Protein AF-A0A8J6TVP7-F1 (afdb_monomer_lite)

pLDDT: mean 74.34, std 22.19, range [24.83, 98.56]

Secondary structure (DSSP, 8-state):
-PPP--PPPPPPSS-TT-EEEEEEEEEETTEEEEEEEEE-SSS--EEEEEEEEE-S-------PPPPPSSSTT-EEEEEEEE-TTSSSPEEEEEEE-TTSPPPEEE-PPPP-S----S-SB-TTT--B--TT-PPPPPSSS--S-HHHHHHHHHHHHHT--HHHHHHHHHHHTT-S----------SS--------HHHHHHTSSHHHHHHHHHHHHHHHHHHHHHHHHHHHHHHHHHHHHHHTTPPPSS--EEEEEEEEEESS-TTS---TTSEEEEEEEEEE---SSS--EEEEEEEEES--SHHHHHHHHHHH-S--SEEEE-TTSHHHHHHHHHS-TTT-EEEE-HHHHHHHHHHHHTTSGGGEEEETTEEEE-HHHHHHHHT-STTSSTTSSHHHHHHHHHHHHHHHHHTT--HHHHHHHHHHHHHHHHTTHHHHHH-TTS-SSTHHHHHHHHHHTHHHHTTTTT----HHHHHHHHHHHHHHHTTTTS-HHHHHHHHHHHTT-

Sequence (509 aa):
MGRPRRVAAVRCQDHPDGHVVSDGVYETRSGRRRRYKCTPPVGEPHRFSVVVTSHGTIARGWSPPPECPEHPGSRVVRNGVYGKTTAKPRQRYLCHPVDGSAAHSFTPVLARDHVHEGHERCDECDEQRGVHHGETTAARTHSWNTRLVAEALERLSRGDSYAEVSRWARRVTGTDGKRIRRVWREGDLVVPDRSDPSRQRRNGWHTAADWVEAFAPVVFEPVVARLWEQARMERARLDALIAAGKPLDRPQVVLLDDKPVYGRTLDRAARRDDGFYLLVVAEQLDDGPTRRPRLRLVRAMPKSNMFAWRLVFDELGYEPDVIVADAGTGIGAAVRAHFDPSRTKFVPSMWHLIGKVEKTLAASPRATVPSATGIKLVEPLHEHLKLLTRHSGALDDERTWGVWWDELETLAVRHRAPLDKVRSNRKTYEPAVAEVLDIITTHPDVPIGTGGLERLMKRLVEPMLAGRRHAFGNLERTNHLFDLVVCRDHHAFDNIAHVADLLREDVRA

Foldseek 3Di:
DDDPDDDPDDADPVARQWDKDWDDWDADPFAIKTKIWTHHPDDDIDIDIDHPDGDDDDDDDDDPDDADPVAGPWDKDWDDWDPPVDPDTFTKIWTDHPVPDDIDIDGDDPDDPDFDPDDLADPVPGDGDDNPDDQDPQDDDDPAQLLLLLVLLVVLLQLDALLRSLVVRCVVVVVPDPPPPPDDDDDDDPDPPCPDVVVCVVPRRVVSLVSLLPQLCLLLVVVLVVVLVVVVVVVVVQVVCVVVVHDDPDFWEKEWDKDWQFQDDPPDPRDSQRTWMWIWIWTQDPPDPDRFTATNAIATGSDDALVVVLVVVVSSVDATQEYEYALPGNNVVNCVVRHDCVRYAYFHALVVLLVQLQVQQVVFPLQWDADPVGIGGDPVLVVLSVCSDLPNQCLQALVSVVVSLVVNLVVCVVSVGDSVSSVVSCVRRSVSSNVCSVVVNVDVSHHNHCVSVVVLCVNRVVSNCPPCSNPPPDRSSVSSSVSSNSSVSVVSSVDSVVSSVSVSVVSVD

Radius of gyration: 36.32 Å; chains: 1; bounding box: 71×95×100 Å

Structure (mmCIF, N/CA/C/O backbone):
data_AF-A0A8J6TVP7-F1
#
_entry.id   AF-A0A8J6TVP7-F1
#
loop_
_atom_site.group_PDB
_atom_site.id
_atom_site.type_symbol
_atom_site.label_atom_id
_atom_site.label_alt_id
_atom_site.label_comp_id
_atom_site.label_asym_id
_atom_site.label_entity_id
_atom_site.label_seq_id
_atom_site.pdbx_PDB_ins_code
_atom_site.Cartn_x
_atom_site.Cartn_y
_atom_site.Cartn_z
_atom_site.occupancy
_atom_site.B_iso_or_equiv
_atom_site.auth_seq_id
_atom_site.auth_comp_id
_atom_site.auth_asym_id
_atom_site.auth_atom_id
_atom_site.pdbx_PDB_model_num
ATOM 1 N N . MET A 1 1 ? 19.118 64.848 -62.655 1.00 34.81 1 MET A N 1
ATOM 2 C CA . MET A 1 1 ? 20.279 63.989 -62.981 1.00 34.81 1 MET A CA 1
ATOM 3 C C . MET A 1 1 ? 20.719 63.239 -61.729 1.00 34.81 1 MET A C 1
ATOM 5 O O . MET A 1 1 ? 21.370 63.820 -60.871 1.00 34.81 1 MET A O 1
ATOM 9 N N . GLY A 1 2 ? 20.291 61.984 -61.568 1.00 27.66 2 GLY A N 1
ATOM 10 C CA . GLY A 1 2 ? 20.629 61.162 -60.402 1.00 2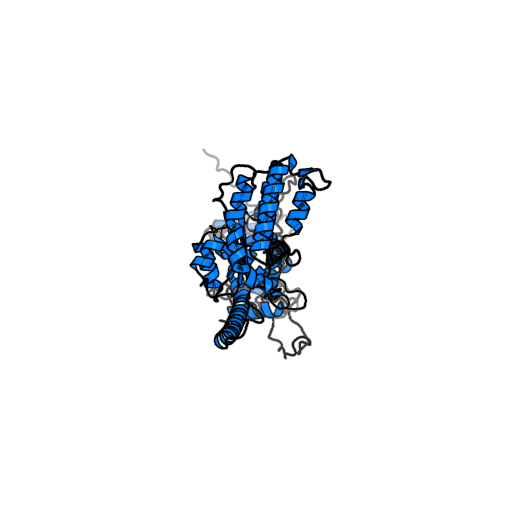7.66 2 GLY A CA 1
ATOM 11 C C . GLY A 1 2 ? 21.900 60.353 -60.650 1.00 27.66 2 GLY A C 1
ATOM 12 O O . GLY A 1 2 ? 21.925 59.513 -61.544 1.00 27.66 2 GLY A O 1
ATOM 13 N N . ARG A 1 3 ? 22.954 60.603 -59.863 1.00 29.11 3 ARG A N 1
ATOM 14 C CA . ARG A 1 3 ? 24.164 59.766 -59.823 1.00 29.11 3 ARG A CA 1
ATOM 15 C C . ARG A 1 3 ? 23.766 58.309 -59.528 1.00 29.11 3 ARG A C 1
ATOM 17 O O . ARG A 1 3 ? 23.090 58.086 -58.521 1.00 29.11 3 ARG A O 1
ATOM 24 N N . PRO A 1 4 ? 24.202 57.311 -60.319 1.00 28.48 4 PRO A N 1
ATOM 25 C CA . PRO A 1 4 ? 23.989 55.919 -59.958 1.00 28.48 4 PRO A CA 1
ATOM 26 C C . PRO A 1 4 ? 24.744 55.631 -58.655 1.00 28.48 4 PRO A C 1
ATOM 28 O O . PRO A 1 4 ? 25.962 55.812 -58.566 1.00 28.48 4 PRO A O 1
ATOM 31 N N . ARG A 1 5 ? 24.004 55.216 -57.620 1.00 27.58 5 ARG A N 1
ATOM 32 C CA . ARG A 1 5 ? 24.565 54.705 -56.365 1.00 27.58 5 ARG A CA 1
ATOM 33 C C . ARG A 1 5 ? 25.503 53.544 -56.707 1.00 27.58 5 ARG A C 1
ATOM 35 O O . ARG A 1 5 ? 25.059 52.526 -57.232 1.00 27.58 5 ARG A O 1
ATOM 42 N N . ARG A 1 6 ? 26.801 53.714 -56.432 1.00 32.56 6 ARG A N 1
ATOM 43 C CA . ARG A 1 6 ? 27.809 52.655 -56.558 1.00 32.56 6 ARG A CA 1
ATOM 44 C C . ARG A 1 6 ? 27.408 51.506 -55.635 1.00 32.56 6 ARG A C 1
ATOM 46 O O . ARG A 1 6 ? 27.436 51.650 -54.417 1.00 32.56 6 ARG A O 1
ATOM 53 N N . VAL A 1 7 ? 27.012 50.383 -56.226 1.00 36.19 7 VAL A N 1
ATOM 54 C CA . VAL A 1 7 ? 26.883 49.106 -55.518 1.00 36.19 7 VAL A CA 1
ATOM 55 C C . VAL A 1 7 ? 28.261 48.764 -54.945 1.00 36.19 7 VAL A C 1
ATOM 57 O O . VAL A 1 7 ? 29.266 48.960 -55.631 1.00 36.19 7 VAL A O 1
ATOM 60 N N . ALA A 1 8 ? 28.317 48.307 -53.692 1.00 40.00 8 ALA A N 1
ATOM 61 C CA . ALA A 1 8 ? 29.568 47.944 -53.031 1.00 40.00 8 ALA A CA 1
ATOM 62 C C . ALA A 1 8 ? 30.391 46.991 -53.920 1.00 40.00 8 ALA A C 1
ATOM 64 O O . ALA A 1 8 ? 29.874 45.980 -54.402 1.00 40.00 8 ALA A O 1
ATOM 65 N N . ALA A 1 9 ? 31.655 47.339 -54.173 1.00 56.00 9 ALA A N 1
ATOM 66 C CA . ALA A 1 9 ? 32.549 46.525 -54.986 1.00 56.00 9 ALA A CA 1
ATOM 67 C C . ALA A 1 9 ? 32.753 45.158 -54.314 1.00 56.00 9 ALA A C 1
ATOM 69 O O . ALA A 1 9 ? 33.112 45.087 -53.139 1.00 56.00 9 ALA A O 1
ATOM 70 N N . VAL A 1 10 ? 32.493 44.078 -55.053 1.00 57.72 10 VAL A N 1
ATOM 71 C CA . VAL A 1 10 ? 32.707 42.703 -54.586 1.00 57.72 10 VAL A CA 1
ATOM 72 C C . VAL A 1 10 ? 34.199 42.503 -54.315 1.00 57.72 10 VAL A C 1
ATOM 74 O O . VAL A 1 10 ? 35.011 42.681 -55.219 1.00 57.72 10 VAL A O 1
ATOM 77 N N . ARG A 1 11 ? 34.550 42.130 -53.080 1.00 60.78 11 ARG A N 1
ATOM 78 C CA . ARG A 1 11 ? 35.928 41.842 -52.654 1.00 60.78 11 ARG A CA 1
ATOM 79 C C . ARG A 1 11 ? 36.165 40.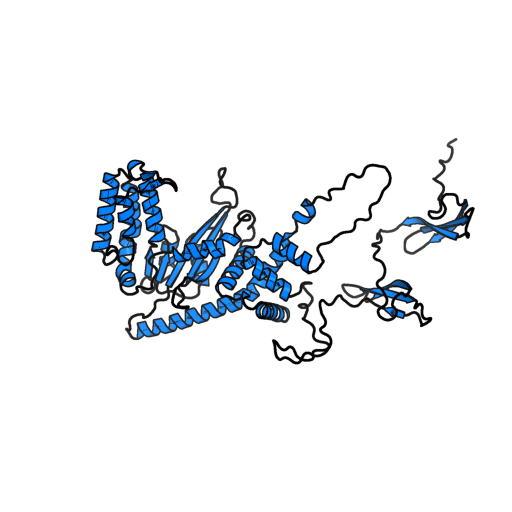337 -52.555 1.00 60.78 11 ARG A C 1
ATOM 81 O O . ARG A 1 11 ? 35.234 39.576 -52.286 1.00 60.78 11 ARG A O 1
ATOM 88 N N . CYS A 1 12 ? 37.403 39.914 -52.785 1.00 54.53 12 CYS A N 1
ATOM 89 C CA . CYS A 1 12 ? 37.835 38.549 -52.509 1.00 54.53 12 CYS A CA 1
ATOM 90 C C . CYS A 1 12 ? 38.007 38.387 -50.990 1.00 54.53 12 CYS A C 1
ATOM 92 O O . CYS A 1 12 ? 38.574 39.265 -50.347 1.00 54.53 12 CYS A O 1
ATOM 94 N N . GLN A 1 13 ? 37.498 37.293 -50.414 1.00 60.16 13 GLN A N 1
ATOM 95 C CA . GLN A 1 13 ? 37.614 37.037 -48.971 1.00 60.16 13 GLN A CA 1
ATOM 96 C C . GLN A 1 13 ? 39.034 36.629 -48.562 1.00 60.16 13 GLN A C 1
ATOM 98 O O . GLN A 1 13 ? 39.437 36.913 -47.440 1.00 60.16 13 GLN A O 1
ATOM 103 N N . ASP A 1 14 ? 39.787 36.024 -49.483 1.00 58.03 14 ASP A N 1
ATOM 104 C CA . ASP A 1 14 ? 41.159 35.573 -49.236 1.00 58.03 14 ASP A CA 1
ATOM 105 C C . ASP A 1 14 ? 42.185 36.696 -49.476 1.00 58.03 14 ASP A C 1
ATOM 107 O O . ASP A 1 14 ? 43.262 36.692 -48.888 1.00 58.03 14 ASP A O 1
ATOM 111 N N . HIS A 1 15 ? 41.841 37.695 -50.302 1.00 66.75 15 HIS A N 1
ATOM 112 C CA . HIS A 1 15 ? 42.705 38.836 -50.630 1.00 66.75 15 HIS A CA 1
ATOM 113 C C . HIS A 1 15 ? 41.918 40.156 -50.550 1.00 66.75 15 HIS A C 1
ATOM 115 O O . HIS A 1 15 ? 41.365 40.606 -51.563 1.00 66.75 15 HIS A O 1
ATOM 121 N N . PRO A 1 16 ? 41.867 40.795 -49.365 1.00 60.12 16 PRO A N 1
ATOM 122 C CA . PRO A 1 16 ? 41.089 42.016 -49.131 1.00 60.12 16 PRO A CA 1
ATOM 123 C C . PRO A 1 16 ? 41.493 43.197 -50.027 1.00 60.12 16 PRO A C 1
ATOM 125 O O . PRO A 1 16 ? 40.631 44.004 -50.390 1.00 60.12 16 PRO A O 1
ATOM 128 N N . ASP A 1 17 ? 42.774 43.235 -50.414 1.00 67.50 17 ASP A N 1
ATOM 129 C CA . ASP A 1 17 ? 43.397 44.258 -51.267 1.00 67.50 17 ASP A CA 1
ATOM 130 C C . ASP A 1 17 ? 43.598 43.790 -52.722 1.00 67.50 17 ASP A C 1
ATOM 132 O O . ASP A 1 17 ? 44.217 44.476 -53.535 1.00 67.50 17 ASP A O 1
ATOM 136 N N . GLY A 1 18 ? 43.091 42.604 -53.075 1.00 69.50 18 GLY A N 1
ATOM 137 C CA . GLY A 1 18 ? 43.190 42.069 -54.430 1.00 69.50 18 GLY A CA 1
ATOM 138 C C . GLY A 1 18 ? 42.307 42.827 -55.419 1.00 69.50 18 GLY A C 1
ATOM 139 O O . GLY A 1 18 ? 41.152 43.145 -55.130 1.00 69.50 18 GLY A O 1
ATOM 140 N N . HIS A 1 19 ? 42.817 43.071 -56.629 1.00 76.12 19 HIS A N 1
ATOM 141 C CA . HIS A 1 19 ? 42.028 43.690 -57.689 1.00 76.12 19 HIS A CA 1
ATOM 142 C C . HIS A 1 19 ? 41.025 42.671 -58.248 1.00 76.12 19 HIS A C 1
ATOM 144 O O . HIS A 1 19 ? 41.412 41.624 -58.775 1.00 76.12 19 HIS A O 1
ATOM 150 N N . VAL A 1 20 ? 39.728 42.960 -58.117 1.00 71.81 20 VAL A N 1
ATOM 151 C CA . VAL A 1 20 ? 38.640 42.045 -58.490 1.00 71.81 20 VAL A CA 1
ATOM 152 C C . VAL A 1 20 ? 37.863 42.585 -59.685 1.00 71.81 20 VAL A C 1
ATOM 154 O O . VAL A 1 20 ? 37.299 43.676 -59.630 1.00 71.81 20 VAL A O 1
ATOM 157 N N . VAL A 1 21 ? 37.766 41.781 -60.747 1.00 72.81 21 VAL A N 1
ATOM 158 C CA . VAL A 1 21 ? 37.022 42.122 -61.972 1.00 72.81 21 VAL A CA 1
ATOM 159 C C . VAL A 1 21 ? 35.968 41.057 -62.260 1.00 72.81 21 VAL A C 1
ATOM 161 O O . VAL A 1 21 ? 36.190 39.868 -62.028 1.00 72.81 21 VAL A O 1
ATOM 164 N N . SER A 1 22 ? 34.796 41.474 -62.743 1.00 71.56 22 SER A N 1
ATOM 165 C CA . SER A 1 22 ? 33.728 40.550 -63.142 1.00 71.56 22 SER A CA 1
ATOM 166 C C . SER A 1 22 ? 34.149 39.749 -64.376 1.00 71.56 22 SER A C 1
ATOM 168 O O . SER A 1 22 ? 34.517 40.329 -65.389 1.00 71.56 22 SER A O 1
ATOM 170 N N . ASP A 1 23 ? 34.022 38.426 -64.302 1.00 71.69 23 ASP A N 1
ATOM 171 C CA . ASP A 1 23 ? 34.459 37.441 -65.304 1.00 71.69 23 ASP A CA 1
ATOM 172 C C . ASP A 1 23 ? 33.269 36.554 -65.736 1.00 71.69 23 ASP A C 1
ATOM 174 O O . ASP A 1 23 ? 33.294 35.329 -65.629 1.00 71.69 23 ASP A O 1
ATOM 178 N N . GLY A 1 24 ? 32.170 37.199 -66.146 1.00 66.12 24 GLY A N 1
ATOM 179 C CA . GLY A 1 24 ? 30.960 36.550 -66.674 1.00 66.12 24 GLY A CA 1
ATOM 180 C C . GLY A 1 24 ? 29.883 36.144 -65.651 1.00 66.12 24 GLY A C 1
ATOM 181 O O . GLY A 1 24 ? 30.078 36.149 -64.433 1.00 66.12 24 GLY A O 1
ATOM 182 N N . VAL A 1 25 ? 28.695 35.801 -66.159 1.00 71.38 25 VAL A N 1
ATOM 183 C CA . VAL A 1 25 ? 27.537 35.301 -65.389 1.00 71.38 25 VAL A CA 1
ATOM 184 C C . VAL A 1 25 ? 27.117 33.955 -65.968 1.00 71.38 25 VAL A C 1
ATOM 186 O O . VAL A 1 25 ? 27.105 33.799 -67.183 1.00 71.38 25 VAL A O 1
ATOM 189 N N . TYR A 1 26 ? 26.767 32.999 -65.111 1.00 60.22 26 TYR A N 1
ATOM 190 C CA . TYR A 1 26 ? 26.301 31.677 -65.521 1.00 60.22 26 TYR A CA 1
ATOM 191 C C . TYR A 1 26 ? 25.164 31.181 -64.619 1.00 60.22 26 TYR A C 1
ATOM 193 O O . TYR A 1 26 ? 25.067 31.549 -63.442 1.00 60.22 26 TYR A O 1
ATOM 201 N N . GLU A 1 27 ? 24.282 30.355 -65.178 1.00 60.34 27 GLU A N 1
ATOM 202 C CA . GLU A 1 27 ? 23.187 29.720 -64.443 1.00 60.34 27 GLU A CA 1
ATOM 203 C C . GLU A 1 27 ? 23.608 28.376 -63.857 1.00 60.34 27 GLU A C 1
ATOM 205 O O . GLU A 1 27 ? 24.339 27.599 -64.471 1.00 60.34 27 GLU A O 1
ATOM 210 N N . THR A 1 28 ? 23.133 28.093 -62.645 1.00 58.84 28 THR A N 1
ATOM 211 C CA . THR A 1 28 ? 23.225 26.765 -62.045 1.00 58.84 28 THR A CA 1
ATOM 212 C C . THR A 1 28 ? 21.873 26.355 -61.478 1.00 58.84 28 THR A C 1
ATOM 214 O O . THR A 1 28 ? 20.993 27.180 -61.244 1.00 58.84 28 THR A O 1
ATOM 217 N N . ARG A 1 29 ? 21.726 25.063 -61.164 1.00 42.44 29 ARG A N 1
ATOM 218 C CA . ARG A 1 29 ? 20.520 24.500 -60.533 1.00 42.44 29 ARG A CA 1
ATOM 219 C C . ARG A 1 29 ? 20.129 25.178 -59.203 1.00 42.44 29 ARG A C 1
ATOM 221 O O . ARG A 1 29 ? 19.000 25.027 -58.760 1.00 42.44 29 ARG A O 1
ATOM 228 N N . SER A 1 30 ? 21.048 25.910 -58.565 1.00 40.41 30 SER A N 1
ATOM 229 C CA . SER A 1 30 ? 20.832 26.650 -57.308 1.00 40.41 30 SER A CA 1
ATOM 230 C C . SER A 1 30 ? 20.554 28.153 -57.496 1.00 40.41 30 SER A C 1
ATOM 232 O O . SER A 1 30 ? 20.492 28.887 -56.510 1.00 40.41 30 SER A O 1
ATOM 234 N N . GLY A 1 31 ? 20.444 28.626 -58.741 1.00 59.16 31 GLY A N 1
ATOM 235 C CA . GLY A 1 31 ? 20.235 30.033 -59.091 1.00 59.16 31 GLY A CA 1
ATOM 236 C C . GLY A 1 31 ? 21.375 30.636 -59.916 1.00 59.16 31 GLY A C 1
ATOM 237 O O . GLY A 1 31 ? 22.340 29.963 -60.287 1.00 59.16 31 GLY A O 1
ATOM 238 N N . ARG A 1 32 ? 21.270 31.932 -60.222 1.00 59.84 32 ARG A N 1
ATOM 239 C CA . ARG A 1 32 ? 22.200 32.627 -61.122 1.00 59.84 32 ARG A CA 1
ATOM 240 C C . ARG A 1 32 ? 23.440 33.094 -60.361 1.00 59.84 32 ARG A C 1
ATOM 242 O O . ARG A 1 32 ? 23.319 33.748 -59.324 1.00 59.84 32 ARG A O 1
ATOM 249 N N . ARG A 1 33 ? 24.645 32.793 -60.861 1.00 63.28 33 ARG A N 1
ATOM 250 C CA . ARG A 1 33 ? 25.923 33.180 -60.233 1.00 63.28 33 ARG A CA 1
ATOM 251 C C . ARG A 1 33 ? 26.755 34.063 -61.162 1.00 63.28 33 ARG A C 1
ATOM 253 O O . ARG A 1 33 ? 26.806 33.841 -62.365 1.00 63.28 33 ARG A O 1
ATOM 260 N N . ARG A 1 34 ? 27.445 35.053 -60.598 1.00 69.88 34 ARG A N 1
ATOM 261 C CA . ARG A 1 34 ? 28.421 35.899 -61.299 1.00 69.88 34 ARG A CA 1
ATOM 262 C C . ARG A 1 34 ? 29.823 35.515 -60.853 1.00 69.88 34 ARG A C 1
ATOM 264 O O . ARG A 1 34 ? 30.083 35.431 -59.654 1.00 69.88 34 ARG A O 1
ATOM 271 N N . ARG A 1 35 ? 30.703 35.232 -61.806 1.00 73.56 35 ARG A N 1
ATOM 272 C CA . ARG A 1 35 ? 32.101 34.878 -61.559 1.00 73.56 35 ARG A CA 1
ATOM 273 C C . ARG A 1 35 ? 32.952 36.144 -61.548 1.00 73.56 35 ARG A C 1
ATOM 275 O O . ARG A 1 35 ? 32.659 37.099 -62.259 1.00 73.56 35 ARG A O 1
ATOM 282 N N . TYR A 1 36 ? 33.985 36.142 -60.724 1.00 75.12 36 TYR A N 1
ATOM 283 C CA . TYR A 1 36 ? 34.951 37.218 -60.571 1.00 75.12 36 TYR A CA 1
ATOM 284 C C . TYR A 1 36 ? 36.358 36.627 -60.597 1.00 75.12 36 TYR A C 1
ATOM 286 O O . TYR A 1 36 ? 36.579 35.540 -60.057 1.00 75.12 36 TYR A O 1
ATOM 294 N N . LYS A 1 37 ? 37.300 37.341 -61.211 1.00 77.44 37 LYS A N 1
ATOM 295 C CA . LYS A 1 37 ? 38.731 37.036 -61.152 1.00 77.44 37 LYS A CA 1
ATOM 296 C C . LYS A 1 37 ? 39.384 38.000 -60.165 1.00 77.44 37 LYS A C 1
ATOM 298 O O . LYS A 1 37 ? 39.239 39.211 -60.315 1.00 77.44 37 LYS A O 1
ATOM 303 N N . CYS A 1 38 ? 40.056 37.454 -59.155 1.00 73.69 38 CYS A N 1
ATOM 304 C CA . CYS A 1 38 ? 40.887 38.200 -58.220 1.00 73.69 38 CYS A CA 1
ATOM 305 C C . CYS A 1 38 ? 42.349 38.070 -58.639 1.00 73.69 38 CYS A C 1
ATOM 307 O O . CYS A 1 38 ? 42.843 36.954 -58.805 1.00 73.69 38 CYS A O 1
ATOM 309 N N . THR A 1 39 ? 43.025 39.205 -58.769 1.00 82.56 39 THR A N 1
ATOM 310 C CA . THR A 1 39 ? 44.475 39.278 -58.931 1.00 82.56 39 THR A CA 1
ATOM 311 C C . THR A 1 39 ? 45.046 39.938 -57.675 1.00 82.56 39 THR A C 1
ATOM 313 O O . THR A 1 39 ? 44.870 41.150 -57.508 1.00 82.56 39 THR A O 1
ATOM 316 N N . PRO A 1 40 ? 45.646 39.169 -56.750 1.00 76.69 40 PRO A N 1
ATOM 317 C CA . PRO A 1 40 ? 46.221 39.737 -55.539 1.00 76.69 40 PRO A CA 1
ATOM 318 C C . PRO A 1 40 ? 47.583 40.400 -55.815 1.00 76.69 40 PRO A C 1
ATOM 320 O O . PRO A 1 40 ? 48.242 40.042 -56.790 1.00 76.69 40 PRO A O 1
ATOM 323 N N . PRO A 1 41 ? 48.033 41.341 -54.961 1.00 65.50 41 PRO A N 1
ATOM 324 C CA . PRO A 1 41 ? 49.382 41.909 -55.050 1.00 65.50 41 PRO A CA 1
ATOM 325 C C . PRO A 1 41 ? 50.479 40.868 -54.774 1.00 65.50 41 PRO A C 1
ATOM 327 O O . PRO A 1 41 ? 51.586 40.985 -55.288 1.00 65.50 41 PRO A O 1
ATOM 330 N N . VAL A 1 42 ? 50.162 39.852 -53.960 1.00 58.44 42 VAL A N 1
ATOM 331 C CA . VAL A 1 42 ? 51.036 38.728 -53.601 1.00 58.44 42 VAL A CA 1
ATOM 332 C C . VAL A 1 42 ? 50.209 37.439 -53.652 1.00 58.44 42 VAL A C 1
ATOM 334 O O . VAL A 1 42 ? 49.144 37.375 -53.040 1.00 58.44 42 VAL A O 1
ATOM 337 N N . GLY A 1 43 ? 50.688 36.427 -54.381 1.00 70.88 43 GLY A N 1
ATOM 338 C CA . GLY A 1 43 ? 50.008 35.138 -54.580 1.00 70.88 43 GLY A CA 1
ATOM 339 C C . GLY A 1 43 ? 49.452 34.937 -55.995 1.00 70.88 43 GLY A C 1
ATOM 340 O O . GLY A 1 43 ? 49.525 35.822 -56.848 1.00 70.88 43 GLY A O 1
ATOM 341 N N . GLU A 1 44 ? 48.904 33.751 -56.265 1.00 74.00 44 GLU A N 1
ATOM 342 C CA . GLU A 1 44 ? 48.397 33.408 -57.598 1.00 74.00 44 GLU A CA 1
ATOM 343 C C . GLU A 1 44 ? 46.972 33.948 -57.851 1.0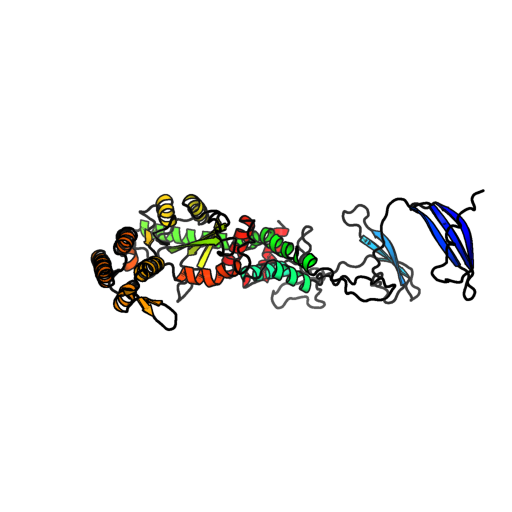0 74.00 44 GLU A C 1
ATOM 345 O O . GLU A 1 44 ? 46.108 33.885 -56.964 1.00 74.00 44 GLU A O 1
ATOM 350 N N . PRO A 1 45 ? 46.671 34.454 -59.068 1.00 79.19 45 PRO A N 1
ATOM 351 C CA . PRO A 1 45 ? 45.323 34.882 -59.423 1.00 79.19 45 PRO A CA 1
ATOM 352 C C . PRO A 1 45 ? 44.334 33.715 -59.395 1.00 79.19 45 PRO A C 1
ATOM 354 O O . PRO A 1 45 ? 44.584 32.659 -59.974 1.00 79.19 45 PRO A O 1
ATOM 357 N N . HIS A 1 46 ? 43.151 33.930 -58.821 1.00 70.50 46 HIS A N 1
ATOM 358 C CA . HIS A 1 46 ? 42.118 32.897 -58.749 1.00 70.50 46 HIS A CA 1
ATOM 359 C C . HIS A 1 46 ? 40.728 33.438 -59.093 1.00 70.50 46 HIS A C 1
ATOM 361 O O . HIS A 1 46 ? 40.487 34.644 -59.181 1.00 70.50 46 HIS A O 1
ATOM 367 N N . ARG A 1 47 ? 39.780 32.521 -59.313 1.00 74.50 47 ARG A N 1
ATOM 368 C CA . ARG A 1 47 ? 38.389 32.848 -59.644 1.00 74.50 47 ARG A CA 1
ATOM 369 C C . ARG A 1 47 ? 37.455 32.431 -58.524 1.00 74.50 47 ARG A C 1
ATOM 371 O O . ARG A 1 47 ? 37.552 31.323 -58.010 1.00 74.50 47 ARG A O 1
ATOM 378 N N . PHE A 1 48 ? 36.484 33.279 -58.219 1.00 67.38 48 PHE A N 1
ATOM 379 C CA . PHE A 1 48 ? 35.409 32.969 -57.281 1.00 67.38 48 PHE A CA 1
ATOM 380 C C . PHE A 1 48 ? 34.058 33.386 -57.867 1.00 67.38 48 PHE A C 1
ATOM 382 O O . PHE A 1 48 ? 33.989 34.032 -58.910 1.00 67.38 48 PHE A O 1
ATOM 389 N N . SER A 1 49 ? 32.941 32.937 -57.293 1.00 67.00 49 SER A N 1
ATOM 390 C CA . SER A 1 49 ? 31.608 33.243 -57.835 1.00 67.00 49 SER A CA 1
ATOM 391 C C . SER A 1 49 ? 30.619 33.621 -56.745 1.00 67.00 49 SER A C 1
ATOM 393 O O . SER A 1 49 ? 30.418 32.859 -55.798 1.00 67.00 49 SER A O 1
ATOM 395 N N . VAL A 1 50 ? 29.929 34.741 -56.935 1.00 53.12 50 VAL A N 1
ATOM 396 C CA . VAL A 1 50 ? 28.913 35.278 -56.026 1.00 53.12 50 VAL A CA 1
ATOM 397 C C . VAL A 1 50 ? 27.520 34.953 -56.563 1.00 53.12 50 VAL A C 1
ATOM 399 O O . VAL A 1 50 ? 27.289 34.959 -57.772 1.00 53.12 50 VAL A O 1
ATOM 402 N N . VAL A 1 51 ? 26.592 34.616 -55.670 1.00 53.88 51 VAL A N 1
ATOM 403 C CA . VAL A 1 51 ? 25.193 34.343 -56.031 1.00 53.88 51 VAL A CA 1
ATOM 404 C C . VAL A 1 51 ? 24.484 35.668 -56.299 1.00 53.88 51 VAL A C 1
ATOM 406 O O . VAL A 1 51 ? 24.559 36.576 -55.479 1.00 53.88 51 VAL A O 1
ATOM 409 N N . VAL A 1 52 ? 23.817 35.776 -57.447 1.00 55.78 52 VAL A N 1
ATOM 410 C CA . VAL A 1 52 ? 23.061 36.969 -57.861 1.00 55.78 52 VAL A CA 1
ATOM 411 C C . VAL A 1 52 ? 21.586 36.820 -57.492 1.00 55.78 52 VAL A C 1
ATOM 413 O O . VAL A 1 52 ? 20.979 37.771 -57.016 1.00 55.78 52 VAL A O 1
ATOM 416 N N . THR A 1 53 ? 21.023 35.623 -57.664 1.00 47.38 53 THR A N 1
ATOM 417 C CA . THR A 1 53 ? 19.666 35.254 -57.234 1.00 47.38 53 THR A CA 1
ATOM 418 C C . THR A 1 53 ? 19.666 33.796 -56.769 1.00 47.38 53 THR A C 1
ATOM 420 O O . THR A 1 53 ? 20.285 32.948 -57.414 1.00 47.38 53 THR A O 1
ATOM 423 N N . SER A 1 54 ? 19.012 33.496 -55.642 1.00 42.22 54 SER A N 1
ATOM 424 C CA . SER A 1 54 ? 18.900 32.140 -55.083 1.00 42.22 54 SER A CA 1
ATOM 425 C C . SER A 1 54 ? 17.450 31.659 -55.069 1.00 42.22 54 SER A C 1
ATOM 427 O O . SER A 1 54 ? 16.549 32.395 -54.676 1.00 42.22 54 SER A O 1
ATOM 429 N N . HIS A 1 55 ? 17.235 30.394 -55.433 1.00 37.66 55 HIS A N 1
ATOM 430 C CA . HIS A 1 55 ? 15.981 29.690 -55.164 1.00 37.66 55 HIS A CA 1
ATOM 431 C C . HIS A 1 55 ? 16.199 28.754 -53.973 1.00 37.66 55 HIS A C 1
ATOM 433 O O . HIS A 1 55 ? 16.914 27.769 -54.111 1.00 37.66 55 HIS A O 1
ATOM 439 N N . GLY A 1 56 ? 15.595 29.075 -52.824 1.00 33.22 56 GLY A N 1
ATOM 440 C CA . GLY A 1 56 ? 15.359 28.139 -51.714 1.00 33.22 56 GLY A CA 1
ATOM 441 C C . GLY A 1 56 ? 16.594 27.630 -50.954 1.00 33.22 56 GLY A C 1
ATOM 442 O O . GLY A 1 56 ? 17.470 26.950 -51.475 1.00 33.22 56 GLY A O 1
ATOM 443 N N . THR A 1 57 ? 16.647 27.946 -49.667 1.00 31.17 57 THR A N 1
ATOM 444 C CA . THR A 1 57 ? 17.786 27.749 -48.763 1.00 31.17 57 THR A CA 1
ATOM 445 C C . THR A 1 57 ? 17.987 26.293 -48.316 1.00 31.17 57 THR A C 1
ATOM 447 O O . THR A 1 57 ? 17.063 25.677 -47.797 1.00 31.17 57 THR A O 1
ATOM 450 N N . ILE A 1 58 ? 19.236 25.804 -48.342 1.00 28.55 58 ILE A N 1
ATOM 451 C CA . ILE A 1 58 ? 19.777 24.908 -47.301 1.00 28.55 58 ILE A CA 1
ATOM 452 C C . ILE A 1 58 ? 21.130 25.475 -46.854 1.00 28.55 58 ILE A C 1
ATOM 454 O O . ILE A 1 58 ? 22.072 25.582 -47.641 1.00 28.55 58 ILE A O 1
ATOM 458 N N . ALA A 1 59 ? 21.219 25.849 -45.577 1.00 26.64 59 ALA A N 1
ATOM 459 C CA . ALA A 1 59 ? 22.456 26.260 -44.925 1.00 26.64 59 ALA A CA 1
ATOM 460 C C . ALA A 1 59 ? 23.323 25.037 -44.567 1.00 26.64 59 ALA A C 1
ATOM 462 O O . ALA A 1 59 ? 22.824 23.985 -44.168 1.00 26.64 59 ALA A O 1
ATOM 463 N N . ARG A 1 60 ? 24.644 25.184 -44.723 1.00 25.55 60 ARG A N 1
ATOM 464 C CA . ARG A 1 60 ? 25.658 24.136 -44.534 1.00 25.55 60 ARG A CA 1
ATOM 465 C C . ARG A 1 60 ? 25.887 23.816 -43.049 1.00 25.55 60 ARG A C 1
ATOM 467 O O . ARG A 1 60 ? 26.302 24.691 -42.296 1.00 25.55 60 ARG A O 1
ATOM 474 N N . GLY A 1 61 ? 25.747 22.545 -42.665 1.00 24.83 61 GLY A N 1
ATOM 475 C CA . GLY A 1 61 ? 26.316 21.980 -41.434 1.00 24.83 61 GLY A CA 1
ATOM 476 C C . GLY A 1 61 ? 27.693 21.368 -41.712 1.00 24.83 61 GLY A C 1
ATOM 477 O O . GLY A 1 61 ? 27.796 20.306 -42.332 1.00 24.83 61 GLY A O 1
ATOM 478 N N . TRP A 1 62 ? 28.759 22.060 -41.309 1.00 29.75 62 TRP A N 1
ATOM 479 C CA . TRP A 1 62 ? 30.137 21.583 -41.450 1.00 29.75 62 TRP A CA 1
ATOM 480 C C . TRP A 1 62 ? 30.485 20.679 -40.258 1.00 29.75 62 TRP A C 1
ATOM 482 O O . TRP A 1 62 ? 30.703 21.171 -39.157 1.00 29.75 62 TRP A O 1
ATOM 492 N N . SER A 1 63 ? 30.543 19.371 -40.505 1.00 36.59 63 SER A N 1
ATOM 493 C CA . SER A 1 63 ? 31.380 18.433 -39.746 1.00 36.59 63 SER A CA 1
ATOM 494 C C . SER A 1 63 ? 32.493 17.985 -40.693 1.00 36.59 63 SER A C 1
ATOM 496 O O . SER A 1 63 ? 32.164 17.717 -41.865 1.00 36.59 63 SER A O 1
ATOM 498 N N . PRO A 1 64 ? 33.762 17.933 -40.244 1.00 44.00 64 PRO A N 1
ATOM 499 C CA . PRO A 1 64 ? 34.843 17.394 -41.057 1.00 44.00 64 PRO A CA 1
ATOM 500 C C . PRO A 1 64 ? 34.475 15.975 -41.529 1.00 44.00 64 PRO A C 1
ATOM 502 O O . PRO A 1 64 ? 33.776 15.255 -40.809 1.00 44.00 64 PRO A O 1
ATOM 505 N N . PRO A 1 65 ? 34.825 15.600 -42.771 1.00 53.47 65 PRO A N 1
ATOM 506 C CA . PRO A 1 65 ? 34.655 14.234 -43.247 1.00 53.47 65 PRO A CA 1
ATOM 507 C C . PRO A 1 65 ? 35.356 13.251 -42.296 1.00 53.47 65 PRO A C 1
ATOM 509 O O . PRO A 1 65 ? 36.446 13.574 -41.827 1.00 53.47 65 PRO A O 1
ATOM 512 N N . PRO A 1 66 ? 34.746 12.097 -41.985 1.00 58.84 66 PRO A N 1
ATOM 513 C CA . PRO A 1 66 ? 35.419 11.060 -41.216 1.00 58.84 66 PRO A CA 1
ATOM 514 C C . PRO A 1 66 ? 36.609 10.516 -42.010 1.00 58.84 66 PRO A C 1
ATOM 516 O O . PRO A 1 66 ? 36.613 10.576 -43.244 1.00 58.84 66 PRO A O 1
ATOM 519 N N . GLU A 1 67 ? 37.597 9.977 -41.302 1.00 65.31 67 GLU A N 1
ATOM 520 C CA . GLU A 1 67 ? 38.735 9.310 -41.928 1.00 65.31 67 GLU A CA 1
ATOM 521 C C . GLU A 1 67 ? 38.283 8.064 -42.701 1.00 65.31 67 GLU A C 1
ATOM 523 O O . GLU A 1 67 ? 37.252 7.452 -42.401 1.00 65.31 67 GLU A O 1
ATOM 528 N N . CYS A 1 68 ? 39.032 7.722 -43.748 1.00 68.62 68 CYS A N 1
ATOM 529 C CA . CYS A 1 68 ? 38.783 6.510 -44.511 1.00 68.62 68 CYS A CA 1
ATOM 530 C C . CYS A 1 68 ? 39.205 5.294 -43.666 1.00 68.62 68 CYS A C 1
ATOM 532 O O . CYS A 1 68 ? 40.359 5.259 -43.244 1.00 68.62 68 CYS A O 1
ATOM 534 N N . PRO A 1 69 ? 38.328 4.291 -43.459 1.00 63.47 69 PRO A N 1
ATOM 535 C CA . PRO A 1 69 ? 38.665 3.082 -42.701 1.00 63.47 69 PRO A CA 1
ATOM 536 C C . PRO A 1 69 ? 39.838 2.288 -43.289 1.00 63.47 69 PRO A C 1
ATOM 538 O O . PRO A 1 69 ? 40.530 1.592 -42.561 1.00 63.47 69 PRO A O 1
ATOM 541 N N . GLU A 1 70 ? 40.044 2.391 -44.603 1.00 68.88 70 GLU A N 1
ATOM 542 C CA . GLU A 1 70 ? 41.095 1.672 -45.331 1.00 68.88 70 GLU A CA 1
ATOM 543 C C . GLU A 1 70 ? 42.376 2.507 -45.490 1.00 68.88 70 GLU A C 1
ATOM 545 O O . GLU A 1 70 ? 43.454 1.947 -45.637 1.00 68.88 70 GLU A O 1
ATOM 550 N N . HIS A 1 71 ? 42.277 3.844 -45.444 1.00 77.81 71 HIS A N 1
ATOM 551 C CA . HIS A 1 71 ? 43.400 4.745 -45.734 1.00 77.81 71 HIS A CA 1
ATOM 552 C C . HIS A 1 71 ? 43.468 5.902 -44.713 1.00 77.81 71 HIS A C 1
ATOM 554 O O . HIS A 1 71 ? 43.025 7.024 -45.007 1.00 77.81 71 HIS A O 1
ATOM 560 N N . PRO A 1 72 ? 44.012 5.659 -43.503 1.00 68.50 72 PRO A N 1
ATOM 561 C CA . PRO A 1 72 ? 44.192 6.683 -42.473 1.00 68.50 72 PRO A CA 1
ATOM 562 C C . PRO A 1 72 ? 45.016 7.874 -42.980 1.00 68.50 72 PRO A C 1
ATOM 564 O O . PRO A 1 72 ? 45.933 7.718 -43.784 1.00 68.50 72 PRO A O 1
ATOM 567 N N . GLY A 1 73 ? 44.669 9.092 -42.556 1.00 66.12 73 GLY A N 1
ATOM 568 C CA . GLY A 1 73 ? 45.353 10.320 -42.995 1.00 66.12 73 GLY A CA 1
ATOM 569 C C . GLY A 1 73 ? 45.083 10.755 -44.445 1.00 66.12 73 GLY A C 1
ATOM 570 O O . GLY A 1 73 ? 45.624 11.768 -44.891 1.00 66.12 73 GLY A O 1
ATOM 571 N N . SER A 1 74 ? 44.231 10.038 -45.186 1.00 79.00 74 SER A N 1
ATOM 572 C CA . SER A 1 74 ? 43.917 10.362 -46.582 1.00 79.00 74 SER A CA 1
ATOM 573 C C . SER A 1 74 ? 42.881 11.473 -46.744 1.00 79.00 74 SER A C 1
ATOM 575 O O . SER A 1 74 ? 42.038 11.718 -45.877 1.00 79.00 74 SER A O 1
ATOM 577 N N . ARG A 1 75 ? 42.910 12.169 -47.890 1.00 75.69 75 ARG A N 1
ATOM 578 C CA . ARG A 1 75 ? 41.998 13.291 -48.146 1.00 75.69 75 ARG A CA 1
ATOM 579 C C . ARG A 1 75 ? 40.602 12.766 -48.465 1.00 75.69 75 ARG A C 1
ATOM 581 O O . ARG A 1 75 ? 40.333 12.316 -49.576 1.00 75.69 75 ARG A O 1
ATOM 588 N N . VAL A 1 76 ? 39.682 12.902 -47.515 1.00 74.06 76 VAL A N 1
ATOM 589 C CA . VAL A 1 76 ? 38.279 12.511 -47.691 1.00 74.06 76 VAL A CA 1
ATOM 590 C C . VAL A 1 76 ? 37.410 13.726 -48.016 1.00 74.06 76 VAL A C 1
ATOM 592 O O . VAL A 1 76 ? 37.472 14.756 -47.348 1.00 74.06 76 VAL A O 1
ATOM 595 N N . VAL A 1 77 ? 36.553 13.610 -49.033 1.00 69.62 77 VAL A N 1
ATOM 596 C CA . VAL A 1 77 ? 35.565 14.634 -49.407 1.00 69.62 77 VAL A CA 1
ATOM 597 C C . VAL A 1 77 ? 34.154 14.052 -49.441 1.00 69.62 77 VAL A C 1
ATOM 599 O O . VAL A 1 77 ? 33.951 12.859 -49.644 1.00 69.62 77 VAL A O 1
ATOM 602 N N . ARG A 1 78 ? 33.131 14.885 -49.229 1.00 60.72 78 ARG A N 1
ATOM 603 C CA . ARG A 1 78 ? 31.729 14.446 -49.331 1.00 60.72 78 ARG A CA 1
ATOM 604 C C . ARG A 1 78 ? 31.380 14.150 -50.792 1.00 60.72 78 ARG A C 1
ATOM 606 O O . ARG A 1 78 ? 31.579 15.009 -51.645 1.00 60.72 78 ARG A O 1
ATOM 613 N N . ASN A 1 79 ? 30.799 12.981 -51.058 1.00 77.81 79 ASN A N 1
ATOM 614 C CA . ASN A 1 79 ? 30.489 12.486 -52.401 1.00 77.81 79 ASN A CA 1
ATOM 615 C C . ASN A 1 79 ? 29.019 12.053 -52.536 1.00 77.81 79 ASN A C 1
ATOM 617 O O . ASN A 1 79 ? 28.695 10.895 -52.801 1.00 77.81 79 ASN A O 1
ATOM 621 N N . GLY A 1 80 ? 28.107 12.999 -52.308 1.00 66.94 80 GLY A N 1
ATOM 622 C CA . GLY A 1 80 ? 26.670 12.764 -52.446 1.00 66.94 80 GLY A CA 1
ATOM 623 C C . GLY A 1 80 ? 26.076 11.875 -51.350 1.00 66.94 80 GLY A C 1
ATOM 624 O O . GLY A 1 80 ? 26.598 11.786 -50.241 1.00 66.94 80 GLY A O 1
ATOM 625 N N . VAL A 1 81 ? 24.924 11.270 -51.637 1.00 55.47 81 VAL A N 1
ATOM 626 C CA . VAL A 1 81 ? 24.116 10.540 -50.651 1.00 55.47 81 VAL A CA 1
ATOM 627 C C . VAL A 1 81 ? 23.655 9.216 -51.263 1.00 55.47 81 VAL A C 1
ATOM 629 O O . VAL A 1 81 ? 23.155 9.201 -52.389 1.00 55.47 81 VAL A O 1
ATOM 632 N N . TYR A 1 82 ? 23.852 8.114 -50.542 1.00 55.88 82 TYR A N 1
ATOM 633 C CA . TYR A 1 82 ? 23.424 6.763 -50.900 1.00 55.88 82 TYR A CA 1
ATOM 634 C C . TYR A 1 82 ? 21.991 6.492 -50.420 1.00 55.88 82 TYR A C 1
ATOM 636 O O . TYR A 1 82 ? 21.603 6.952 -49.346 1.00 55.88 82 TYR A O 1
ATOM 644 N N . GLY A 1 83 ? 21.214 5.728 -51.197 1.00 55.66 83 GLY A N 1
ATOM 645 C CA . GLY A 1 83 ? 19.846 5.348 -50.832 1.00 55.66 83 GLY A CA 1
ATOM 646 C C . GLY A 1 83 ? 18.854 6.512 -50.873 1.00 55.66 83 GLY A C 1
ATOM 647 O O . GLY A 1 83 ? 18.069 6.673 -49.954 1.00 55.66 83 GLY A O 1
ATOM 648 N N . LYS A 1 84 ? 18.875 7.348 -51.921 1.00 48.66 84 LYS A N 1
ATOM 649 C CA . LYS A 1 84 ? 17.950 8.499 -52.051 1.00 48.66 84 LYS A CA 1
ATOM 650 C C . LYS A 1 84 ? 16.459 8.130 -51.980 1.00 48.66 84 LYS A C 1
ATOM 652 O O . LYS A 1 84 ? 15.647 9.007 -51.721 1.00 48.66 84 LYS A O 1
ATOM 657 N N . THR A 1 85 ? 16.119 6.868 -52.230 1.00 41.03 85 THR A N 1
ATOM 658 C CA . THR A 1 85 ? 14.761 6.314 -52.166 1.00 41.03 85 THR A CA 1
ATOM 659 C C . THR A 1 85 ? 14.412 5.707 -50.805 1.00 41.03 85 THR A C 1
ATOM 661 O O . THR A 1 85 ? 13.276 5.289 -50.609 1.00 41.03 85 THR A O 1
ATOM 664 N N . THR A 1 86 ? 15.352 5.640 -49.856 1.00 45.00 86 THR A N 1
ATOM 665 C CA . THR A 1 86 ? 15.081 5.154 -48.499 1.00 45.00 86 THR A CA 1
ATOM 666 C C . THR A 1 86 ? 14.713 6.314 -47.578 1.00 45.00 86 THR A C 1
ATOM 668 O O . THR A 1 86 ? 15.145 7.450 -47.772 1.00 45.00 86 THR A O 1
ATOM 671 N N . ALA A 1 87 ? 13.943 6.024 -46.525 1.00 36.97 87 ALA A N 1
ATOM 672 C CA . ALA A 1 87 ? 13.483 7.024 -45.558 1.00 36.97 87 ALA A CA 1
ATOM 673 C C . ALA A 1 87 ? 14.623 7.795 -44.850 1.00 36.97 87 ALA A C 1
ATOM 675 O O . ALA A 1 87 ? 14.379 8.838 -44.248 1.00 36.97 87 ALA A O 1
ATOM 676 N N . LYS A 1 88 ? 15.871 7.296 -44.907 1.00 46.19 88 LYS A N 1
ATOM 677 C CA . LYS A 1 88 ? 17.066 7.932 -44.328 1.00 46.19 88 LYS A CA 1
ATOM 678 C C . LYS A 1 88 ? 18.268 7.788 -45.276 1.00 46.19 88 LYS A C 1
ATOM 680 O O . LYS A 1 88 ? 19.031 6.824 -45.156 1.00 46.19 88 LYS A O 1
ATOM 685 N N . PRO A 1 89 ? 18.468 8.729 -46.212 1.00 51.34 89 PRO A N 1
ATOM 686 C CA . PRO A 1 89 ? 19.555 8.646 -47.176 1.00 51.34 89 PRO A CA 1
ATOM 687 C C . PRO A 1 89 ? 20.898 8.947 -46.476 1.00 51.34 89 PRO A C 1
ATOM 689 O O . PRO A 1 89 ? 21.007 9.864 -45.660 1.00 51.34 89 PRO A O 1
ATOM 692 N N . ARG A 1 90 ? 21.931 8.140 -46.749 1.00 54.03 90 ARG A N 1
ATOM 693 C CA . ARG A 1 90 ? 23.215 8.158 -46.017 1.00 54.03 90 ARG A CA 1
ATOM 694 C C . ARG A 1 90 ? 24.272 8.985 -46.737 1.00 54.03 90 ARG A C 1
ATOM 696 O O . ARG A 1 90 ? 24.472 8.816 -47.935 1.00 54.03 90 ARG A O 1
ATOM 703 N N . GLN A 1 91 ? 24.994 9.839 -46.015 1.00 65.31 91 GLN A N 1
ATOM 704 C CA . GLN A 1 91 ? 26.102 10.612 -46.586 1.00 65.31 91 GLN A CA 1
ATOM 705 C C . GLN A 1 91 ? 27.215 9.672 -47.076 1.00 65.31 91 GLN A C 1
ATOM 707 O O . GLN A 1 91 ? 27.790 8.928 -46.285 1.00 65.31 91 GLN A O 1
ATOM 712 N N . ARG A 1 92 ? 27.533 9.733 -48.371 1.00 71.75 92 ARG A N 1
ATOM 713 C CA . ARG A 1 92 ? 28.657 9.018 -48.989 1.00 71.75 92 ARG A CA 1
ATOM 714 C C . ARG A 1 92 ? 29.876 9.942 -49.047 1.00 71.75 92 ARG A C 1
ATOM 716 O O . ARG A 1 92 ? 29.727 11.162 -49.184 1.00 71.75 92 ARG A O 1
ATOM 723 N N . TYR A 1 93 ? 31.068 9.373 -48.944 1.00 76.88 93 TYR A N 1
ATOM 724 C CA . TYR A 1 93 ? 32.348 10.074 -49.014 1.00 76.88 93 TYR A CA 1
ATOM 725 C C . TYR A 1 93 ? 33.229 9.457 -50.103 1.00 76.88 93 TYR A C 1
ATOM 727 O O . TYR A 1 93 ? 33.052 8.291 -50.443 1.00 76.88 93 TYR A O 1
ATOM 735 N N . LEU A 1 94 ? 34.132 10.251 -50.674 1.00 78.25 94 LEU A N 1
ATOM 736 C CA . LEU A 1 94 ? 35.171 9.823 -51.610 1.00 78.25 94 LEU A CA 1
ATOM 737 C C . LEU A 1 94 ? 36.521 10.014 -50.922 1.00 78.25 94 LEU A C 1
ATOM 739 O O . LEU A 1 94 ? 36.825 11.121 -50.472 1.00 78.25 94 LEU A O 1
ATOM 743 N N . CYS A 1 95 ? 37.289 8.936 -50.817 1.00 80.38 95 CYS A N 1
ATOM 744 C CA . CYS A 1 95 ? 38.665 8.972 -50.351 1.00 80.38 95 CYS A CA 1
ATOM 745 C C . CYS A 1 95 ? 39.601 9.220 -51.539 1.00 80.38 95 CYS A C 1
ATOM 747 O O . CYS A 1 95 ? 39.447 8.587 -52.583 1.00 80.38 95 CYS A O 1
ATOM 749 N N . HIS A 1 96 ? 40.573 10.112 -51.359 1.00 84.06 96 HIS A N 1
ATOM 750 C CA . HIS A 1 96 ? 41.761 10.232 -52.198 1.00 84.06 96 HIS A CA 1
ATOM 751 C C . HIS A 1 96 ? 42.969 9.753 -51.380 1.00 84.06 96 HIS A C 1
ATOM 753 O O . HIS A 1 96 ? 43.463 10.528 -50.549 1.00 84.06 96 HIS A O 1
ATOM 759 N N . PRO A 1 97 ? 43.386 8.486 -51.561 1.00 83.00 97 PRO A N 1
ATOM 760 C CA . PRO A 1 97 ? 44.478 7.889 -50.805 1.00 83.00 97 PRO A CA 1
ATOM 761 C C . PRO A 1 97 ? 45.801 8.631 -51.000 1.00 83.00 97 PRO A C 1
ATOM 763 O O . PRO A 1 97 ? 46.114 9.082 -52.102 1.00 83.00 97 PRO A O 1
ATOM 766 N N . VAL A 1 98 ? 46.577 8.778 -49.926 1.00 75.75 98 VAL A N 1
ATOM 767 C CA . VAL A 1 98 ? 47.911 9.417 -49.975 1.00 75.75 98 VAL A CA 1
ATOM 768 C C . VAL A 1 98 ? 48.985 8.441 -50.472 1.00 75.75 98 VAL A C 1
ATOM 770 O O . VAL A 1 98 ? 50.009 8.868 -50.995 1.00 75.75 98 VAL A O 1
ATOM 773 N N . ASP A 1 99 ? 48.725 7.137 -50.377 1.00 76.75 99 ASP A N 1
ATOM 774 C CA . ASP A 1 99 ? 49.612 6.050 -50.811 1.00 76.75 99 ASP A CA 1
ATOM 775 C C . ASP A 1 99 ? 49.608 5.792 -52.333 1.00 76.75 99 ASP A C 1
ATOM 777 O O . ASP A 1 99 ? 50.317 4.912 -52.815 1.00 76.75 99 ASP A O 1
ATOM 781 N N . GLY A 1 100 ? 48.831 6.566 -53.101 1.00 73.38 100 GLY A N 1
ATOM 782 C CA . GLY A 1 100 ? 48.742 6.460 -54.559 1.00 73.38 100 GLY A CA 1
ATOM 783 C C . GLY A 1 100 ? 47.748 5.414 -55.073 1.00 73.38 100 GLY A C 1
ATOM 784 O O . GLY A 1 100 ? 47.623 5.252 -56.289 1.00 73.38 100 GLY A O 1
ATOM 785 N N . SER A 1 101 ? 47.016 4.731 -54.190 1.00 80.69 101 SER A N 1
ATOM 786 C CA . SER A 1 101 ? 45.946 3.811 -54.584 1.00 80.69 101 SER A CA 1
ATOM 787 C C . SER A 1 101 ? 44.722 4.541 -55.169 1.00 80.69 101 SER A C 1
ATOM 789 O O . SER A 1 101 ? 44.546 5.760 -55.046 1.00 80.69 101 SER A O 1
ATOM 791 N N . ALA A 1 102 ? 43.870 3.798 -55.885 1.00 79.06 102 ALA A N 1
ATOM 792 C CA . ALA A 1 102 ? 42.738 4.376 -56.602 1.00 79.06 102 ALA A CA 1
ATOM 793 C C . ALA A 1 102 ? 41.696 4.988 -55.648 1.00 79.06 102 ALA A C 1
ATOM 795 O O . ALA A 1 102 ? 41.320 4.406 -54.629 1.00 79.06 102 ALA A O 1
ATOM 796 N N . ALA A 1 103 ? 41.170 6.161 -56.017 1.00 84.69 103 ALA A N 1
ATOM 797 C CA . ALA A 1 103 ? 40.113 6.813 -55.254 1.00 84.69 103 ALA A CA 1
ATOM 798 C C . ALA A 1 103 ? 38.851 5.936 -55.203 1.00 84.69 103 ALA A C 1
ATOM 800 O O . ALA A 1 103 ? 38.331 5.519 -56.239 1.00 84.69 103 ALA A O 1
ATOM 801 N N . HIS A 1 104 ? 38.316 5.705 -54.004 1.00 76.12 104 HIS A N 1
ATOM 802 C CA . HIS A 1 104 ? 37.126 4.881 -53.792 1.00 76.12 104 HIS A CA 1
ATOM 803 C C . HIS A 1 104 ? 36.094 5.610 -52.925 1.00 76.12 104 HIS A C 1
ATOM 805 O O . HIS A 1 104 ? 36.396 6.549 -52.181 1.00 76.12 104 HIS A O 1
ATOM 811 N N . SER A 1 105 ? 34.833 5.194 -53.046 1.00 81.25 105 SER A N 1
ATOM 812 C CA . SER A 1 105 ? 33.735 5.758 -52.260 1.00 81.25 105 SER A CA 1
ATOM 813 C C . SER A 1 105 ? 33.382 4.861 -51.083 1.00 81.25 105 SER A C 1
ATOM 815 O O . SER A 1 105 ? 33.181 3.667 -51.269 1.00 81.25 105 SER A O 1
ATOM 817 N N . PHE A 1 106 ? 33.186 5.446 -49.905 1.00 66.69 106 PHE A N 1
ATOM 818 C CA . PHE A 1 106 ? 32.752 4.719 -48.714 1.00 66.69 106 PHE A CA 1
ATOM 819 C C . PHE A 1 106 ? 31.612 5.445 -47.994 1.00 66.69 106 PHE A C 1
ATOM 821 O O . PHE A 1 106 ? 31.285 6.605 -48.266 1.00 66.69 106 PHE A O 1
ATOM 828 N N . THR A 1 107 ? 30.952 4.733 -47.087 1.00 63.47 107 THR A N 1
ATOM 829 C CA . THR A 1 107 ? 29.936 5.286 -46.182 1.00 63.47 107 THR A CA 1
ATOM 830 C C . THR A 1 107 ? 30.350 4.905 -44.762 1.00 63.47 107 THR A C 1
ATOM 832 O O . THR A 1 107 ? 30.653 3.731 -44.562 1.00 63.47 107 THR A O 1
ATOM 835 N N . PRO A 1 108 ? 30.378 5.828 -43.782 1.00 53.59 108 PRO A N 1
ATOM 836 C CA . PRO A 1 108 ? 30.894 5.525 -42.449 1.00 53.59 108 PRO A CA 1
ATOM 837 C C . PRO A 1 108 ? 30.091 4.395 -41.818 1.00 53.59 108 PRO A C 1
ATOM 839 O O . PRO A 1 108 ? 28.860 4.368 -41.952 1.00 53.59 108 PRO A O 1
ATOM 842 N N . VAL A 1 109 ? 30.776 3.468 -41.152 1.00 45.03 109 VAL A N 1
ATOM 843 C CA . VAL A 1 109 ? 30.130 2.393 -40.392 1.00 45.03 109 VAL A CA 1
ATOM 844 C C . VAL A 1 109 ? 29.220 3.035 -39.338 1.00 45.03 109 VAL A C 1
ATOM 846 O O . VAL A 1 109 ? 29.536 4.095 -38.798 1.00 45.03 109 VAL A O 1
ATOM 849 N N . LEU A 1 110 ? 28.038 2.458 -39.111 1.00 41.66 110 LEU A N 1
ATOM 850 C CA . LEU A 1 110 ? 27.164 2.919 -38.029 1.00 41.66 110 LEU A CA 1
ATOM 851 C C . LEU A 1 110 ? 27.928 2.798 -36.706 1.00 41.66 110 LEU A C 1
ATOM 853 O O . LEU A 1 110 ? 28.631 1.808 -36.517 1.00 41.66 110 LEU A O 1
ATOM 857 N N . ALA A 1 111 ? 27.787 3.775 -35.808 1.00 33.41 111 ALA A N 1
ATOM 858 C CA . ALA A 1 111 ? 28.317 3.635 -34.457 1.00 33.41 111 ALA A CA 1
ATOM 859 C C . ALA A 1 111 ? 27.699 2.373 -33.823 1.00 33.41 111 ALA A C 1
ATOM 861 O O . ALA A 1 111 ? 26.475 2.249 -33.762 1.00 33.41 111 ALA A O 1
ATOM 862 N N . ARG A 1 112 ? 28.554 1.414 -33.457 1.00 36.56 112 ARG A N 1
ATOM 863 C CA . ARG A 1 112 ? 28.231 0.192 -32.711 1.00 36.56 112 ARG A CA 1
ATOM 864 C C . ARG A 1 112 ? 28.857 0.370 -31.331 1.00 36.56 112 ARG A C 1
ATOM 866 O O . ARG A 1 112 ? 30.027 0.734 -31.276 1.00 36.56 112 ARG A O 1
ATOM 873 N N . ASP A 1 113 ? 28.100 0.149 -30.261 1.00 32.59 113 ASP A N 1
ATOM 874 C CA . ASP A 1 113 ? 28.557 0.516 -28.912 1.00 32.59 113 ASP A CA 1
ATOM 875 C C . ASP A 1 113 ? 29.585 -0.454 -28.301 1.00 32.59 113 ASP A C 1
ATOM 877 O O . ASP A 1 113 ? 30.332 -0.015 -27.442 1.00 32.59 113 ASP A O 1
ATOM 881 N N . HIS A 1 114 ? 29.714 -1.714 -28.747 1.00 30.69 114 HIS A N 1
ATOM 882 C CA . HIS A 1 114 ? 30.858 -2.576 -28.391 1.00 30.69 114 HIS A CA 1
ATOM 883 C C . HIS A 1 114 ? 30.990 -3.802 -29.320 1.00 30.69 114 HIS A C 1
ATOM 885 O O . HIS A 1 114 ? 29.991 -4.374 -29.757 1.00 30.69 114 HIS A O 1
ATOM 891 N N . VAL A 1 115 ? 32.232 -4.218 -29.599 1.00 31.19 115 VAL A N 1
ATOM 892 C CA . VAL A 1 115 ? 32.605 -5.530 -30.164 1.00 31.19 115 VAL A CA 1
ATOM 893 C C . VAL A 1 115 ? 33.622 -6.139 -29.196 1.00 31.19 115 VAL A C 1
ATOM 895 O O . VAL A 1 115 ? 34.585 -5.462 -28.841 1.00 31.19 115 VAL A O 1
ATOM 898 N N . HIS A 1 116 ? 33.413 -7.376 -28.744 1.00 32.12 116 HIS A N 1
ATOM 899 C CA . HIS A 1 116 ? 34.452 -8.129 -28.040 1.00 32.12 116 HIS A CA 1
ATOM 900 C C . HIS A 1 116 ? 35.256 -8.903 -29.088 1.00 32.12 116 HIS A C 1
ATOM 902 O O . HIS A 1 116 ? 34.749 -9.853 -29.681 1.00 32.12 116 HIS A O 1
ATOM 908 N N . GLU A 1 117 ? 36.484 -8.469 -29.370 1.00 32.25 117 GLU A N 1
ATOM 909 C CA . GLU A 1 117 ? 37.419 -9.242 -30.190 1.00 32.25 117 GLU A CA 1
ATOM 910 C C . GLU A 1 117 ? 38.047 -10.355 -29.332 1.00 32.25 117 GLU A C 1
ATOM 912 O O . GLU A 1 117 ? 38.550 -10.086 -28.244 1.00 32.25 117 GLU A O 1
ATOM 917 N N . GLY A 1 118 ? 38.021 -11.603 -29.815 1.00 35.78 118 GLY A N 1
ATOM 918 C CA . GLY A 1 118 ? 38.859 -12.692 -29.288 1.00 35.78 118 GLY A CA 1
ATOM 919 C C . GLY A 1 118 ? 38.250 -13.651 -28.255 1.00 35.78 118 GLY A C 1
ATOM 920 O O . GLY A 1 118 ? 38.967 -14.534 -27.797 1.00 35.78 118 GLY A O 1
ATOM 921 N N . HIS A 1 119 ? 36.962 -13.547 -27.912 1.00 34.34 119 HIS A N 1
ATOM 922 C CA . HIS A 1 119 ? 36.301 -14.498 -27.004 1.00 34.34 119 HIS A CA 1
ATOM 923 C C . HIS A 1 119 ? 35.090 -15.153 -27.683 1.00 34.34 119 HIS A C 1
ATOM 925 O O . HIS A 1 119 ? 34.022 -14.556 -27.778 1.00 34.34 119 HIS A O 1
ATOM 931 N N . GLU A 1 120 ? 35.249 -16.397 -28.147 1.00 34.66 120 GLU A N 1
ATOM 932 C CA . GLU A 1 120 ? 34.161 -17.215 -28.722 1.00 34.66 120 GLU A CA 1
ATOM 933 C C . GLU A 1 120 ? 33.173 -17.737 -27.656 1.00 34.66 120 GLU A C 1
ATOM 935 O O . GLU A 1 120 ? 32.164 -18.359 -27.992 1.00 34.66 120 GLU A O 1
ATOM 940 N N . ARG A 1 121 ? 33.442 -17.468 -26.369 1.00 34.47 121 ARG A N 1
ATOM 941 C CA . ARG A 1 121 ? 32.669 -17.923 -25.207 1.00 34.47 121 ARG A CA 1
ATOM 942 C C . ARG A 1 121 ? 32.564 -16.809 -24.161 1.00 34.47 121 ARG A C 1
ATOM 944 O O . ARG A 1 121 ? 33.554 -16.160 -23.836 1.00 34.47 121 ARG A O 1
ATOM 951 N N . CYS A 1 122 ? 31.353 -16.588 -23.659 1.00 38.56 122 CYS A N 1
ATOM 952 C CA . CYS A 1 122 ? 31.057 -15.727 -22.513 1.00 38.56 122 CYS A CA 1
ATOM 953 C C . CYS A 1 122 ? 31.075 -16.580 -21.238 1.00 38.56 122 CYS A C 1
ATOM 955 O O . CYS A 1 122 ? 30.174 -17.394 -21.054 1.00 38.56 122 CYS A O 1
ATOM 957 N N . ASP A 1 123 ? 32.056 -16.388 -20.354 1.00 35.06 123 ASP A N 1
ATOM 958 C CA . ASP A 1 123 ? 32.205 -17.208 -19.136 1.00 35.06 123 ASP A CA 1
ATOM 959 C C . ASP A 1 123 ? 31.072 -17.000 -18.103 1.00 35.06 123 ASP A C 1
ATOM 961 O O . ASP A 1 123 ? 30.922 -17.796 -17.181 1.00 35.06 123 ASP A O 1
ATOM 965 N N . GLU A 1 124 ? 30.238 -15.963 -18.265 1.00 33.34 124 GLU A N 1
ATOM 966 C CA . GLU A 1 124 ? 29.054 -15.707 -17.422 1.00 33.34 124 GLU A CA 1
ATOM 967 C C . GLU A 1 124 ? 27.774 -16.392 -17.923 1.00 33.34 124 GLU A C 1
ATOM 969 O O . GLU A 1 124 ? 26.842 -16.593 -17.147 1.00 33.34 124 GLU A O 1
ATOM 974 N N . CYS A 1 125 ? 27.693 -16.707 -19.216 1.00 35.78 125 CYS A N 1
ATOM 975 C CA . CYS A 1 125 ? 26.441 -17.095 -19.868 1.00 35.78 125 CYS A CA 1
ATOM 976 C C . CYS A 1 125 ? 26.534 -18.369 -20.722 1.00 35.78 125 CYS A C 1
ATOM 978 O O . CYS A 1 125 ? 25.533 -18.803 -21.280 1.00 35.78 125 CYS A O 1
ATOM 980 N N . ASP A 1 126 ? 27.724 -18.968 -20.799 1.00 32.50 126 ASP A N 1
ATOM 981 C CA . ASP A 1 126 ? 28.051 -20.258 -21.423 1.00 32.50 126 ASP A CA 1
ATOM 982 C C . ASP A 1 126 ? 27.549 -20.471 -22.870 1.00 32.50 126 ASP A C 1
ATOM 984 O O . ASP A 1 126 ? 27.418 -21.594 -23.351 1.00 32.50 126 ASP A O 1
ATOM 988 N N . GLU A 1 127 ? 27.311 -19.377 -23.600 1.00 32.38 127 GLU A N 1
ATOM 989 C CA . GLU A 1 127 ? 26.840 -19.375 -24.989 1.00 32.38 127 GLU A CA 1
ATOM 990 C C . GLU A 1 127 ? 27.995 -19.103 -25.978 1.00 32.38 127 GLU A C 1
ATOM 992 O O . GLU A 1 127 ? 28.823 -18.210 -25.757 1.00 32.38 127 GLU A O 1
ATOM 997 N N . GLN A 1 128 ? 28.042 -19.850 -27.093 1.00 29.00 128 GLN A N 1
ATOM 998 C CA . GLN A 1 128 ? 28.966 -19.601 -28.210 1.00 29.00 128 GLN A CA 1
ATOM 999 C C . GLN A 1 128 ? 28.510 -18.378 -29.015 1.00 29.00 128 GLN A C 1
ATOM 1001 O O . GLN A 1 128 ? 27.442 -18.384 -29.628 1.00 29.00 128 GLN A O 1
ATOM 1006 N N . ARG A 1 129 ? 29.331 -17.323 -29.047 1.00 35.38 129 ARG A N 1
ATOM 1007 C CA . ARG A 1 129 ? 28.997 -16.054 -29.714 1.00 35.38 129 ARG A CA 1
ATOM 1008 C C . ARG A 1 129 ? 29.858 -15.865 -30.961 1.00 35.38 129 ARG A C 1
ATOM 1010 O O . ARG A 1 129 ? 31.048 -15.591 -30.872 1.00 35.38 129 ARG A O 1
ATOM 1017 N N . GLY A 1 130 ? 29.254 -16.004 -32.143 1.00 29.30 130 GLY A N 1
ATOM 1018 C CA . GLY A 1 130 ? 29.937 -15.749 -33.415 1.00 29.30 130 GLY A CA 1
ATOM 1019 C C . GLY A 1 130 ? 30.268 -14.264 -33.631 1.00 29.30 130 GLY A C 1
ATOM 1020 O O . GLY A 1 130 ? 29.551 -13.386 -33.149 1.00 29.30 130 GLY A O 1
ATOM 1021 N N . VAL A 1 131 ? 31.293 -13.992 -34.453 1.00 31.75 131 VAL A N 1
ATOM 1022 C CA . VAL A 1 131 ? 31.889 -12.679 -34.841 1.00 31.75 131 VAL A CA 1
ATOM 1023 C C . VAL A 1 131 ? 30.876 -11.618 -35.345 1.00 31.75 131 VAL A C 1
ATOM 1025 O O . VAL A 1 131 ? 31.216 -10.458 -35.593 1.00 31.75 131 VAL A O 1
ATOM 1028 N N . HIS A 1 132 ? 29.600 -11.979 -35.491 1.00 29.38 132 HIS A N 1
ATOM 1029 C CA . HIS A 1 132 ? 28.529 -11.135 -36.023 1.00 29.38 132 HIS A CA 1
ATOM 1030 C C . HIS A 1 132 ? 27.322 -10.934 -35.085 1.00 29.38 132 HIS A C 1
ATOM 1032 O O . HIS A 1 132 ? 26.388 -10.231 -35.472 1.00 29.38 132 HIS A O 1
ATOM 1038 N N . HIS A 1 133 ? 27.339 -11.460 -33.855 1.00 29.91 133 HIS A N 1
ATOM 1039 C CA . HIS A 1 133 ? 26.278 -11.247 -32.861 1.00 29.91 133 HIS A CA 1
ATOM 1040 C C . HIS A 1 133 ? 26.722 -10.259 -31.767 1.00 29.91 133 HIS A C 1
ATOM 1042 O O . HIS A 1 133 ? 27.273 -10.646 -30.743 1.00 29.91 133 HIS A O 1
ATOM 1048 N N . GLY A 1 134 ? 26.487 -8.963 -31.993 1.00 32.75 134 GLY A N 1
ATOM 1049 C CA . GLY A 1 134 ? 26.533 -7.932 -30.943 1.00 32.75 134 GLY A CA 1
ATOM 1050 C C . GLY A 1 134 ? 25.151 -7.710 -30.312 1.00 32.75 134 GLY A C 1
ATOM 1051 O O . GLY A 1 134 ? 24.146 -8.106 -30.905 1.00 32.75 134 GLY A O 1
ATOM 1052 N N . GLU A 1 135 ? 25.087 -7.067 -29.137 1.00 34.16 135 GLU A N 1
ATOM 1053 C CA . GLU A 1 135 ? 23.819 -6.739 -28.460 1.00 34.16 135 GLU A CA 1
ATOM 1054 C C . GLU A 1 135 ? 22.849 -6.041 -29.427 1.00 34.16 135 GLU A C 1
ATOM 1056 O O . GLU A 1 135 ? 23.126 -4.972 -29.981 1.00 34.16 135 GLU A O 1
ATOM 1061 N N . THR A 1 136 ? 21.705 -6.685 -29.669 1.00 32.16 136 THR A N 1
ATOM 1062 C CA . THR A 1 136 ? 20.693 -6.189 -30.602 1.00 32.16 136 THR A CA 1
ATOM 1063 C C . THR A 1 136 ? 20.176 -4.829 -30.136 1.00 32.16 136 THR A C 1
ATOM 1065 O O . THR A 1 136 ? 19.541 -4.722 -29.088 1.00 32.16 136 THR A O 1
ATOM 1068 N N . THR A 1 137 ? 20.378 -3.791 -30.951 1.00 30.52 137 THR A N 1
ATOM 1069 C CA . THR A 1 137 ? 19.508 -2.612 -30.921 1.00 30.52 137 THR A CA 1
ATOM 1070 C C . THR A 1 137 ? 18.112 -3.110 -31.265 1.00 30.52 137 THR A C 1
ATOM 1072 O O . THR A 1 137 ? 17.902 -3.661 -32.347 1.00 30.52 137 THR A O 1
ATOM 1075 N N . ALA A 1 138 ? 17.184 -2.984 -30.321 1.00 33.09 138 ALA A N 1
ATOM 1076 C CA . ALA A 1 138 ? 15.783 -3.302 -30.534 1.00 33.09 138 ALA A CA 1
ATOM 1077 C C . ALA A 1 138 ? 15.285 -2.646 -31.840 1.00 33.09 138 ALA A C 1
ATOM 1079 O O . ALA A 1 138 ? 15.642 -1.517 -32.191 1.00 33.09 138 ALA A O 1
ATOM 1080 N N . ALA A 1 139 ? 14.581 -3.441 -32.638 1.00 28.22 139 ALA A N 1
ATOM 1081 C CA . ALA A 1 139 ? 14.304 -3.194 -34.040 1.00 28.22 139 ALA A CA 1
ATOM 1082 C C . ALA A 1 139 ? 13.639 -1.828 -34.307 1.00 28.22 139 ALA A C 1
ATOM 1084 O O . ALA A 1 139 ? 12.669 -1.461 -33.669 1.00 28.22 139 ALA A O 1
ATOM 1085 N N . ARG A 1 140 ? 14.151 -1.109 -35.319 1.00 34.31 140 ARG A N 1
ATOM 1086 C CA . ARG A 1 140 ? 13.524 -0.078 -36.190 1.00 34.31 140 ARG A CA 1
ATOM 1087 C C . ARG A 1 140 ? 12.677 1.083 -35.604 1.00 34.31 140 ARG A C 1
ATOM 1089 O O . ARG A 1 140 ? 12.462 2.026 -36.368 1.00 34.31 140 ARG A O 1
ATOM 1096 N N . THR A 1 141 ? 12.272 1.126 -34.332 1.00 36.78 141 THR A N 1
ATOM 1097 C CA . THR A 1 141 ? 11.350 2.151 -33.785 1.00 36.78 141 THR A CA 1
ATOM 1098 C C . THR A 1 141 ? 11.913 2.990 -32.631 1.00 36.78 141 THR A C 1
ATOM 1100 O O . THR A 1 141 ? 11.480 4.133 -32.485 1.00 36.78 141 THR A O 1
ATOM 1103 N N . HIS A 1 142 ? 12.940 2.544 -31.892 1.00 45.81 142 HIS A N 1
ATOM 1104 C CA . HIS A 1 142 ? 13.637 3.385 -30.903 1.00 45.81 142 HIS A CA 1
ATOM 1105 C C . HIS A 1 142 ? 15.169 3.265 -30.981 1.00 45.81 142 HIS A C 1
ATOM 1107 O O . HIS A 1 142 ? 15.727 2.215 -31.269 1.00 45.81 142 HIS A O 1
ATOM 1113 N N . SER A 1 143 ? 15.881 4.374 -30.757 1.00 54.84 143 SER A N 1
ATOM 1114 C CA . SER A 1 143 ? 17.340 4.480 -30.949 1.00 54.84 143 SER A CA 1
ATOM 1115 C C . SER A 1 143 ? 18.171 4.174 -29.695 1.00 54.84 143 SER A C 1
ATOM 1117 O O . SER A 1 143 ? 19.319 4.601 -29.616 1.00 54.84 143 SER A O 1
ATOM 1119 N N . TRP A 1 144 ? 17.583 3.524 -28.691 1.00 64.06 144 TRP A N 1
ATOM 1120 C CA . TRP A 1 144 ? 18.175 3.360 -27.358 1.00 64.06 144 TRP A CA 1
ATOM 1121 C C . TRP A 1 144 ? 18.486 1.890 -27.062 1.00 64.06 144 TRP A C 1
ATOM 1123 O O . TRP A 1 144 ? 17.671 1.025 -27.376 1.00 64.06 144 TRP A O 1
ATOM 1133 N N . ASN A 1 145 ? 19.647 1.623 -26.453 1.00 71.44 145 ASN A N 1
ATOM 1134 C CA . ASN A 1 145 ? 20.055 0.289 -25.994 1.00 71.44 145 ASN A CA 1
ATOM 1135 C C . ASN A 1 145 ? 19.063 -0.230 -24.927 1.00 71.44 145 ASN A C 1
ATOM 1137 O O . ASN A 1 145 ? 18.751 0.500 -23.987 1.00 71.44 145 ASN A O 1
ATOM 1141 N N . THR A 1 146 ? 18.581 -1.475 -25.047 1.00 75.69 146 THR A N 1
ATOM 1142 C CA . THR A 1 146 ? 17.604 -2.047 -24.102 1.00 75.69 146 THR A CA 1
ATOM 1143 C C . THR A 1 146 ? 18.158 -2.213 -22.691 1.00 75.69 146 THR A C 1
ATOM 1145 O O . THR A 1 146 ? 17.416 -2.020 -21.734 1.00 75.69 146 THR A O 1
ATOM 1148 N N . ARG A 1 147 ? 19.463 -2.462 -22.528 1.00 77.19 147 ARG A N 1
ATOM 1149 C CA . ARG A 1 147 ? 20.126 -2.475 -21.217 1.00 77.19 147 ARG A CA 1
ATOM 1150 C C . ARG A 1 147 ? 20.090 -1.100 -20.554 1.00 77.19 147 ARG A C 1
ATOM 1152 O O . ARG A 1 147 ? 19.758 -0.992 -19.379 1.00 77.19 147 ARG A O 1
ATOM 1159 N N . LEU A 1 148 ? 20.346 -0.039 -21.325 1.00 81.25 148 LEU A N 1
ATOM 1160 C CA . LEU A 1 148 ? 20.234 1.338 -20.835 1.00 81.25 148 LEU A CA 1
ATOM 1161 C C . LEU A 1 148 ? 18.793 1.664 -20.415 1.00 81.25 148 LEU A C 1
ATOM 1163 O O . LEU A 1 148 ? 18.588 2.338 -19.408 1.00 81.25 148 LEU A O 1
ATOM 1167 N N . VAL A 1 149 ? 17.802 1.191 -21.177 1.00 84.56 149 VAL A N 1
ATOM 1168 C CA . VAL A 1 149 ? 16.381 1.343 -20.829 1.00 84.56 149 VAL A CA 1
ATOM 1169 C C . VAL A 1 149 ? 16.052 0.569 -19.549 1.00 84.56 149 VAL A C 1
ATOM 1171 O O . VAL A 1 149 ? 15.441 1.140 -18.653 1.00 84.56 149 VAL A O 1
ATOM 1174 N N . ALA A 1 150 ? 16.504 -0.678 -19.404 1.00 87.12 150 ALA A N 1
ATOM 1175 C CA . ALA A 1 150 ? 16.297 -1.477 -18.195 1.00 87.12 150 ALA A CA 1
ATOM 1176 C C . ALA A 1 150 ? 16.886 -0.795 -16.944 1.00 87.12 150 ALA A C 1
ATOM 1178 O O . ALA A 1 150 ? 16.194 -0.629 -15.940 1.00 87.12 150 ALA A O 1
ATOM 1179 N N . GLU A 1 151 ? 18.123 -0.296 -17.026 1.00 89.56 151 GLU A N 1
ATOM 1180 C CA . GLU A 1 151 ? 18.753 0.499 -15.961 1.00 89.56 151 GLU A CA 1
ATOM 1181 C C . GLU A 1 151 ? 18.005 1.815 -15.680 1.00 89.56 151 GLU A C 1
ATOM 1183 O O . GLU A 1 151 ? 17.967 2.300 -14.546 1.00 89.56 151 GLU A O 1
ATOM 1188 N N . ALA A 1 152 ? 17.391 2.416 -16.700 1.00 90.25 152 ALA A N 1
ATOM 1189 C CA . ALA A 1 152 ? 16.566 3.602 -16.528 1.00 90.25 152 ALA A CA 1
ATOM 1190 C C . ALA A 1 152 ? 15.283 3.301 -15.742 1.00 90.25 152 ALA A C 1
ATOM 1192 O O . ALA A 1 152 ? 14.956 4.050 -14.823 1.00 90.25 152 ALA A O 1
ATOM 1193 N N . LEU A 1 153 ? 14.574 2.218 -16.079 1.00 94.75 153 LEU A N 1
ATOM 1194 C CA . LEU A 1 153 ? 13.377 1.771 -15.355 1.00 94.75 153 LEU A CA 1
ATOM 1195 C C . LEU A 1 153 ? 13.715 1.424 -13.899 1.00 94.75 153 LEU A C 1
ATOM 1197 O O . LEU A 1 153 ? 12.978 1.798 -12.987 1.00 94.75 153 LEU A O 1
ATOM 1201 N N . GLU A 1 154 ? 14.878 0.812 -13.676 1.00 95.88 154 GLU A N 1
ATOM 1202 C CA . GLU A 1 154 ? 15.405 0.520 -12.346 1.00 95.88 154 GLU A CA 1
ATOM 1203 C C . GLU A 1 154 ? 15.568 1.800 -11.511 1.00 95.88 154 GLU A C 1
ATOM 1205 O O . GLU A 1 154 ? 14.988 1.923 -10.429 1.00 95.88 154 GLU A O 1
ATOM 1210 N N . ARG A 1 155 ? 16.256 2.813 -12.053 1.00 94.44 155 ARG A N 1
ATOM 1211 C CA . ARG A 1 155 ? 16.416 4.130 -11.410 1.00 94.44 155 ARG A CA 1
ATOM 1212 C C . ARG A 1 155 ? 15.078 4.804 -11.118 1.00 94.44 155 ARG A C 1
ATOM 1214 O O . ARG A 1 155 ? 14.892 5.381 -10.046 1.00 94.44 155 ARG A O 1
ATOM 1221 N N . LEU A 1 156 ? 14.126 4.723 -12.047 1.00 93.44 156 LEU A N 1
ATOM 1222 C CA . LEU A 1 156 ? 12.788 5.283 -11.855 1.00 93.44 156 LEU A CA 1
ATOM 1223 C C . LEU A 1 156 ? 12.046 4.582 -10.713 1.00 93.44 156 LEU A C 1
ATOM 1225 O O . LEU A 1 156 ? 11.483 5.273 -9.867 1.00 93.44 156 LEU A O 1
ATOM 1229 N N . SER A 1 157 ? 12.137 3.252 -10.609 1.00 94.31 157 SER A N 1
ATOM 1230 C CA . SER A 1 157 ? 11.573 2.481 -9.487 1.00 94.31 157 SER A CA 1
ATOM 1231 C C . SER A 1 157 ? 12.235 2.789 -8.131 1.00 94.31 157 SER A C 1
ATOM 1233 O O . SER A 1 157 ? 11.685 2.485 -7.065 1.00 94.31 157 SER A O 1
ATOM 1235 N N . ARG A 1 158 ? 13.414 3.432 -8.140 1.00 91.62 158 ARG A N 1
ATOM 1236 C CA . ARG A 1 158 ? 14.084 3.966 -6.942 1.00 91.62 158 ARG A CA 1
ATOM 1237 C C . ARG A 1 158 ? 13.592 5.330 -6.489 1.00 91.62 158 ARG A C 1
ATOM 1239 O O . ARG A 1 158 ? 13.746 5.659 -5.314 1.00 91.62 158 ARG A O 1
ATOM 1246 N N . GLY A 1 159 ? 12.959 6.078 -7.383 1.00 88.94 159 GLY A N 1
ATOM 1247 C CA . GLY A 1 159 ? 12.420 7.401 -7.097 1.00 88.94 159 GLY A CA 1
ATOM 1248 C C . GLY A 1 159 ? 13.135 8.515 -7.840 1.00 88.94 159 GLY A C 1
ATOM 1249 O O . GLY A 1 159 ? 12.731 9.667 -7.674 1.00 88.94 159 GLY A O 1
ATOM 1250 N N . ASP A 1 160 ? 14.115 8.199 -8.696 1.00 89.25 160 ASP A N 1
ATOM 1251 C CA . ASP A 1 160 ? 14.733 9.194 -9.569 1.00 89.25 160 ASP A CA 1
ATOM 1252 C C . ASP A 1 160 ? 13.650 9.860 -10.437 1.00 89.25 160 ASP A C 1
ATOM 1254 O O . ASP A 1 160 ? 12.664 9.247 -10.875 1.00 89.25 160 ASP A O 1
ATOM 1258 N N . SER A 1 161 ? 13.803 11.159 -10.680 1.00 84.19 161 SER A N 1
ATOM 1259 C CA . SER A 1 161 ? 12.868 11.896 -11.527 1.00 84.19 161 SER A CA 1
ATOM 1260 C C . SER A 1 161 ? 13.092 11.596 -13.012 1.00 84.19 161 SER A C 1
ATOM 1262 O O . SER A 1 161 ? 14.218 11.365 -13.458 1.00 84.19 161 SER A O 1
ATOM 1264 N N . TYR A 1 162 ? 12.041 11.720 -13.833 1.00 77.81 162 TYR A N 1
ATOM 1265 C CA . TYR A 1 162 ? 12.162 11.597 -15.295 1.00 77.81 162 TYR A CA 1
ATOM 1266 C C . TYR A 1 162 ? 13.253 12.503 -15.877 1.00 77.81 162 TYR A C 1
ATOM 1268 O O . TYR A 1 162 ? 13.973 12.117 -16.797 1.00 77.81 162 TYR A O 1
ATOM 1276 N N . ALA A 1 163 ? 13.407 13.708 -15.323 1.00 78.62 163 ALA A N 1
ATOM 1277 C CA . ALA A 1 163 ? 14.433 14.653 -15.741 1.00 78.62 163 ALA A CA 1
ATOM 1278 C C . ALA A 1 163 ? 15.851 14.213 -15.341 1.00 78.62 163 ALA A C 1
ATOM 1280 O O . ALA A 1 163 ? 16.802 14.515 -16.060 1.00 78.62 163 ALA A O 1
ATOM 1281 N N . GLU A 1 164 ? 16.034 13.552 -14.197 1.00 83.62 164 GLU A N 1
ATOM 1282 C CA . GLU A 1 164 ? 17.329 12.996 -13.778 1.00 83.62 164 GLU A CA 1
ATOM 1283 C C . GLU A 1 164 ? 17.737 11.822 -14.650 1.00 83.62 164 GLU A C 1
ATOM 1285 O O . GLU A 1 164 ? 18.833 11.851 -15.216 1.00 83.62 164 GLU A O 1
ATOM 1290 N N . VAL A 1 165 ? 16.833 10.862 -14.837 1.00 85.56 165 VAL A N 1
ATOM 1291 C CA . VAL A 1 165 ? 17.081 9.658 -15.635 1.00 85.56 165 VAL A CA 1
ATOM 1292 C C . VAL A 1 165 ? 17.321 10.011 -17.100 1.00 85.56 165 VAL A C 1
ATOM 1294 O O . VAL A 1 165 ? 18.312 9.584 -17.683 1.00 85.56 165 VAL A O 1
ATOM 1297 N N . SER A 1 166 ? 16.514 10.901 -17.681 1.00 77.38 166 SER A N 1
ATOM 1298 C CA . SER A 1 166 ? 16.711 11.358 -19.064 1.00 77.38 166 SER A CA 1
ATOM 1299 C C . SER A 1 166 ? 18.028 12.116 -19.277 1.00 77.38 166 SER A C 1
ATOM 1301 O O . SER A 1 166 ? 18.591 12.080 -20.371 1.00 77.38 166 SER A O 1
ATOM 1303 N N . ARG A 1 167 ? 18.521 12.851 -18.268 1.00 78.75 167 ARG A N 1
ATOM 1304 C CA . ARG A 1 167 ? 19.842 13.502 -18.330 1.00 78.75 167 ARG A CA 1
ATOM 1305 C C . ARG A 1 167 ? 20.961 12.482 -18.173 1.00 78.75 167 ARG A C 1
ATOM 1307 O O . ARG A 1 167 ? 21.972 12.579 -18.854 1.00 78.75 167 ARG A O 1
ATOM 1314 N N . TRP A 1 168 ? 20.799 11.525 -17.265 1.00 84.81 168 TRP A N 1
ATOM 1315 C CA . TRP A 1 168 ? 21.755 10.438 -17.089 1.00 84.81 168 TRP A CA 1
ATOM 1316 C C . TRP A 1 168 ? 21.909 9.622 -18.378 1.00 84.81 168 TRP A C 1
ATOM 1318 O O . TRP A 1 168 ? 23.030 9.486 -18.859 1.00 84.81 168 TRP A O 1
ATOM 1328 N N . ALA A 1 169 ? 20.805 9.209 -19.000 1.00 74.00 169 ALA A N 1
ATOM 1329 C CA . ALA A 1 169 ? 20.818 8.464 -20.256 1.00 74.00 169 ALA A CA 1
ATOM 1330 C C . ALA A 1 169 ? 21.564 9.208 -21.377 1.00 74.00 169 ALA A C 1
ATOM 1332 O O . ALA A 1 169 ? 22.371 8.626 -22.103 1.00 74.00 169 ALA A O 1
ATOM 1333 N N . ARG A 1 170 ? 21.353 10.525 -21.495 1.00 69.81 170 ARG A N 1
ATOM 1334 C CA . ARG A 1 170 ? 22.056 11.355 -22.484 1.00 69.81 170 ARG A CA 1
ATOM 1335 C C . ARG A 1 170 ? 23.545 11.516 -22.197 1.00 69.81 170 ARG A C 1
ATOM 1337 O O . ARG A 1 170 ? 24.338 11.528 -23.137 1.00 69.81 170 ARG A O 1
ATOM 1344 N N . ARG A 1 171 ? 23.938 11.609 -20.921 1.00 69.94 171 ARG A N 1
ATOM 1345 C CA . ARG A 1 171 ? 25.355 11.595 -20.523 1.00 69.94 171 ARG A CA 1
ATOM 1346 C C . ARG A 1 171 ? 26.031 10.291 -20.916 1.00 69.94 171 ARG A C 1
ATOM 1348 O O . ARG A 1 171 ? 27.084 10.340 -21.537 1.00 69.94 171 ARG A O 1
ATOM 1355 N N . VAL A 1 172 ? 25.417 9.157 -20.575 1.00 64.25 172 VAL A N 1
ATOM 1356 C CA . VAL A 1 172 ? 25.977 7.822 -20.839 1.00 64.25 172 VAL A CA 1
ATOM 1357 C C . VAL A 1 172 ? 26.145 7.579 -22.339 1.00 64.25 172 VAL A C 1
ATOM 1359 O O . VAL A 1 172 ? 27.175 7.082 -22.767 1.00 64.25 172 VAL A O 1
ATOM 1362 N N . THR A 1 173 ? 25.183 8.022 -23.150 1.00 61.53 173 THR A N 1
ATOM 1363 C CA . THR A 1 173 ? 25.214 7.873 -24.619 1.00 61.53 173 THR A CA 1
ATOM 1364 C C . THR A 1 173 ? 26.002 8.964 -25.353 1.00 61.53 173 THR A C 1
ATOM 1366 O O . THR A 1 173 ? 25.987 9.018 -26.581 1.00 61.53 173 THR A O 1
ATOM 1369 N N . GLY A 1 174 ? 26.632 9.902 -24.637 1.00 56.81 174 GLY A N 1
ATOM 1370 C CA . GLY A 1 174 ? 27.344 11.032 -25.248 1.00 56.81 174 GLY A CA 1
ATOM 1371 C C . GLY A 1 174 ? 26.455 11.987 -26.063 1.00 56.81 174 GLY A C 1
ATOM 1372 O O . GLY A 1 174 ? 26.962 12.843 -26.788 1.00 56.81 174 GLY A O 1
ATOM 1373 N N . THR A 1 175 ? 25.127 11.874 -25.944 1.00 53.84 175 THR A N 1
ATOM 1374 C CA . THR A 1 175 ? 24.136 12.717 -26.638 1.00 53.84 175 THR A CA 1
ATOM 1375 C C . THR A 1 175 ? 23.765 13.980 -25.857 1.00 53.84 175 THR A C 1
ATOM 1377 O O . THR A 1 175 ? 22.986 14.810 -26.342 1.00 53.84 175 THR A O 1
ATOM 1380 N N . ASP A 1 176 ? 24.364 14.178 -24.678 1.00 53.91 176 ASP A N 1
ATOM 1381 C CA . ASP A 1 176 ? 24.388 15.444 -23.945 1.00 53.91 176 ASP A CA 1
ATOM 1382 C C . ASP A 1 176 ? 25.178 16.474 -24.762 1.00 53.91 176 ASP A C 1
ATOM 1384 O O . ASP A 1 176 ? 26.377 16.690 -24.596 1.00 53.91 176 ASP A O 1
ATOM 1388 N N . GLY A 1 177 ? 24.500 17.068 -25.741 1.00 44.31 177 GLY A N 1
ATOM 1389 C CA . GLY A 1 177 ? 25.118 17.938 -26.722 1.00 44.31 177 GLY A CA 1
ATOM 1390 C C . GLY A 1 177 ? 25.892 19.082 -26.073 1.00 44.31 177 GLY A C 1
ATOM 1391 O O . GLY A 1 177 ? 25.324 20.133 -25.774 1.00 44.31 177 GLY A O 1
ATOM 1392 N N . LYS A 1 178 ? 27.222 18.958 -26.024 1.00 38.91 178 LYS A N 1
ATOM 1393 C CA . LYS A 1 178 ? 28.106 20.100 -26.258 1.00 38.91 178 LYS A CA 1
ATOM 1394 C C . LYS A 1 178 ? 27.887 20.522 -27.709 1.00 38.91 178 LYS A C 1
ATOM 1396 O O . LYS A 1 178 ? 28.645 20.161 -28.604 1.00 38.91 178 LYS A O 1
ATOM 1401 N N . ARG A 1 179 ? 26.830 21.297 -27.975 1.00 35.38 179 ARG A N 1
ATOM 1402 C CA . ARG A 1 179 ? 26.820 22.146 -29.170 1.00 35.38 179 ARG A CA 1
ATOM 1403 C C . ARG A 1 179 ? 27.992 23.109 -29.001 1.00 35.38 179 ARG A C 1
ATOM 1405 O O . ARG A 1 179 ? 27.851 24.126 -28.329 1.00 35.38 179 ARG A O 1
ATOM 1412 N N . ILE A 1 180 ? 29.140 22.801 -29.602 1.00 34.53 180 ILE A N 1
ATOM 1413 C CA . ILE A 1 180 ? 30.171 23.802 -29.870 1.00 34.53 180 ILE A CA 1
ATOM 1414 C C . ILE A 1 180 ? 29.515 24.809 -30.820 1.00 34.53 180 ILE A C 1
ATOM 1416 O O . ILE A 1 180 ? 29.422 24.594 -32.029 1.00 34.53 180 ILE A O 1
ATOM 1420 N N . ARG A 1 181 ? 28.950 25.886 -30.266 1.00 34.69 181 ARG A N 1
ATOM 1421 C CA . ARG A 1 181 ? 28.517 27.037 -31.056 1.00 34.69 181 ARG A CA 1
ATOM 1422 C C . ARG A 1 181 ? 29.786 27.678 -31.607 1.00 34.69 181 ARG A C 1
ATOM 1424 O O . ARG A 1 181 ? 30.636 28.105 -30.832 1.00 34.69 181 ARG A O 1
ATOM 1431 N N . ARG A 1 182 ? 29.911 27.760 -32.936 1.00 32.94 182 ARG A N 1
ATOM 1432 C CA . ARG A 1 182 ? 30.869 28.682 -33.560 1.00 32.94 182 ARG A CA 1
ATOM 1433 C C . ARG A 1 182 ? 30.578 30.076 -33.020 1.00 32.94 182 ARG A C 1
ATOM 1435 O O . ARG A 1 182 ? 29.499 30.615 -33.260 1.00 32.94 182 ARG A O 1
ATOM 1442 N N . VAL A 1 183 ? 31.535 30.616 -32.280 1.00 33.00 183 VAL A N 1
ATOM 1443 C CA . VAL A 1 183 ? 31.564 32.020 -31.895 1.00 33.00 183 VAL A CA 1
ATOM 1444 C C . VAL A 1 183 ? 31.784 32.813 -33.182 1.00 33.00 183 VAL A C 1
ATOM 1446 O O . VAL A 1 183 ? 32.830 32.685 -33.811 1.00 33.00 183 VAL A O 1
ATOM 1449 N N . TRP A 1 184 ? 30.792 33.596 -33.597 1.00 29.16 184 TRP A N 1
ATOM 1450 C CA . TRP A 1 184 ? 31.053 34.752 -34.448 1.00 29.16 184 TRP A CA 1
ATOM 1451 C C . TRP A 1 184 ? 31.521 35.873 -33.519 1.00 29.16 184 TRP A C 1
ATOM 1453 O O . TRP A 1 184 ? 30.801 36.223 -32.585 1.00 29.16 184 TRP A O 1
ATOM 1463 N N . ARG A 1 185 ? 32.729 36.398 -33.737 1.00 32.88 185 ARG A N 1
ATOM 1464 C CA . ARG A 1 185 ? 33.155 37.680 -33.168 1.00 32.88 185 ARG A CA 1
ATOM 1465 C C . ARG A 1 185 ? 33.187 38.706 -34.285 1.00 32.88 185 ARG A C 1
ATOM 1467 O O . ARG A 1 185 ? 33.830 38.443 -35.293 1.00 32.88 185 ARG A O 1
ATOM 1474 N N . GLU A 1 186 ? 32.619 39.876 -34.023 1.00 29.44 186 GLU A N 1
ATOM 1475 C CA . GLU A 1 186 ? 33.340 41.123 -34.268 1.00 29.44 186 GLU A CA 1
ATOM 1476 C C . GLU A 1 186 ? 32.805 42.222 -33.333 1.00 29.44 186 GLU A C 1
ATOM 1478 O O . GLU A 1 186 ? 31.597 42.438 -33.275 1.00 29.44 186 GLU A O 1
ATOM 1483 N N . GLY A 1 187 ? 33.705 42.869 -32.581 1.00 39.25 187 GLY A N 1
ATOM 1484 C CA . GLY A 1 187 ? 33.425 44.081 -31.797 1.00 39.25 187 GLY A CA 1
ATOM 1485 C C . GLY A 1 187 ? 33.082 43.881 -30.316 1.00 39.25 187 GLY A C 1
ATOM 1486 O O . GLY A 1 187 ? 31.921 43.937 -29.934 1.00 39.25 187 GLY A O 1
ATOM 1487 N N . ASP A 1 188 ? 34.111 43.651 -29.499 1.00 46.97 188 ASP A N 1
ATOM 1488 C CA . ASP A 1 188 ? 34.265 44.070 -28.094 1.00 46.97 188 ASP A CA 1
ATOM 1489 C C . ASP A 1 188 ? 33.017 44.208 -27.205 1.00 46.97 188 ASP A C 1
ATOM 1491 O O . ASP A 1 188 ? 32.516 45.294 -26.935 1.00 46.97 188 ASP A O 1
ATOM 1495 N N . LEU A 1 189 ? 32.582 43.069 -26.667 1.00 34.69 189 LEU A N 1
ATOM 1496 C CA . LEU A 1 189 ? 32.434 42.784 -25.233 1.00 34.69 189 LEU A CA 1
ATOM 1497 C C . LEU A 1 189 ? 31.945 41.336 -25.128 1.00 34.69 189 LEU A C 1
ATOM 1499 O O . LEU A 1 189 ? 30.905 40.968 -25.675 1.00 34.69 189 LEU A O 1
ATOM 1503 N N . VAL A 1 190 ? 32.716 40.481 -24.450 1.00 37.84 190 VAL A N 1
ATOM 1504 C CA . VAL A 1 190 ? 32.313 39.095 -24.180 1.00 37.84 190 VAL A CA 1
ATOM 1505 C C . VAL A 1 190 ? 31.190 39.131 -23.149 1.00 37.84 190 VAL A C 1
ATOM 1507 O O . VAL A 1 190 ? 31.427 39.020 -21.951 1.00 37.84 190 VAL A O 1
ATOM 1510 N N . VAL A 1 191 ? 29.953 39.285 -23.607 1.00 35.59 191 VAL A N 1
ATOM 1511 C CA . VAL A 1 191 ? 28.798 38.883 -22.812 1.00 35.59 191 VAL A CA 1
ATOM 1512 C C . VAL A 1 191 ? 28.577 37.410 -23.144 1.00 35.59 191 VAL A C 1
ATOM 1514 O O . VAL A 1 191 ? 28.289 37.096 -24.302 1.00 35.59 191 VAL A O 1
ATOM 1517 N N . PRO A 1 192 ? 28.753 36.474 -22.191 1.00 31.92 192 PRO A N 1
ATOM 1518 C CA . PRO A 1 192 ? 28.348 35.102 -22.424 1.00 31.92 192 PRO A CA 1
ATOM 1519 C C . PRO A 1 192 ? 26.867 35.140 -22.792 1.00 31.92 192 PRO A C 1
ATOM 1521 O O . PRO A 1 192 ? 26.045 35.549 -21.968 1.00 31.92 192 PRO A O 1
ATOM 1524 N N . ASP A 1 193 ? 26.516 34.733 -24.015 1.00 37.25 193 ASP A N 1
ATOM 1525 C CA . ASP A 1 193 ? 25.135 34.371 -24.307 1.00 37.25 193 ASP A CA 1
ATOM 1526 C C . ASP A 1 193 ? 24.839 33.197 -23.381 1.00 37.25 193 ASP A C 1
ATOM 1528 O O . ASP A 1 193 ? 25.248 32.057 -23.631 1.00 37.25 193 ASP A O 1
ATOM 1532 N N . ARG A 1 194 ? 24.193 33.509 -22.253 1.00 38.78 194 ARG A N 1
ATOM 1533 C CA . ARG A 1 194 ? 23.478 32.556 -21.423 1.00 38.78 194 ARG A CA 1
ATOM 1534 C C . ARG A 1 194 ? 22.391 31.995 -22.329 1.00 38.78 194 ARG A C 1
ATOM 1536 O O . ARG A 1 194 ? 21.233 32.381 -22.212 1.00 38.78 194 ARG A O 1
ATOM 1543 N N . SER A 1 195 ? 22.760 31.096 -23.245 1.00 36.53 195 SER A N 1
ATOM 1544 C CA . SER A 1 195 ? 21.808 30.209 -23.883 1.00 36.53 195 SER A CA 1
ATOM 1545 C C . SER A 1 195 ? 21.153 29.497 -22.725 1.00 36.53 195 SER A C 1
ATOM 1547 O O . SER A 1 195 ? 21.780 28.677 -22.052 1.00 36.53 195 SER A O 1
ATOM 1549 N N . ASP A 1 196 ? 19.965 29.987 -22.422 1.00 35.91 196 ASP A N 1
ATOM 1550 C CA . ASP A 1 196 ? 19.356 29.855 -21.127 1.00 35.91 196 ASP A CA 1
ATOM 1551 C C . ASP A 1 196 ? 19.349 28.370 -20.748 1.00 35.91 196 ASP A C 1
ATOM 1553 O O . ASP A 1 196 ? 18.758 27.566 -21.485 1.00 35.91 196 ASP A O 1
ATOM 1557 N N . PRO A 1 197 ? 20.003 27.969 -19.639 1.00 37.94 197 PRO A N 1
ATOM 1558 C CA . PRO A 1 197 ? 19.871 26.621 -19.106 1.00 37.94 197 PRO A CA 1
ATOM 1559 C C . PRO A 1 197 ? 18.394 26.204 -19.023 1.00 37.94 197 PRO A C 1
ATOM 1561 O O . PRO A 1 197 ? 18.094 25.015 -19.083 1.00 37.94 197 PRO A O 1
ATOM 1564 N N . SER A 1 198 ? 17.456 27.162 -18.958 1.00 37.72 198 SER A N 1
ATOM 1565 C CA . SER A 1 198 ? 16.014 26.927 -19.032 1.00 37.72 198 SER A CA 1
ATOM 1566 C C . SER A 1 198 ? 15.543 26.170 -20.283 1.00 37.72 198 SER A C 1
ATOM 1568 O O . SER A 1 198 ? 14.623 25.364 -20.165 1.00 37.72 198 SER A O 1
ATOM 1570 N N . ARG A 1 199 ? 16.148 26.344 -21.471 1.00 32.50 199 ARG A N 1
ATOM 1571 C CA . ARG A 1 199 ? 15.671 25.677 -22.704 1.00 32.50 199 ARG A CA 1
ATOM 1572 C C . ARG A 1 199 ? 16.027 24.191 -22.750 1.00 32.50 199 ARG A C 1
ATOM 1574 O O . ARG A 1 199 ? 15.211 23.397 -23.205 1.00 32.50 199 ARG A O 1
ATOM 1581 N N . GLN A 1 200 ? 17.192 23.804 -22.225 1.00 40.84 200 GLN A N 1
ATOM 1582 C CA . GLN A 1 200 ? 17.543 22.394 -21.987 1.00 40.84 200 GLN A CA 1
ATOM 1583 C C . GLN A 1 200 ? 16.770 21.810 -20.792 1.00 40.84 200 GLN A C 1
ATOM 1585 O O . GLN A 1 200 ? 16.443 20.625 -20.794 1.00 40.84 200 GLN A O 1
ATOM 1590 N N . ARG A 1 201 ? 16.421 22.641 -19.799 1.00 43.44 201 ARG A N 1
ATOM 1591 C CA . ARG A 1 201 ? 15.623 22.239 -18.628 1.00 43.44 201 ARG A CA 1
ATOM 1592 C C . ARG A 1 201 ? 14.138 22.002 -18.937 1.00 43.44 201 ARG A C 1
ATOM 1594 O O . ARG A 1 201 ? 13.537 21.172 -18.268 1.00 43.44 201 ARG A O 1
ATOM 1601 N N . ARG A 1 202 ? 13.541 22.678 -19.928 1.00 41.88 202 ARG A N 1
ATOM 1602 C CA . ARG A 1 202 ? 12.082 22.612 -20.179 1.00 41.88 202 ARG A CA 1
ATOM 1603 C C . ARG A 1 202 ? 11.590 21.290 -20.788 1.00 41.88 202 ARG A C 1
ATOM 1605 O O . ARG A 1 202 ? 10.524 20.829 -20.401 1.00 41.88 202 ARG A O 1
ATOM 1612 N N . ASN A 1 203 ? 12.383 20.640 -21.644 1.00 46.25 203 ASN A N 1
ATOM 1613 C CA . ASN A 1 203 ? 11.978 19.418 -22.372 1.00 46.25 203 ASN A CA 1
ATOM 1614 C C . ASN A 1 203 ? 12.905 18.224 -22.059 1.00 46.25 203 ASN A C 1
ATOM 1616 O O . ASN A 1 203 ? 13.111 17.317 -22.865 1.00 46.25 203 ASN A O 1
ATOM 1620 N N . GLY A 1 204 ? 13.545 18.261 -20.889 1.00 56.56 204 GLY A N 1
ATOM 1621 C CA . GLY A 1 204 ? 14.567 17.302 -20.479 1.00 56.56 204 GLY A CA 1
ATOM 1622 C C . GLY A 1 204 ? 14.034 15.943 -20.023 1.00 56.56 204 GLY A C 1
ATOM 1623 O O . GLY A 1 204 ? 14.841 15.052 -19.809 1.00 56.56 204 GLY A O 1
ATOM 1624 N N . TRP A 1 205 ? 12.721 15.788 -19.851 1.00 63.94 205 TRP A N 1
ATOM 1625 C CA . TRP A 1 205 ? 12.100 14.672 -19.127 1.00 63.94 205 TRP A CA 1
ATOM 1626 C C . TRP A 1 205 ? 11.403 13.635 -20.019 1.00 63.94 205 TRP A C 1
ATOM 1628 O O . TRP A 1 205 ? 11.125 12.541 -19.539 1.00 63.94 205 TRP A O 1
ATOM 1638 N N . HIS A 1 206 ? 11.125 13.966 -21.286 1.00 66.19 206 HIS A N 1
ATOM 1639 C CA . HIS A 1 206 ? 10.301 13.135 -22.172 1.00 66.19 206 HIS A CA 1
ATOM 1640 C C . HIS A 1 206 ? 10.868 11.729 -22.365 1.00 66.19 206 HIS A C 1
ATOM 1642 O O . HIS A 1 206 ? 10.131 10.777 -22.210 1.00 66.19 206 HIS A O 1
ATOM 1648 N N . THR A 1 207 ? 12.182 11.579 -22.559 1.00 72.44 207 THR A N 1
ATOM 1649 C CA . THR A 1 207 ? 12.805 10.268 -22.814 1.00 72.44 207 THR A CA 1
ATOM 1650 C C . THR A 1 207 ? 12.451 9.218 -21.760 1.00 72.44 207 THR A C 1
ATOM 1652 O O . THR A 1 207 ? 11.980 8.144 -22.102 1.00 72.44 207 THR A O 1
ATOM 1655 N N . ALA A 1 208 ? 12.641 9.532 -20.478 1.00 79.62 208 ALA A N 1
ATOM 1656 C CA . ALA A 1 208 ? 12.320 8.602 -19.401 1.00 79.62 208 ALA A CA 1
ATOM 1657 C C . ALA A 1 208 ? 10.805 8.421 -19.208 1.00 79.62 208 ALA A C 1
ATOM 1659 O O . ALA A 1 208 ? 10.379 7.356 -18.782 1.00 79.62 208 ALA A O 1
ATOM 1660 N N . ALA A 1 209 ? 9.996 9.441 -19.509 1.00 71.19 209 ALA A N 1
ATOM 1661 C CA . ALA A 1 209 ? 8.540 9.323 -19.462 1.00 71.19 209 ALA A CA 1
ATOM 1662 C C . ALA A 1 209 ? 8.010 8.397 -20.571 1.00 71.19 209 ALA A C 1
ATOM 1664 O O . ALA A 1 209 ? 7.194 7.529 -20.282 1.00 71.19 209 ALA A O 1
ATOM 1665 N N . ASP A 1 210 ? 8.529 8.541 -21.792 1.00 72.75 210 ASP A N 1
ATOM 1666 C CA . ASP A 1 210 ? 8.203 7.699 -22.945 1.00 72.75 210 ASP A CA 1
ATOM 1667 C C . ASP A 1 210 ? 8.628 6.245 -22.681 1.00 72.75 210 ASP A C 1
ATOM 1669 O O . ASP A 1 210 ? 7.903 5.312 -23.009 1.00 72.75 210 ASP A O 1
ATOM 1673 N N . TRP A 1 211 ? 9.781 6.035 -22.029 1.00 83.50 211 TRP A N 1
ATOM 1674 C CA . TRP A 1 211 ? 10.216 4.697 -21.618 1.00 83.50 211 TRP A CA 1
ATOM 1675 C C . TRP A 1 211 ? 9.292 4.051 -20.591 1.00 83.50 211 TRP A C 1
ATOM 1677 O O . TRP A 1 211 ? 9.072 2.850 -20.673 1.00 83.50 211 TRP A O 1
ATOM 1687 N N . VAL A 1 212 ? 8.745 4.810 -19.640 1.00 82.88 212 VAL A N 1
ATOM 1688 C CA . VAL A 1 212 ? 7.769 4.252 -18.692 1.00 82.88 212 VAL A CA 1
ATOM 1689 C C . VAL A 1 212 ? 6.493 3.835 -19.402 1.00 82.88 212 VAL A C 1
ATOM 1691 O O . VAL A 1 212 ? 6.020 2.735 -19.156 1.00 82.88 212 VAL A O 1
ATOM 1694 N N . GLU A 1 213 ? 5.958 4.669 -20.293 1.00 75.38 213 GLU A N 1
ATOM 1695 C CA . GLU A 1 213 ? 4.743 4.319 -21.041 1.00 75.38 213 GLU A CA 1
ATOM 1696 C C . GLU A 1 213 ? 4.946 3.088 -21.926 1.00 75.38 213 GLU A C 1
ATOM 1698 O O . GLU A 1 213 ? 4.082 2.222 -21.966 1.00 75.38 213 GLU A O 1
ATOM 1703 N N . ALA A 1 214 ? 6.089 2.995 -22.608 1.00 77.31 214 ALA A N 1
ATOM 1704 C CA . ALA A 1 214 ? 6.349 1.898 -23.533 1.00 77.31 214 ALA A CA 1
ATOM 1705 C C . ALA A 1 214 ? 6.752 0.593 -22.830 1.00 77.31 214 ALA A C 1
ATOM 1707 O O . ALA A 1 214 ? 6.325 -0.477 -23.241 1.00 77.31 214 ALA A O 1
ATOM 1708 N N . PHE A 1 215 ? 7.594 0.666 -21.795 1.00 86.94 215 PHE A N 1
ATOM 1709 C CA . PHE A 1 215 ? 8.320 -0.508 -21.300 1.00 86.94 215 PHE A CA 1
ATOM 1710 C C . PHE A 1 215 ? 7.966 -0.924 -19.874 1.00 86.94 215 PHE A C 1
ATOM 1712 O O . PHE A 1 215 ? 8.288 -2.045 -19.489 1.00 86.94 215 PHE A O 1
ATOM 1719 N N . ALA A 1 216 ? 7.305 -0.080 -19.073 1.00 87.56 216 ALA A N 1
ATOM 1720 C CA . ALA A 1 216 ? 6.849 -0.526 -17.756 1.00 87.56 216 ALA A CA 1
ATOM 1721 C C . ALA A 1 216 ? 5.845 -1.692 -17.832 1.00 87.56 216 ALA A C 1
ATOM 1723 O O . ALA A 1 216 ? 6.021 -2.625 -17.047 1.00 87.56 216 ALA A O 1
ATOM 1724 N N . PRO A 1 217 ? 4.871 -1.714 -18.774 1.00 87.50 217 PRO A N 1
ATOM 1725 C CA . PRO A 1 217 ? 3.969 -2.858 -18.928 1.00 87.50 217 PRO A CA 1
ATOM 1726 C C . PRO A 1 217 ? 4.713 -4.169 -19.195 1.00 87.50 217 PRO A C 1
ATOM 1728 O O . PRO A 1 217 ? 4.435 -5.161 -18.533 1.00 87.50 217 PRO A O 1
ATOM 1731 N N . VAL A 1 218 ? 5.730 -4.144 -20.064 1.00 89.94 218 VAL A N 1
ATOM 1732 C CA . VAL A 1 218 ? 6.542 -5.321 -20.430 1.00 89.94 218 VAL A CA 1
ATOM 1733 C C . VAL A 1 218 ? 7.247 -5.932 -19.215 1.00 89.94 218 VAL A C 1
ATOM 1735 O O . VAL A 1 218 ? 7.354 -7.148 -19.090 1.00 89.94 218 VAL A O 1
ATOM 1738 N N . VAL A 1 219 ? 7.724 -5.096 -18.287 1.00 94.88 219 VAL A N 1
ATOM 1739 C CA . VAL A 1 219 ? 8.372 -5.570 -17.051 1.00 94.88 219 VAL A CA 1
ATOM 1740 C C . VAL A 1 219 ? 7.342 -6.004 -16.004 1.00 94.88 219 VAL A C 1
ATOM 1742 O O . VAL A 1 219 ? 7.599 -6.920 -15.224 1.00 94.88 219 VAL A O 1
ATOM 1745 N N . PHE A 1 220 ? 6.186 -5.342 -15.954 1.00 95.19 220 PHE A N 1
ATOM 1746 C CA . PHE A 1 220 ? 5.151 -5.602 -14.956 1.00 95.19 220 PHE A CA 1
ATOM 1747 C C . PHE A 1 220 ? 4.322 -6.850 -15.250 1.00 95.19 220 PHE A C 1
ATOM 1749 O O . PHE A 1 220 ? 3.997 -7.588 -14.321 1.00 95.19 220 PHE A O 1
ATOM 1756 N N . GLU A 1 221 ? 4.013 -7.120 -16.516 1.00 93.88 221 GLU A N 1
ATOM 1757 C CA . GLU A 1 221 ? 3.132 -8.213 -16.927 1.00 93.88 221 GLU A CA 1
ATOM 1758 C C . GLU A 1 221 ? 3.598 -9.596 -16.419 1.00 93.88 221 GLU A C 1
ATOM 1760 O O . GLU A 1 221 ? 2.799 -10.285 -15.775 1.00 93.88 221 GLU A O 1
ATOM 1765 N N . PRO A 1 222 ? 4.883 -9.994 -16.545 1.00 95.19 222 PRO A N 1
ATOM 1766 C CA . PRO A 1 222 ? 5.357 -11.257 -15.976 1.00 95.19 222 PRO A CA 1
ATOM 1767 C C . PRO A 1 222 ? 5.259 -11.303 -14.444 1.00 95.19 222 PRO A C 1
ATOM 1769 O O . PRO A 1 222 ? 4.970 -12.352 -13.859 1.00 95.19 222 PRO A O 1
ATOM 1772 N N . VAL A 1 223 ? 5.486 -10.166 -13.775 1.00 95.44 223 VAL A N 1
ATOM 1773 C CA . VAL A 1 223 ? 5.403 -10.064 -12.313 1.00 95.44 223 VAL A CA 1
ATOM 1774 C C . VAL A 1 223 ? 3.958 -10.243 -11.858 1.00 95.44 223 VAL A C 1
ATOM 1776 O O . VAL A 1 223 ? 3.695 -11.096 -11.011 1.00 95.44 223 VAL A O 1
ATOM 1779 N N . VAL A 1 224 ? 3.012 -9.490 -12.424 1.00 93.94 224 VAL A N 1
ATOM 1780 C CA . VAL A 1 224 ? 1.601 -9.567 -12.025 1.00 93.94 224 VAL A CA 1
ATOM 1781 C C . VAL A 1 224 ? 0.984 -10.918 -12.385 1.00 93.94 224 VAL A C 1
ATOM 1783 O O . VAL A 1 224 ? 0.257 -11.477 -11.565 1.00 93.94 224 VAL A O 1
ATOM 1786 N N . ALA A 1 225 ? 1.350 -11.509 -13.529 1.00 94.88 225 ALA A N 1
ATOM 1787 C CA . ALA A 1 225 ? 0.904 -12.845 -13.916 1.00 94.88 225 ALA A CA 1
ATOM 1788 C C . ALA A 1 225 ? 1.352 -13.909 -12.902 1.00 94.88 225 ALA A C 1
ATOM 1790 O O . ALA A 1 225 ? 0.530 -14.688 -12.414 1.00 94.88 225 ALA A O 1
ATOM 1791 N N . ARG A 1 226 ? 2.635 -13.895 -12.505 1.00 94.94 226 ARG A N 1
ATOM 1792 C CA . ARG A 1 226 ? 3.159 -14.787 -11.457 1.00 94.94 226 ARG A CA 1
ATOM 1793 C C . ARG A 1 226 ? 2.414 -14.597 -10.139 1.00 94.94 226 ARG A C 1
ATOM 1795 O O . ARG A 1 226 ? 2.065 -15.571 -9.476 1.00 94.94 226 ARG A O 1
ATOM 1802 N N . LEU A 1 227 ? 2.177 -13.349 -9.752 1.00 93.75 227 LEU A N 1
ATOM 1803 C CA . LEU A 1 227 ? 1.480 -13.021 -8.517 1.00 93.75 227 LEU A CA 1
ATOM 1804 C C . LEU A 1 227 ? 0.007 -13.464 -8.552 1.00 93.75 227 LEU A C 1
ATOM 1806 O O . LEU A 1 227 ? -0.530 -13.881 -7.524 1.00 93.75 227 LEU A O 1
ATOM 1810 N N . TRP A 1 228 ? -0.689 -13.365 -9.690 1.00 93.88 228 TRP A N 1
ATOM 1811 C CA . TRP A 1 228 ? -2.058 -13.884 -9.846 1.00 93.88 228 TRP A CA 1
ATOM 1812 C C . TRP A 1 228 ? -2.091 -15.399 -9.764 1.00 93.88 228 TRP A C 1
ATOM 1814 O O . TRP A 1 228 ? -2.979 -15.948 -9.118 1.00 93.88 228 TRP A O 1
ATOM 1824 N N . GLU A 1 229 ? -1.123 -16.077 -10.373 1.00 94.00 229 GLU A N 1
ATOM 1825 C CA . GLU A 1 229 ? -1.043 -17.530 -10.299 1.00 94.00 229 GLU A CA 1
ATOM 1826 C C . GLU A 1 229 ? -0.852 -18.008 -8.859 1.00 94.00 229 GLU A C 1
ATOM 1828 O O . GLU A 1 229 ? -1.630 -18.823 -8.370 1.00 94.00 229 GLU A O 1
ATOM 1833 N N . GLN A 1 230 ? 0.099 -17.414 -8.135 1.00 91.94 230 GLN A N 1
ATOM 1834 C CA . GLN A 1 230 ? 0.345 -17.729 -6.726 1.00 91.94 230 GLN A CA 1
ATOM 1835 C C . GLN A 1 230 ? -0.901 -17.514 -5.856 1.00 91.94 230 GLN A C 1
ATOM 1837 O O . GLN A 1 230 ? -1.256 -18.383 -5.060 1.00 91.94 230 GLN A O 1
ATOM 1842 N N . ALA A 1 231 ? -1.594 -16.386 -6.036 1.00 92.25 231 ALA A N 1
ATOM 1843 C CA . ALA A 1 231 ? -2.788 -16.078 -5.258 1.00 92.25 231 ALA A CA 1
ATOM 1844 C C . ALA A 1 231 ? -3.956 -17.027 -5.568 1.00 92.25 231 ALA A C 1
ATOM 1846 O O . ALA A 1 231 ? -4.654 -17.453 -4.650 1.00 92.25 231 ALA A O 1
ATOM 1847 N N . ARG A 1 232 ? -4.158 -17.397 -6.839 1.00 92.44 232 ARG A N 1
ATOM 1848 C CA . ARG A 1 232 ? -5.212 -18.342 -7.243 1.00 92.44 232 ARG A CA 1
ATOM 1849 C C . ARG A 1 232 ? -4.924 -19.764 -6.776 1.00 92.44 232 ARG A C 1
ATOM 1851 O O . ARG A 1 232 ? -5.841 -20.443 -6.323 1.00 92.44 232 ARG A O 1
ATOM 1858 N N . MET A 1 233 ? -3.666 -20.200 -6.842 1.00 92.94 233 MET A N 1
ATOM 1859 C CA . MET A 1 233 ? -3.249 -21.492 -6.298 1.00 92.94 233 MET A CA 1
ATOM 1860 C C . MET A 1 233 ? -3.502 -21.572 -4.791 1.00 92.94 233 MET A C 1
ATOM 1862 O O . MET A 1 233 ? -4.047 -22.566 -4.312 1.00 92.94 233 MET A O 1
ATOM 1866 N N . GLU A 1 234 ? -3.147 -20.522 -4.047 1.00 91.94 234 GLU A N 1
ATOM 1867 C CA . GLU A 1 234 ? -3.402 -20.482 -2.608 1.00 91.94 234 GLU A CA 1
ATOM 1868 C C . GLU A 1 234 ? -4.903 -20.449 -2.305 1.00 91.94 234 GLU A C 1
ATOM 1870 O O . GLU A 1 234 ? -5.368 -21.216 -1.464 1.00 91.94 234 GLU A O 1
ATOM 1875 N N . ARG A 1 235 ? -5.688 -19.662 -3.050 1.00 92.06 235 ARG A N 1
ATOM 1876 C CA . ARG A 1 235 ? -7.151 -19.642 -2.921 1.00 92.06 235 ARG A CA 1
ATOM 1877 C C . ARG A 1 235 ? -7.757 -21.030 -3.121 1.00 92.06 235 ARG A C 1
ATOM 1879 O O . ARG A 1 235 ? -8.559 -21.473 -2.303 1.00 92.06 235 ARG A O 1
ATOM 1886 N N . ALA A 1 236 ? -7.329 -21.747 -4.161 1.00 93.19 236 ALA A N 1
ATOM 1887 C CA . ALA A 1 236 ? -7.788 -23.107 -4.432 1.00 93.19 236 ALA A CA 1
ATOM 1888 C C . ALA A 1 236 ? -7.415 -24.084 -3.301 1.00 93.19 236 ALA A C 1
ATOM 1890 O O . ALA A 1 236 ? -8.227 -24.931 -2.922 1.00 93.19 236 ALA A O 1
ATOM 1891 N N . ARG A 1 237 ? -6.212 -23.951 -2.721 1.00 93.81 237 ARG A N 1
ATOM 1892 C CA . ARG A 1 237 ? -5.774 -24.747 -1.563 1.00 93.81 237 ARG A CA 1
ATOM 1893 C C . ARG A 1 237 ? -6.656 -24.491 -0.338 1.00 93.81 237 ARG A C 1
ATOM 1895 O O . ARG A 1 237 ? -7.073 -25.444 0.319 1.00 93.81 237 ARG A O 1
ATOM 1902 N N . LEU A 1 238 ? -6.942 -23.227 -0.036 1.00 91.81 238 LEU A N 1
ATOM 1903 C CA . LEU A 1 238 ? -7.765 -22.839 1.110 1.00 91.81 238 LEU A CA 1
ATOM 1904 C C . LEU A 1 238 ? -9.228 -23.251 0.929 1.00 91.81 238 LEU A C 1
ATOM 1906 O O . LEU A 1 238 ? -9.828 -23.786 1.857 1.00 91.81 238 LEU A O 1
ATOM 1910 N N . ASP A 1 239 ? -9.783 -23.105 -0.274 1.00 91.94 239 ASP A N 1
ATOM 1911 C CA . ASP A 1 239 ? -11.139 -23.570 -0.580 1.00 91.94 239 ASP A CA 1
ATOM 1912 C C . ASP A 1 239 ? -11.267 -25.095 -0.403 1.00 91.94 239 ASP A C 1
ATOM 1914 O O . ASP A 1 239 ? -12.282 -25.575 0.105 1.00 91.94 239 ASP A O 1
ATOM 1918 N N . ALA A 1 240 ? -10.219 -25.867 -0.716 1.00 93.56 240 ALA A N 1
ATOM 1919 C CA . ALA A 1 240 ? -10.182 -27.303 -0.437 1.00 93.56 240 ALA A CA 1
ATOM 1920 C C . ALA A 1 240 ? -10.143 -27.626 1.071 1.00 93.56 240 ALA A C 1
ATOM 1922 O O . ALA A 1 240 ? -10.751 -28.612 1.496 1.00 93.56 240 ALA A O 1
ATOM 1923 N N . LEU A 1 241 ? -9.469 -26.810 1.895 1.00 92.56 241 LEU A N 1
ATOM 1924 C CA . LEU A 1 241 ? -9.508 -26.955 3.358 1.00 92.56 241 LEU A CA 1
ATOM 1925 C C . LEU A 1 241 ? -10.910 -26.676 3.905 1.00 92.56 241 LEU A C 1
ATOM 1927 O O . LEU A 1 241 ? -11.423 -27.485 4.680 1.00 92.56 241 LEU A O 1
ATOM 1931 N N . ILE A 1 242 ? -11.545 -25.592 3.447 1.00 89.81 242 ILE A N 1
ATOM 1932 C CA . ILE A 1 242 ? -12.913 -25.219 3.834 1.00 89.81 242 ILE A CA 1
ATOM 1933 C C . ILE A 1 242 ? -13.890 -26.335 3.460 1.00 89.81 242 ILE A C 1
ATOM 1935 O O . ILE A 1 242 ? -14.667 -26.782 4.302 1.00 89.81 242 ILE A O 1
ATOM 1939 N N . ALA A 1 243 ? -13.820 -26.841 2.225 1.00 92.50 243 ALA A N 1
ATOM 1940 C CA . ALA A 1 243 ? -14.677 -27.931 1.757 1.00 92.50 243 ALA A CA 1
ATOM 1941 C C . ALA A 1 243 ? -14.482 -29.228 2.564 1.00 92.50 243 ALA A C 1
ATOM 1943 O O . ALA A 1 243 ? -15.427 -29.991 2.753 1.00 92.50 243 ALA A O 1
ATOM 1944 N N . ALA A 1 244 ? -13.270 -29.467 3.073 1.00 93.88 244 ALA A N 1
ATOM 1945 C CA . ALA A 1 244 ? -12.959 -30.590 3.952 1.00 93.88 244 ALA A CA 1
ATOM 1946 C C . ALA A 1 244 ? -13.326 -30.346 5.432 1.00 93.88 244 ALA A C 1
ATOM 1948 O O . ALA A 1 244 ? -13.040 -31.205 6.268 1.00 93.88 244 ALA A O 1
ATOM 1949 N N . GLY A 1 245 ? -13.906 -29.189 5.776 1.00 90.81 245 GLY A N 1
ATOM 1950 C CA . GLY A 1 245 ? -14.220 -28.802 7.154 1.00 90.81 245 GLY A CA 1
ATOM 1951 C C . GLY A 1 245 ? -12.981 -28.606 8.033 1.00 90.81 245 GLY A C 1
ATOM 1952 O O . GLY A 1 245 ? -13.064 -28.736 9.254 1.00 90.81 245 GLY A O 1
ATOM 1953 N N . LYS A 1 246 ? -11.817 -28.350 7.427 1.00 88.88 246 LYS A N 1
ATOM 1954 C CA . LYS A 1 246 ? -10.557 -28.125 8.140 1.00 88.88 246 LYS A CA 1
ATOM 1955 C C . LYS A 1 246 ? -10.376 -26.633 8.434 1.00 88.88 246 LYS A C 1
ATOM 1957 O O . LYS A 1 246 ? -10.747 -25.810 7.597 1.00 88.88 246 LYS A O 1
ATOM 1962 N N . PRO A 1 247 ? -9.782 -26.272 9.586 1.00 84.62 247 PRO A N 1
ATOM 1963 C CA . PRO A 1 247 ? -9.448 -24.882 9.866 1.00 84.62 247 PRO A CA 1
ATOM 1964 C C . PRO A 1 247 ? -8.437 -24.361 8.841 1.00 84.62 247 PRO A C 1
ATOM 1966 O O . PRO A 1 247 ? -7.596 -25.117 8.342 1.00 84.62 247 PRO A O 1
ATOM 1969 N N . LEU A 1 248 ? -8.508 -23.062 8.549 1.00 85.25 248 LEU A N 1
ATOM 1970 C CA . LEU A 1 248 ? -7.497 -22.399 7.735 1.00 85.25 248 LEU A CA 1
ATOM 1971 C C . LEU A 1 248 ? -6.178 -22.410 8.509 1.00 85.25 248 LEU A C 1
ATOM 1973 O O . LEU A 1 248 ? -6.107 -21.953 9.642 1.00 85.25 248 LEU A O 1
ATOM 1977 N N . ASP A 1 249 ? -5.121 -22.936 7.912 1.00 84.38 249 ASP A N 1
ATOM 1978 C CA . ASP A 1 249 ? -3.785 -22.866 8.503 1.00 84.38 249 ASP A CA 1
ATOM 1979 C C . ASP A 1 249 ? -3.178 -21.468 8.330 1.00 84.38 249 ASP A C 1
ATOM 1981 O O . ASP A 1 249 ? -2.533 -20.938 9.234 1.00 84.38 249 ASP A O 1
ATOM 1985 N N . ARG A 1 250 ? -3.422 -20.852 7.171 1.00 85.62 250 ARG A N 1
ATOM 1986 C CA . ARG A 1 250 ? -2.908 -19.538 6.806 1.00 85.62 250 ARG A CA 1
ATOM 1987 C C . ARG A 1 250 ? -3.899 -18.812 5.889 1.00 85.62 250 ARG A C 1
ATOM 1989 O O . ARG A 1 250 ? -3.907 -19.089 4.692 1.00 85.62 250 ARG A O 1
ATOM 1996 N N . PRO A 1 251 ? -4.713 -17.882 6.413 1.00 90.94 251 PRO A N 1
ATOM 1997 C CA . PRO A 1 251 ? -5.602 -17.089 5.571 1.00 90.94 251 PRO A CA 1
ATOM 1998 C C . PRO A 1 251 ? -4.807 -16.194 4.607 1.00 90.94 251 PRO A C 1
ATOM 2000 O O . PRO A 1 251 ? -3.732 -15.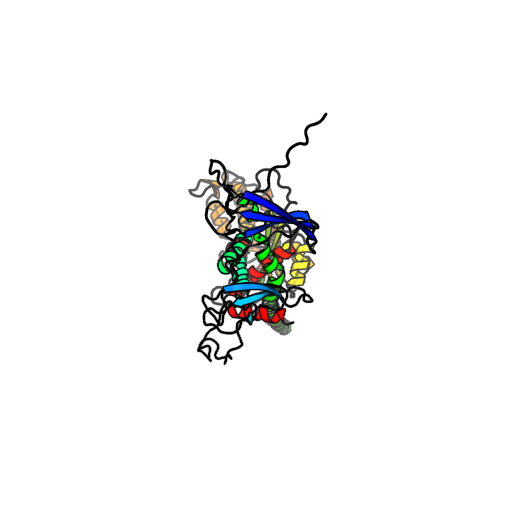698 4.955 1.00 90.94 251 PRO A O 1
ATOM 2003 N N . GLN A 1 252 ? -5.351 -15.935 3.416 1.00 92.81 252 GLN A N 1
ATOM 2004 C CA . GLN A 1 252 ? -4.852 -14.890 2.524 1.00 92.81 252 GLN A CA 1
ATOM 2005 C C . GLN A 1 252 ? -5.236 -13.522 3.083 1.00 92.81 252 GLN A C 1
ATOM 2007 O O . GLN A 1 252 ? -6.419 -13.191 3.195 1.00 92.81 252 GLN A O 1
ATOM 2012 N N . VAL A 1 253 ? -4.224 -12.723 3.431 1.00 94.38 253 VAL A N 1
ATOM 2013 C CA . VAL A 1 253 ? -4.422 -11.414 4.058 1.00 94.38 253 VAL A CA 1
ATOM 2014 C C . VAL A 1 253 ? -3.952 -10.290 3.148 1.00 94.38 253 VAL A C 1
ATOM 2016 O O . VAL A 1 253 ? -2.786 -10.229 2.749 1.00 94.38 253 VAL A O 1
ATOM 2019 N N . VAL A 1 254 ? -4.857 -9.349 2.898 1.00 95.94 254 VAL A N 1
ATOM 2020 C CA . VAL A 1 254 ? -4.608 -8.135 2.123 1.00 95.94 254 VAL A CA 1
ATOM 2021 C C . VAL A 1 254 ? -4.710 -6.912 3.031 1.00 95.94 254 VAL A C 1
ATOM 2023 O O . VAL A 1 254 ? -5.640 -6.772 3.821 1.00 95.94 254 VAL A O 1
ATOM 2026 N N . LEU A 1 255 ? -3.751 -5.999 2.917 1.00 96.31 255 LEU A N 1
ATOM 2027 C CA . LEU A 1 255 ? -3.747 -4.708 3.592 1.00 96.31 255 LEU A CA 1
ATOM 2028 C C . LEU A 1 255 ? -4.055 -3.609 2.578 1.00 96.31 255 LEU A C 1
ATOM 2030 O O . LEU A 1 255 ? -3.443 -3.564 1.508 1.00 96.31 255 LEU A O 1
ATOM 2034 N N . LEU A 1 256 ? -4.969 -2.711 2.938 1.00 96.31 256 LEU A N 1
ATOM 2035 C CA . LEU A 1 256 ? -5.397 -1.604 2.088 1.00 96.31 256 LEU A CA 1
ATOM 2036 C C . LEU A 1 256 ? -5.120 -0.265 2.761 1.00 96.31 256 LEU A C 1
ATOM 2038 O O . LEU A 1 256 ? -5.347 -0.100 3.963 1.00 96.31 256 LEU A O 1
ATOM 2042 N N . ASP A 1 257 ? -4.694 0.704 1.961 1.00 94.44 257 ASP A N 1
ATOM 2043 C CA . ASP A 1 257 ? -4.586 2.095 2.386 1.00 94.44 257 ASP A CA 1
ATOM 2044 C C . ASP A 1 257 ? -4.849 3.047 1.215 1.00 94.44 257 ASP A C 1
ATOM 2046 O O . ASP A 1 257 ? -4.633 2.692 0.050 1.00 94.44 257 ASP A O 1
ATOM 2050 N N . ASP A 1 258 ? -5.295 4.264 1.518 1.00 91.75 258 ASP A N 1
ATOM 2051 C CA . ASP A 1 258 ? -5.395 5.346 0.549 1.00 91.75 258 ASP A CA 1
ATOM 2052 C C . ASP A 1 258 ? -4.667 6.611 0.987 1.00 91.75 258 ASP A C 1
ATOM 2054 O O . ASP A 1 258 ? -4.723 7.062 2.128 1.00 91.75 258 ASP A O 1
ATOM 2058 N N . LYS A 1 259 ? -3.997 7.254 0.028 1.00 87.88 259 LYS A N 1
ATOM 2059 C CA . LYS A 1 259 ? -3.244 8.479 0.286 1.00 87.88 259 LYS A CA 1
ATOM 2060 C C . LYS A 1 259 ? -3.607 9.578 -0.702 1.00 87.88 259 LYS A C 1
ATOM 2062 O O . LYS A 1 259 ? -3.325 9.434 -1.893 1.00 87.88 259 LYS A O 1
ATOM 2067 N N . PRO A 1 260 ? -4.161 10.714 -0.242 1.00 86.31 260 PRO A N 1
ATOM 2068 C CA . PRO A 1 260 ? -4.369 11.855 -1.117 1.00 86.31 260 PRO A CA 1
ATOM 2069 C C . PRO A 1 260 ? -3.028 12.490 -1.511 1.00 86.31 260 PRO A C 1
ATOM 2071 O O . PRO A 1 260 ? -2.152 12.738 -0.675 1.00 86.31 260 PRO A O 1
ATOM 2074 N N . VAL A 1 261 ? -2.891 12.802 -2.795 1.00 80.50 261 VAL A N 1
ATOM 2075 C CA . VAL A 1 261 ? -1.756 13.499 -3.398 1.00 80.50 261 VAL A CA 1
ATOM 2076 C C . VAL A 1 261 ? -2.246 14.826 -3.961 1.00 80.50 261 VAL A C 1
ATOM 2078 O O . VAL A 1 261 ? -2.963 14.880 -4.957 1.00 80.50 261 VAL A O 1
ATOM 2081 N N . TYR A 1 262 ? -1.842 15.916 -3.314 1.00 72.62 262 TYR A N 1
ATOM 2082 C CA . TYR A 1 262 ? -2.240 17.267 -3.704 1.00 72.62 262 TYR A CA 1
ATOM 2083 C C . TYR A 1 262 ? -1.224 17.894 -4.665 1.00 72.62 262 TYR A C 1
ATOM 2085 O O . TYR A 1 262 ? -0.014 17.857 -4.416 1.00 72.62 262 TYR A O 1
ATOM 2093 N N . GLY A 1 263 ? -1.722 18.503 -5.745 1.00 56.25 263 GLY A N 1
ATOM 2094 C CA . GLY A 1 263 ? -0.914 19.097 -6.809 1.00 56.25 263 GLY A CA 1
ATOM 2095 C C . GLY A 1 263 ? -0.355 20.496 -6.521 1.00 56.25 263 GLY A C 1
ATOM 2096 O O . GLY A 1 263 ? 0.349 21.044 -7.360 1.00 56.25 263 GLY A O 1
ATOM 2097 N N . ARG A 1 264 ? -0.624 21.115 -5.364 1.00 55.00 264 ARG A N 1
ATOM 2098 C CA . ARG A 1 264 ? -0.015 22.401 -4.962 1.00 55.00 264 ARG A CA 1
ATOM 2099 C C . ARG A 1 264 ? 0.393 22.381 -3.493 1.00 55.00 264 ARG A C 1
ATOM 2101 O O . ARG A 1 264 ? -0.211 21.676 -2.688 1.00 55.00 264 ARG A O 1
ATOM 2108 N N . THR A 1 265 ? 1.420 23.163 -3.153 1.00 48.41 265 THR A N 1
ATOM 2109 C CA . THR A 1 265 ? 1.798 23.460 -1.765 1.00 48.41 265 THR A CA 1
ATOM 2110 C C . THR A 1 265 ? 0.560 23.959 -1.021 1.00 48.41 265 THR A C 1
ATOM 2112 O O . THR A 1 265 ? -0.166 24.807 -1.538 1.00 48.41 265 THR A O 1
ATOM 2115 N N . LEU A 1 266 ? 0.307 23.421 0.173 1.00 49.84 266 LEU A N 1
ATOM 2116 C CA . LEU A 1 266 ? -0.902 23.639 0.984 1.00 49.84 266 LEU A CA 1
ATOM 2117 C C . LEU A 1 266 ? -1.075 25.086 1.507 1.00 49.84 266 LEU A C 1
ATOM 2119 O O . LEU A 1 266 ? -1.876 25.317 2.407 1.00 49.84 266 LEU A O 1
ATOM 2123 N N . ASP A 1 267 ? -0.374 26.071 0.943 1.00 44.16 267 ASP A N 1
ATOM 2124 C CA . ASP A 1 267 ? -0.248 27.416 1.514 1.00 44.16 267 ASP A CA 1
ATOM 2125 C C . ASP A 1 267 ? -1.365 28.394 1.148 1.00 44.16 267 ASP A C 1
ATOM 2127 O O . ASP A 1 267 ? -1.359 29.520 1.633 1.00 44.16 267 ASP A O 1
ATOM 2131 N N . ARG A 1 268 ? -2.356 28.006 0.341 1.00 37.91 268 ARG A N 1
ATOM 2132 C CA . ARG A 1 268 ? -3.600 28.779 0.161 1.00 37.91 268 ARG A CA 1
ATOM 2133 C C . ARG A 1 268 ? -4.617 27.946 -0.598 1.00 37.91 268 ARG A C 1
ATOM 2135 O O . ARG A 1 268 ? -4.409 27.672 -1.774 1.00 37.91 268 ARG A O 1
ATOM 2142 N N . ALA A 1 269 ? -5.708 27.578 0.076 1.00 41.72 269 ALA A N 1
ATOM 2143 C CA . ALA A 1 269 ? -6.954 27.094 -0.525 1.00 41.72 269 ALA A CA 1
ATOM 2144 C C . ALA A 1 269 ? -6.768 26.156 -1.737 1.00 41.72 269 ALA A C 1
ATOM 2146 O O . ALA A 1 269 ? -7.422 26.332 -2.766 1.00 41.72 269 ALA A O 1
ATOM 2147 N N . ALA A 1 270 ? -5.872 25.169 -1.634 1.00 41.75 270 ALA A N 1
ATOM 2148 C CA . ALA A 1 270 ? -5.846 24.085 -2.602 1.00 41.75 270 ALA A CA 1
ATOM 2149 C C . ALA A 1 270 ? -7.205 23.386 -2.497 1.00 41.75 270 ALA A C 1
ATOM 2151 O O . ALA A 1 270 ? -7.556 22.859 -1.436 1.00 41.75 270 ALA A O 1
ATOM 2152 N N . ARG A 1 271 ? -8.014 23.448 -3.558 1.00 42.38 271 ARG A N 1
ATOM 2153 C CA . ARG A 1 271 ? -9.240 22.654 -3.605 1.00 42.38 271 ARG A CA 1
ATOM 2154 C C . ARG A 1 271 ? -8.810 21.192 -3.514 1.00 42.38 271 ARG A C 1
ATOM 2156 O O . ARG A 1 271 ? -7.855 20.792 -4.177 1.00 42.38 271 ARG A O 1
ATOM 2163 N N . ARG A 1 272 ? -9.511 20.396 -2.697 1.00 47.69 272 ARG A N 1
ATOM 2164 C CA . ARG A 1 272 ? -9.313 18.934 -2.608 1.00 47.69 272 ARG A CA 1
ATOM 2165 C C . ARG A 1 272 ? -9.375 18.242 -3.983 1.00 47.69 272 ARG A C 1
ATOM 2167 O O . ARG A 1 272 ? -8.909 17.117 -4.092 1.00 47.69 272 ARG A O 1
ATOM 2174 N N . ASP A 1 273 ? -9.907 18.930 -4.993 1.00 47.81 273 ASP A N 1
ATOM 2175 C CA . ASP A 1 273 ? -10.115 18.458 -6.361 1.00 47.81 273 ASP A CA 1
ATOM 2176 C C . ASP A 1 273 ? -8.899 18.623 -7.304 1.00 47.81 273 ASP A C 1
ATOM 2178 O O . ASP A 1 273 ? -8.907 18.048 -8.386 1.00 47.81 273 ASP A O 1
ATOM 2182 N N . ASP A 1 274 ? -7.840 19.353 -6.920 1.00 53.50 274 ASP A N 1
ATOM 2183 C CA . ASP A 1 274 ? -6.641 19.564 -7.764 1.00 53.50 274 ASP A CA 1
ATOM 2184 C C . ASP A 1 274 ? -5.548 18.492 -7.517 1.00 53.50 274 ASP A C 1
ATOM 2186 O O . ASP A 1 274 ? -4.355 18.793 -7.375 1.00 53.50 274 ASP A O 1
ATOM 2190 N N . GLY A 1 275 ? -5.945 17.222 -7.401 1.00 68.31 275 GLY A N 1
ATOM 2191 C CA . GLY A 1 275 ? -5.053 16.114 -7.049 1.00 68.31 275 GLY A CA 1
ATOM 2192 C C . GLY A 1 275 ? -5.588 14.738 -7.441 1.00 68.31 275 GLY A C 1
ATOM 2193 O O . GLY A 1 275 ? -6.541 14.617 -8.205 1.00 68.31 275 GLY A O 1
ATOM 2194 N N . PHE A 1 276 ? -4.959 13.694 -6.913 1.00 79.62 276 PHE A N 1
ATOM 2195 C CA . PHE A 1 276 ? -5.389 12.305 -7.080 1.00 79.62 276 PHE A CA 1
ATOM 2196 C C . PHE A 1 276 ? -5.194 11.536 -5.771 1.00 79.62 276 PHE A C 1
ATOM 2198 O O . PHE A 1 276 ? -4.595 12.035 -4.821 1.00 79.62 276 PHE A O 1
ATOM 2205 N N . TYR A 1 277 ? -5.703 10.317 -5.712 1.00 86.50 277 TYR A N 1
ATOM 2206 C CA . TYR A 1 277 ? -5.536 9.392 -4.603 1.00 86.50 277 TYR A CA 1
ATOM 2207 C C . TYR A 1 277 ? -4.677 8.224 -5.051 1.00 86.50 277 TYR A C 1
ATOM 2209 O O . TYR A 1 277 ? -4.886 7.679 -6.130 1.00 86.50 277 TYR A O 1
ATOM 2217 N N . LEU A 1 278 ? -3.726 7.832 -4.216 1.00 91.44 278 LEU A N 1
ATOM 2218 C CA . LEU A 1 278 ? -3.090 6.530 -4.323 1.00 91.44 278 LEU A CA 1
ATOM 2219 C C . LEU A 1 278 ? -3.934 5.524 -3.569 1.00 91.44 278 LEU A C 1
ATOM 2221 O O . LEU A 1 278 ? -4.132 5.702 -2.373 1.00 91.44 278 LEU A O 1
ATOM 2225 N N . LEU A 1 279 ? -4.395 4.492 -4.258 1.00 94.12 279 LEU A N 1
ATOM 2226 C CA . LEU A 1 279 ? -4.996 3.309 -3.663 1.00 94.12 279 LEU A CA 1
ATOM 2227 C C . LEU A 1 279 ? -3.919 2.231 -3.639 1.00 94.12 279 LEU A C 1
ATOM 2229 O O . LEU A 1 279 ? -3.367 1.881 -4.685 1.00 94.12 279 LEU A O 1
ATOM 2233 N N . VAL A 1 280 ? -3.567 1.769 -2.446 1.00 96.75 280 VAL A N 1
ATOM 2234 C CA . VAL A 1 280 ? -2.466 0.833 -2.240 1.00 96.75 280 VAL A CA 1
ATOM 2235 C C . VAL A 1 280 ? -3.017 -0.475 -1.710 1.00 96.75 280 VAL A C 1
ATOM 2237 O O . VAL A 1 280 ? -3.739 -0.503 -0.715 1.00 96.75 280 VAL A O 1
ATOM 2240 N N . VAL A 1 281 ? -2.630 -1.555 -2.377 1.00 97.31 281 VAL A N 1
ATOM 2241 C CA . VAL A 1 281 ? -2.907 -2.930 -1.982 1.00 97.31 281 VAL A CA 1
ATOM 2242 C C . VAL A 1 281 ? -1.575 -3.594 -1.695 1.00 97.31 281 VAL A C 1
ATOM 2244 O O . VAL A 1 281 ? -0.677 -3.582 -2.540 1.00 97.31 281 VAL A O 1
ATOM 2247 N N . ALA A 1 282 ? -1.444 -4.192 -0.520 1.00 96.69 282 ALA A N 1
ATOM 2248 C CA . ALA A 1 282 ? -0.334 -5.069 -0.194 1.00 96.69 282 ALA A CA 1
ATOM 2249 C C . ALA A 1 282 ? -0.851 -6.416 0.293 1.00 96.69 282 ALA A C 1
ATOM 2251 O O . ALA A 1 282 ? -1.907 -6.502 0.909 1.00 96.69 282 ALA A O 1
ATOM 2252 N N . GLU A 1 283 ? -0.086 -7.460 0.035 1.00 93.50 283 GLU A N 1
ATOM 2253 C CA . GLU A 1 283 ? -0.379 -8.815 0.472 1.00 93.50 283 GLU A CA 1
ATOM 2254 C C . GLU A 1 283 ? 0.614 -9.209 1.563 1.00 93.50 283 GLU A C 1
ATOM 2256 O O . GLU A 1 283 ? 1.811 -8.904 1.481 1.00 93.50 283 GLU A O 1
ATOM 2261 N N . GLN A 1 284 ? 0.119 -9.857 2.612 1.00 88.81 284 GLN A N 1
ATOM 2262 C CA . GLN A 1 284 ? 0.968 -10.407 3.657 1.00 88.81 284 GLN A CA 1
ATOM 2263 C C . GLN A 1 284 ? 1.561 -11.726 3.152 1.00 88.81 284 GLN A C 1
ATOM 2265 O O . GLN A 1 284 ? 0.949 -12.784 3.280 1.00 88.81 284 GLN A O 1
ATOM 2270 N N . LEU A 1 285 ? 2.750 -11.655 2.552 1.00 76.69 285 LEU A N 1
ATOM 2271 C CA . LEU A 1 285 ? 3.447 -12.842 2.066 1.00 76.69 285 LEU A CA 1
ATOM 2272 C C . LEU A 1 285 ? 4.217 -13.542 3.189 1.00 76.69 285 LEU A C 1
ATOM 2274 O O . LEU A 1 285 ? 4.650 -12.936 4.173 1.00 76.69 285 LEU A O 1
ATOM 2278 N N . ASP A 1 286 ? 4.399 -14.842 2.998 1.00 67.62 286 ASP A N 1
ATOM 2279 C CA . ASP A 1 286 ? 5.136 -15.720 3.898 1.00 67.62 286 ASP A CA 1
ATOM 2280 C C . ASP A 1 286 ? 6.524 -16.011 3.318 1.00 67.62 286 ASP A C 1
ATOM 2282 O O . ASP A 1 286 ? 6.809 -17.108 2.842 1.00 67.62 286 ASP A O 1
ATOM 2286 N N . ASP A 1 287 ? 7.369 -14.981 3.259 1.00 60.50 287 ASP A N 1
ATOM 2287 C CA . ASP A 1 287 ? 8.678 -15.031 2.600 1.00 60.50 287 ASP A CA 1
ATOM 2288 C C . ASP A 1 287 ? 9.863 -15.143 3.577 1.00 60.50 287 ASP A C 1
ATOM 2290 O O . ASP A 1 287 ? 11.001 -14.827 3.230 1.00 60.50 287 ASP A O 1
ATOM 2294 N N . GLY A 1 288 ? 9.615 -15.620 4.802 1.00 52.59 288 GLY A N 1
ATOM 2295 C CA . GLY A 1 288 ? 10.654 -15.904 5.791 1.00 52.59 288 GLY A CA 1
ATOM 2296 C C . GLY A 1 288 ? 10.265 -15.540 7.231 1.00 52.59 288 GLY A C 1
ATOM 2297 O O . GLY A 1 288 ? 9.098 -15.288 7.523 1.00 52.59 288 GLY A O 1
ATOM 2298 N N . PRO A 1 289 ? 11.241 -15.472 8.159 1.00 42.88 289 PRO A N 1
ATOM 2299 C CA . PRO A 1 289 ? 10.989 -15.294 9.595 1.00 42.88 289 PRO A CA 1
ATOM 2300 C C . PRO A 1 289 ? 10.388 -13.929 9.966 1.00 42.88 289 PRO A C 1
ATOM 2302 O O . PRO A 1 289 ? 9.910 -13.751 11.083 1.00 42.88 289 PRO A O 1
ATOM 2305 N N . THR A 1 290 ? 10.392 -12.954 9.051 1.00 54.09 290 THR A N 1
ATOM 2306 C CA . THR A 1 290 ? 9.653 -11.699 9.226 1.00 54.09 290 THR A CA 1
ATOM 2307 C C . THR A 1 290 ? 8.607 -11.580 8.130 1.00 54.09 290 THR A C 1
ATOM 2309 O O . THR A 1 290 ? 8.936 -11.130 7.036 1.00 54.09 290 THR A O 1
ATOM 2312 N N . ARG A 1 291 ? 7.355 -11.940 8.429 1.00 68.12 291 ARG A N 1
ATOM 2313 C CA . ARG A 1 291 ? 6.222 -11.727 7.519 1.00 68.12 291 ARG A CA 1
ATOM 2314 C C . ARG A 1 291 ? 6.028 -10.235 7.295 1.00 68.12 291 ARG A C 1
ATOM 2316 O O . ARG A 1 291 ? 5.581 -9.504 8.187 1.00 68.12 291 ARG A O 1
ATOM 2323 N N . ARG A 1 292 ? 6.442 -9.754 6.127 1.00 77.81 292 ARG A N 1
ATOM 2324 C CA . ARG A 1 292 ? 6.351 -8.343 5.755 1.00 77.81 292 ARG A CA 1
ATOM 2325 C C . ARG A 1 292 ? 5.348 -8.198 4.619 1.00 77.81 292 ARG A C 1
ATOM 2327 O O . ARG A 1 292 ? 5.383 -9.000 3.689 1.00 77.81 292 ARG A O 1
ATOM 2334 N N . PRO A 1 293 ? 4.503 -7.157 4.654 1.00 91.31 293 PRO A N 1
ATOM 2335 C CA . PRO A 1 293 ? 3.637 -6.877 3.526 1.00 91.31 293 PRO A CA 1
ATOM 2336 C C . PRO A 1 293 ? 4.490 -6.594 2.286 1.00 91.31 293 PRO A C 1
ATOM 2338 O O . PRO A 1 293 ? 5.531 -5.932 2.379 1.00 91.31 293 PRO A O 1
ATOM 2341 N N . ARG A 1 294 ? 4.030 -7.089 1.140 1.00 93.44 294 ARG A N 1
ATOM 2342 C CA . ARG A 1 294 ? 4.583 -6.817 -0.188 1.00 93.44 294 ARG A CA 1
ATOM 2343 C C . ARG A 1 294 ? 3.531 -6.138 -1.044 1.00 93.44 294 ARG A C 1
ATOM 2345 O O . ARG A 1 294 ? 2.359 -6.496 -0.983 1.00 93.44 294 ARG A O 1
ATOM 2352 N N . LEU A 1 295 ? 3.935 -5.144 -1.823 1.00 96.50 295 LEU A N 1
ATOM 2353 C CA . LEU A 1 295 ? 3.038 -4.406 -2.699 1.00 96.50 295 LEU A CA 1
ATOM 2354 C C . LEU A 1 295 ? 2.422 -5.354 -3.720 1.00 96.50 295 LEU A C 1
ATOM 2356 O O . LEU A 1 295 ? 3.114 -6.151 -4.349 1.00 96.50 295 LEU A O 1
ATOM 2360 N N . ARG A 1 296 ? 1.111 -5.241 -3.887 1.00 96.06 296 ARG A N 1
ATOM 2361 C CA . ARG A 1 296 ? 0.350 -5.985 -4.879 1.00 96.06 296 ARG A CA 1
ATOM 2362 C C . ARG A 1 296 ? -0.088 -5.074 -6.013 1.00 96.06 296 ARG A C 1
ATOM 2364 O O . ARG A 1 296 ? 0.155 -5.390 -7.169 1.00 96.06 296 ARG A O 1
ATOM 2371 N N . LEU A 1 297 ? -0.686 -3.936 -5.667 1.00 96.81 297 LEU A N 1
ATOM 2372 C CA . LEU A 1 297 ? -1.131 -2.910 -6.605 1.00 96.81 297 LEU A CA 1
ATOM 2373 C C . LEU A 1 297 ? -0.931 -1.528 -5.988 1.00 96.81 297 LEU A C 1
ATOM 2375 O O . LEU A 1 297 ? -1.099 -1.332 -4.782 1.00 96.81 297 LEU A O 1
ATOM 2379 N N . VAL A 1 298 ? -0.612 -0.554 -6.831 1.00 96.69 298 VAL A N 1
ATOM 2380 C CA . VAL A 1 298 ? -0.589 0.864 -6.465 1.00 96.69 298 VAL A CA 1
ATOM 2381 C C . VAL A 1 298 ? -1.231 1.635 -7.611 1.00 96.69 298 VAL A C 1
ATOM 2383 O O . VAL A 1 298 ? -0.682 1.694 -8.711 1.00 96.69 298 VAL A O 1
ATOM 2386 N N . ARG A 1 299 ? -2.419 2.196 -7.378 1.00 92.88 299 ARG A N 1
ATOM 2387 C CA . ARG A 1 299 ? -3.221 2.843 -8.424 1.00 92.88 299 ARG A CA 1
ATOM 2388 C C . ARG A 1 299 ? -3.498 4.296 -8.081 1.00 92.88 299 ARG A C 1
ATOM 2390 O O . ARG A 1 299 ? -4.072 4.612 -7.043 1.00 92.88 299 ARG A O 1
ATOM 2397 N N . ALA A 1 300 ? -3.081 5.187 -8.968 1.00 87.62 300 ALA A N 1
ATOM 2398 C CA . ALA A 1 300 ? -3.425 6.593 -8.961 1.00 87.62 300 ALA A CA 1
ATOM 2399 C C . ALA A 1 300 ? -4.817 6.783 -9.580 1.00 87.62 300 ALA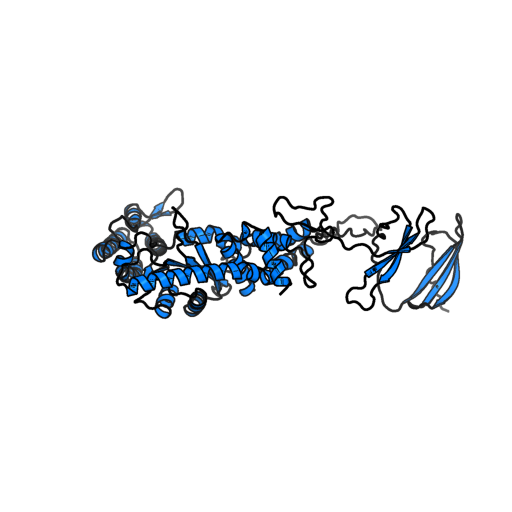 A C 1
ATOM 2401 O O . ALA A 1 300 ? -5.024 6.574 -10.775 1.00 87.62 300 ALA A O 1
ATOM 2402 N N . MET A 1 301 ? -5.769 7.209 -8.753 1.00 82.81 301 MET A N 1
ATOM 2403 C CA . MET A 1 301 ? -7.173 7.390 -9.113 1.00 82.81 301 MET A CA 1
ATOM 2404 C C . MET A 1 301 ? -7.614 8.829 -8.843 1.00 82.81 301 MET A C 1
ATOM 2406 O O . MET A 1 301 ? -7.182 9.419 -7.854 1.00 82.81 301 MET A O 1
ATOM 2410 N N . PRO A 1 302 ? -8.531 9.416 -9.634 1.00 78.38 302 PRO A N 1
ATOM 2411 C CA . PRO A 1 302 ? -9.018 10.772 -9.367 1.00 78.38 302 PRO A CA 1
ATOM 2412 C C . PRO A 1 302 ? -9.662 10.930 -7.980 1.00 78.38 302 PRO A C 1
ATOM 2414 O O . PRO A 1 302 ? -9.634 12.009 -7.394 1.00 78.38 302 PRO A O 1
ATOM 2417 N N . LYS A 1 303 ? -10.265 9.858 -7.448 1.00 81.44 303 LYS A N 1
ATOM 2418 C CA . LYS A 1 303 ? -10.957 9.834 -6.153 1.00 81.44 303 LYS A CA 1
ATOM 2419 C C . LYS A 1 303 ? -10.709 8.509 -5.436 1.00 81.44 303 LYS A C 1
ATOM 2421 O O . LYS A 1 303 ? -10.616 7.475 -6.088 1.00 81.44 303 LYS A O 1
ATOM 2426 N N . SER A 1 304 ? -10.714 8.542 -4.105 1.00 85.88 304 SER A N 1
ATOM 2427 C CA . SER A 1 304 ? -10.860 7.352 -3.257 1.00 85.88 304 SER A CA 1
ATOM 2428 C C . SER A 1 304 ? -12.331 7.187 -2.877 1.00 85.88 304 SER A C 1
ATOM 2430 O O . SER A 1 304 ? -12.827 7.769 -1.913 1.00 85.88 304 SER A O 1
ATOM 2432 N N . ASN A 1 305 ? -13.077 6.476 -3.719 1.00 85.88 305 ASN A N 1
ATOM 2433 C CA . ASN A 1 305 ? -14.484 6.157 -3.494 1.00 85.88 305 ASN A CA 1
ATOM 2434 C C . ASN A 1 305 ? -14.752 4.679 -3.808 1.00 85.88 305 ASN A C 1
ATOM 2436 O O . ASN A 1 305 ? -13.876 3.974 -4.305 1.00 85.88 305 ASN A O 1
ATOM 2440 N N . MET A 1 306 ? -15.976 4.224 -3.539 1.00 86.81 306 MET A N 1
ATOM 2441 C CA . MET A 1 306 ? -16.379 2.829 -3.730 1.00 86.81 306 MET A CA 1
ATOM 2442 C C . MET A 1 306 ? -16.092 2.296 -5.144 1.00 86.81 306 MET A C 1
ATOM 2444 O O . MET A 1 306 ? -15.609 1.180 -5.291 1.00 86.81 306 MET A O 1
ATOM 2448 N N . PHE A 1 307 ? -16.351 3.095 -6.184 1.00 85.88 307 PHE A N 1
ATOM 2449 C CA . PHE A 1 307 ? -16.132 2.683 -7.574 1.00 85.88 307 PHE A CA 1
ATOM 2450 C C . PHE A 1 307 ? -14.648 2.551 -7.918 1.00 85.88 307 PHE A C 1
ATOM 2452 O O . PHE A 1 307 ? -14.267 1.611 -8.605 1.00 85.88 307 PHE A O 1
ATOM 2459 N N . ALA A 1 308 ? -13.809 3.465 -7.423 1.00 87.06 308 ALA A N 1
ATOM 2460 C CA . ALA A 1 308 ? -12.367 3.386 -7.624 1.00 87.06 308 ALA A CA 1
ATOM 2461 C C . ALA A 1 308 ? -11.780 2.138 -6.950 1.00 87.06 308 ALA A C 1
ATOM 2463 O O . ALA A 1 308 ? -10.985 1.435 -7.561 1.00 87.06 308 ALA A O 1
ATOM 2464 N N . TRP A 1 309 ? -12.228 1.826 -5.731 1.00 92.06 309 TRP A N 1
ATOM 2465 C CA . TRP A 1 309 ? -11.820 0.610 -5.028 1.00 92.06 309 TRP A CA 1
ATOM 2466 C C . TRP A 1 309 ? -12.302 -0.667 -5.710 1.00 92.06 309 TRP A C 1
ATOM 2468 O O . TRP A 1 309 ? -11.535 -1.616 -5.802 1.00 92.06 309 TRP A O 1
ATOM 2478 N N . ARG A 1 310 ? -13.519 -0.675 -6.266 1.00 89.50 310 ARG A N 1
ATOM 2479 C CA . ARG A 1 310 ? -14.019 -1.813 -7.047 1.00 89.50 310 ARG A CA 1
ATOM 2480 C C . ARG A 1 310 ? -13.113 -2.146 -8.235 1.00 89.50 310 ARG A C 1
ATOM 2482 O O . ARG A 1 310 ? -12.800 -3.310 -8.413 1.00 89.50 310 ARG A O 1
ATOM 2489 N N . LEU A 1 311 ? -12.647 -1.143 -8.985 1.00 89.25 311 LEU A N 1
ATOM 2490 C CA . LEU A 1 311 ? -11.711 -1.369 -10.098 1.00 89.25 311 LEU A CA 1
ATOM 2491 C C . LEU A 1 311 ? -10.399 -2.010 -9.625 1.00 89.25 311 LEU A C 1
ATOM 2493 O O . LEU A 1 311 ? -9.875 -2.902 -10.281 1.00 89.25 311 LEU A O 1
ATOM 2497 N N . VAL A 1 312 ? -9.889 -1.579 -8.468 1.00 92.69 312 VAL A N 1
ATOM 2498 C CA . VAL A 1 312 ? -8.680 -2.159 -7.863 1.00 92.69 312 VAL A CA 1
ATOM 2499 C C . VAL A 1 312 ? -8.920 -3.600 -7.401 1.00 92.69 312 VAL A C 1
ATOM 2501 O O . VAL A 1 312 ? -8.023 -4.430 -7.512 1.00 92.69 312 VAL A O 1
ATOM 2504 N N . PHE A 1 313 ? -10.112 -3.921 -6.894 1.00 94.25 313 PHE A N 1
ATOM 2505 C CA . PHE A 1 313 ? -10.462 -5.287 -6.497 1.00 94.25 313 PHE A CA 1
ATOM 2506 C C . PHE A 1 313 ? -10.687 -6.211 -7.702 1.00 94.25 313 PHE A C 1
ATOM 2508 O O . PHE A 1 313 ? -10.215 -7.345 -7.683 1.00 94.25 313 PHE A O 1
ATOM 2515 N N . ASP A 1 314 ? -11.303 -5.711 -8.777 1.00 92.31 314 ASP A N 1
ATOM 2516 C CA . ASP A 1 314 ? -11.411 -6.439 -10.046 1.00 92.31 314 ASP A CA 1
ATOM 2517 C C . ASP A 1 314 ? -10.004 -6.784 -10.585 1.00 92.31 314 ASP A C 1
ATOM 2519 O O . ASP A 1 314 ? -9.755 -7.906 -11.023 1.00 92.31 314 ASP A O 1
ATOM 2523 N N . GLU A 1 315 ? -9.050 -5.850 -10.480 1.00 93.25 315 GLU A N 1
ATOM 2524 C CA . GLU A 1 315 ? -7.649 -6.067 -10.863 1.00 93.25 315 GLU A CA 1
ATOM 2525 C C . GLU A 1 315 ? -6.884 -7.004 -9.906 1.00 93.25 315 GLU A C 1
ATOM 2527 O O . GLU A 1 315 ? -5.984 -7.735 -10.330 1.00 93.25 315 GLU A O 1
ATOM 2532 N N . LEU A 1 316 ? -7.238 -7.036 -8.616 1.00 93.81 316 LEU A N 1
ATOM 2533 C CA . LEU A 1 316 ? -6.660 -7.988 -7.660 1.00 93.81 316 LEU A CA 1
ATOM 2534 C C . LEU A 1 316 ? -6.896 -9.436 -8.119 1.00 93.81 316 LEU A C 1
ATOM 2536 O O . LEU A 1 316 ? -5.990 -10.264 -8.002 1.00 93.81 316 LEU A O 1
ATOM 2540 N N . GLY A 1 317 ? -8.066 -9.716 -8.700 1.00 90.31 317 GLY A N 1
ATOM 2541 C CA . GLY A 1 317 ? -8.353 -10.958 -9.424 1.00 90.31 317 GLY A CA 1
ATOM 2542 C C . GLY A 1 317 ? -8.627 -12.185 -8.546 1.00 90.31 317 GLY A C 1
ATOM 2543 O O . GLY A 1 317 ? -8.718 -13.295 -9.071 1.00 90.31 317 GLY A O 1
ATOM 2544 N N . TYR A 1 318 ? -8.748 -12.014 -7.226 1.00 91.69 318 TYR A N 1
ATOM 2545 C CA . TYR A 1 318 ? -9.159 -13.061 -6.286 1.00 91.69 318 TYR A CA 1
ATOM 2546 C C . TYR A 1 318 ? -9.832 -12.466 -5.037 1.00 91.69 318 TYR A C 1
ATOM 2548 O O . TYR A 1 318 ? -9.681 -11.280 -4.741 1.00 91.69 318 TYR A O 1
ATOM 2556 N N . GLU A 1 319 ? -10.561 -13.305 -4.299 1.00 93.44 319 GLU A N 1
ATOM 2557 C CA . GLU A 1 319 ? -11.215 -12.959 -3.031 1.00 93.44 319 GLU A CA 1
ATOM 2558 C C . GLU A 1 319 ? -10.326 -13.385 -1.841 1.00 93.44 319 GLU A C 1
ATOM 2560 O O . GLU A 1 319 ? -10.109 -14.588 -1.652 1.00 93.44 319 GLU A O 1
ATOM 2565 N N . PRO A 1 320 ? -9.761 -12.438 -1.062 1.00 94.56 320 PRO A N 1
ATOM 2566 C CA . PRO A 1 320 ? -8.950 -12.755 0.115 1.00 94.56 320 PRO A CA 1
ATOM 2567 C C . PRO A 1 320 ? -9.821 -13.173 1.310 1.00 94.56 320 PRO A C 1
ATOM 2569 O O . PRO A 1 320 ? -10.962 -12.733 1.434 1.00 94.56 320 PRO A O 1
ATOM 2572 N N . ASP A 1 321 ? -9.274 -13.953 2.248 1.00 94.19 321 ASP A N 1
ATOM 2573 C CA . ASP A 1 321 ? -9.996 -14.315 3.482 1.00 94.19 321 ASP A CA 1
ATOM 2574 C C . ASP A 1 321 ? -10.073 -13.133 4.455 1.00 94.19 321 ASP A C 1
ATOM 2576 O O . ASP A 1 321 ? -11.051 -12.982 5.187 1.00 94.19 321 ASP A O 1
ATOM 2580 N N . VAL A 1 322 ? -9.039 -12.281 4.480 1.00 95.31 322 VAL A N 1
ATOM 2581 C CA . VAL A 1 322 ? -8.962 -11.139 5.399 1.00 95.31 322 VAL A CA 1
ATOM 2582 C C . VAL A 1 322 ? -8.496 -9.875 4.698 1.00 95.31 322 VAL A C 1
ATOM 2584 O O . VAL A 1 322 ? -7.483 -9.864 3.999 1.00 95.31 322 VAL A O 1
ATOM 2587 N N . ILE A 1 323 ? -9.197 -8.775 4.966 1.00 96.12 323 ILE A N 1
ATOM 2588 C CA . ILE A 1 323 ? -8.813 -7.429 4.549 1.00 96.12 323 ILE A CA 1
ATOM 2589 C C . ILE A 1 323 ? -8.584 -6.555 5.778 1.00 96.12 323 ILE A C 1
ATOM 2591 O O . ILE A 1 323 ? -9.485 -6.388 6.593 1.00 96.12 323 ILE A O 1
ATOM 2595 N N . VAL A 1 324 ? -7.404 -5.945 5.882 1.00 95.50 324 VAL A N 1
ATOM 2596 C CA . VAL A 1 324 ? -7.042 -5.011 6.957 1.00 95.50 324 VAL A CA 1
ATOM 2597 C C . VAL A 1 324 ? -6.996 -3.589 6.401 1.00 95.50 324 VAL A C 1
ATOM 2599 O O . VAL A 1 324 ? -6.161 -3.287 5.547 1.00 95.50 324 VAL A O 1
ATOM 2602 N N . ALA A 1 325 ? -7.864 -2.695 6.881 1.00 94.94 325 ALA A N 1
ATOM 2603 C CA . ALA A 1 325 ? -7.911 -1.303 6.413 1.00 94.94 325 ALA A CA 1
ATOM 2604 C C . ALA A 1 325 ? -8.511 -0.351 7.457 1.00 94.94 325 ALA A C 1
ATOM 2606 O O . ALA A 1 325 ? -8.992 -0.774 8.506 1.00 94.94 325 ALA A O 1
ATOM 2607 N N . ASP A 1 326 ? -8.507 0.957 7.189 1.00 89.56 326 ASP A N 1
ATOM 2608 C CA . ASP A 1 326 ? -9.264 1.893 8.025 1.00 89.56 326 ASP A CA 1
ATOM 2609 C C . ASP A 1 326 ? -10.785 1.655 7.915 1.00 89.56 326 ASP A C 1
ATOM 2611 O O . ASP A 1 326 ? -11.345 1.606 6.820 1.00 89.56 326 ASP A O 1
ATOM 2615 N N . ALA A 1 327 ? -11.475 1.566 9.056 1.00 78.88 327 ALA A N 1
ATOM 2616 C CA . ALA A 1 327 ? -12.933 1.442 9.116 1.00 78.88 327 ALA A CA 1
ATOM 2617 C C . ALA A 1 327 ? -13.668 2.760 8.817 1.00 78.88 327 ALA A C 1
ATOM 2619 O O . ALA A 1 327 ? -14.861 2.746 8.515 1.00 78.88 327 ALA A O 1
ATOM 2620 N N . GLY A 1 328 ? -12.980 3.904 8.914 1.00 65.38 328 GLY A N 1
ATOM 2621 C CA . GLY A 1 328 ? -13.573 5.232 8.737 1.00 65.38 328 GLY A CA 1
ATOM 2622 C C . GLY A 1 328 ? -13.696 5.727 7.291 1.00 65.38 328 GLY A C 1
ATOM 2623 O O . GLY A 1 328 ? -14.244 6.812 7.083 1.00 65.38 328 GLY A O 1
ATOM 2624 N N . THR A 1 329 ? -13.180 4.992 6.305 1.00 64.50 329 THR A N 1
ATOM 2625 C CA . THR A 1 329 ? -13.080 5.438 4.905 1.00 64.50 329 THR A CA 1
ATOM 2626 C C . THR A 1 329 ? -14.116 4.765 3.998 1.00 64.50 329 THR A C 1
ATOM 2628 O O . THR A 1 329 ? -14.806 3.817 4.377 1.00 64.50 329 THR A O 1
ATOM 2631 N N . GLY A 1 330 ? -14.206 5.231 2.745 1.00 71.19 330 GLY A N 1
ATOM 2632 C CA . GLY A 1 330 ? -14.976 4.552 1.695 1.00 71.19 330 GLY A CA 1
ATOM 2633 C C . GLY A 1 330 ? -14.502 3.120 1.400 1.00 71.19 330 GLY A C 1
ATOM 2634 O O . GLY A 1 330 ? -15.218 2.393 0.716 1.00 71.19 330 GLY A O 1
ATOM 2635 N N . ILE A 1 331 ? -13.346 2.703 1.938 1.00 85.56 331 ILE A N 1
ATOM 2636 C CA . ILE A 1 331 ? -12.760 1.366 1.775 1.00 85.56 331 ILE A CA 1
ATOM 2637 C C . ILE A 1 331 ? -13.654 0.302 2.406 1.00 85.56 331 ILE A C 1
ATOM 2639 O O . ILE A 1 331 ? -14.039 -0.640 1.724 1.00 85.56 331 ILE A O 1
ATOM 2643 N N . GLY A 1 332 ? -14.046 0.460 3.676 1.00 83.56 332 GLY A N 1
ATOM 2644 C CA . GLY A 1 332 ? -14.863 -0.548 4.365 1.00 83.56 332 GLY A CA 1
ATOM 2645 C C . GLY A 1 332 ? -16.225 -0.768 3.694 1.00 83.56 332 GLY A C 1
ATOM 2646 O O . GLY A 1 332 ? -16.720 -1.890 3.624 1.00 83.56 332 GLY A O 1
ATOM 2647 N N . ALA A 1 333 ? -16.818 0.295 3.139 1.00 82.50 333 ALA A N 1
ATOM 2648 C CA . ALA A 1 333 ? -18.030 0.186 2.329 1.00 82.50 333 ALA A CA 1
ATOM 2649 C C . ALA A 1 333 ? -17.775 -0.529 0.992 1.00 82.50 333 ALA A C 1
ATOM 2651 O O . ALA A 1 333 ? -18.588 -1.355 0.590 1.00 82.50 333 ALA A O 1
ATOM 2652 N N . ALA A 1 334 ? -16.650 -0.245 0.327 1.00 89.25 334 ALA A N 1
ATOM 2653 C CA . ALA A 1 334 ? -16.268 -0.912 -0.915 1.00 89.25 334 ALA A CA 1
ATOM 2654 C C . ALA A 1 334 ? -16.014 -2.409 -0.719 1.00 89.25 334 ALA A C 1
ATOM 2656 O O . ALA A 1 334 ? -16.490 -3.204 -1.520 1.00 89.25 334 ALA A O 1
ATOM 2657 N N . VAL A 1 335 ? -15.332 -2.789 0.365 1.00 91.38 335 VAL A N 1
ATOM 2658 C CA . VAL A 1 335 ? -15.072 -4.190 0.722 1.00 91.38 335 VAL A CA 1
ATOM 2659 C C . VAL A 1 335 ? -16.384 -4.947 0.897 1.00 91.38 335 VAL A C 1
ATOM 2661 O O . VAL A 1 335 ? -16.602 -5.936 0.209 1.00 91.38 335 VAL A O 1
ATOM 2664 N N . ARG A 1 336 ? -17.296 -4.439 1.737 1.00 86.88 336 ARG A N 1
ATOM 2665 C CA . ARG A 1 336 ? -18.605 -5.076 1.979 1.00 86.88 336 ARG A CA 1
ATOM 2666 C C . ARG A 1 336 ? -19.497 -5.154 0.740 1.00 86.88 336 ARG A C 1
ATOM 2668 O O . ARG A 1 336 ? -20.381 -5.998 0.687 1.00 86.88 336 ARG A O 1
ATOM 2675 N N . ALA A 1 337 ? -19.324 -4.237 -0.209 1.00 89.31 337 ALA A N 1
ATOM 2676 C CA . ALA A 1 337 ? -20.099 -4.220 -1.446 1.00 89.31 337 ALA A CA 1
ATOM 2677 C C . ALA A 1 337 ? -19.517 -5.134 -2.536 1.00 89.31 337 ALA A C 1
ATOM 2679 O O . ALA A 1 337 ? -20.224 -5.441 -3.494 1.00 89.31 337 ALA A O 1
ATOM 2680 N N . HIS A 1 338 ? -18.238 -5.502 -2.434 1.00 93.31 338 HIS A N 1
ATOM 2681 C CA . HIS A 1 338 ? -17.525 -6.241 -3.473 1.00 93.31 338 HIS A CA 1
ATOM 2682 C C . HIS A 1 338 ? -17.269 -7.706 -3.101 1.00 93.31 338 HIS A C 1
ATOM 2684 O O . HIS A 1 338 ? -17.433 -8.567 -3.959 1.00 93.31 338 HIS A O 1
ATOM 2690 N N . PHE A 1 339 ? -16.906 -7.986 -1.848 1.00 94.12 339 PHE A N 1
ATOM 2691 C CA . PHE A 1 339 ? -16.597 -9.333 -1.360 1.00 94.12 339 PHE A CA 1
ATOM 2692 C C . PHE A 1 339 ? -17.723 -9.890 -0.486 1.00 94.12 339 PHE A C 1
ATOM 2694 O O . PHE A 1 339 ? -18.455 -9.124 0.149 1.00 94.12 339 PHE A O 1
ATOM 2701 N N . ASP A 1 340 ? -17.850 -11.217 -0.433 1.00 91.94 340 ASP A N 1
ATOM 2702 C CA . ASP A 1 340 ? -18.846 -11.894 0.393 1.00 91.94 340 ASP A CA 1
ATOM 2703 C C . ASP A 1 340 ? -18.426 -11.835 1.878 1.00 91.94 340 ASP A C 1
ATOM 2705 O O . ASP A 1 340 ? -17.403 -12.416 2.246 1.00 91.94 340 ASP A O 1
ATOM 2709 N N . PRO A 1 341 ? -19.206 -11.200 2.777 1.00 88.69 341 PRO A N 1
ATOM 2710 C CA . PRO A 1 341 ? -18.879 -11.124 4.206 1.00 88.69 341 PRO A CA 1
ATOM 2711 C C . PRO A 1 341 ? -18.779 -12.489 4.912 1.00 88.69 341 PRO A C 1
ATOM 2713 O O . PRO A 1 341 ? -18.211 -12.599 6.008 1.00 88.69 341 PRO A O 1
ATOM 2716 N N . SER A 1 342 ? -19.352 -13.543 4.322 1.00 87.50 342 SER A N 1
ATOM 2717 C CA . SER A 1 342 ? -19.216 -14.908 4.829 1.00 87.50 342 SER A CA 1
ATOM 2718 C C . SER A 1 342 ? -17.815 -15.479 4.583 1.00 87.50 342 SER A C 1
ATOM 2720 O O . SER A 1 342 ? -17.328 -16.235 5.425 1.00 87.50 342 SER A O 1
ATOM 2722 N N . ARG A 1 343 ? -17.143 -15.053 3.503 1.00 87.88 343 ARG A N 1
ATOM 2723 C CA . ARG A 1 343 ? -15.813 -15.521 3.082 1.00 87.88 343 ARG A CA 1
ATOM 2724 C C . ARG A 1 343 ? -14.692 -14.552 3.449 1.00 87.88 343 ARG A C 1
ATOM 2726 O O . ARG A 1 343 ? -13.642 -14.992 3.902 1.00 87.88 343 ARG A O 1
ATOM 2733 N N . THR A 1 344 ? -14.926 -13.250 3.305 1.00 93.88 344 THR A N 1
ATOM 2734 C CA . THR A 1 344 ? -13.936 -12.198 3.557 1.00 93.88 344 THR A CA 1
ATOM 2735 C C . THR A 1 344 ? -14.263 -11.432 4.831 1.00 93.88 344 THR A C 1
ATOM 2737 O O . THR A 1 344 ? -15.300 -10.776 4.946 1.00 93.88 344 THR A O 1
ATOM 2740 N N . LYS A 1 345 ? -13.343 -11.460 5.797 1.00 93.62 345 LYS A N 1
ATOM 2741 C CA . LYS A 1 345 ? -13.443 -10.697 7.046 1.00 93.62 345 LYS A CA 1
ATOM 2742 C C . LYS A 1 345 ? -12.723 -9.360 6.926 1.00 93.62 345 LYS A C 1
ATOM 2744 O O . LYS A 1 345 ? -11.591 -9.282 6.454 1.00 93.62 345 LYS A O 1
ATOM 2749 N N . PHE A 1 346 ? -13.379 -8.295 7.378 1.00 94.56 346 PHE A N 1
ATOM 2750 C CA . PHE A 1 346 ? -12.815 -6.949 7.391 1.00 94.56 346 PHE A CA 1
ATOM 2751 C C . PHE A 1 346 ? -12.290 -6.610 8.785 1.00 94.56 346 PHE A C 1
ATOM 2753 O O . PHE A 1 346 ? -13.075 -6.448 9.711 1.00 94.56 346 PHE A O 1
ATOM 2760 N N . VAL A 1 347 ? -10.975 -6.462 8.925 1.00 94.62 347 VAL A N 1
ATOM 2761 C CA . VAL A 1 347 ? -10.304 -6.099 10.175 1.00 94.62 347 VAL A CA 1
ATOM 2762 C C . VAL A 1 347 ? -10.023 -4.592 10.200 1.00 94.62 347 VAL A C 1
ATOM 2764 O O . VAL A 1 347 ? -9.179 -4.107 9.436 1.00 94.62 347 VAL A O 1
ATOM 2767 N N . PRO A 1 348 ? -10.680 -3.822 11.090 1.00 94.31 348 PRO A N 1
ATOM 2768 C CA . PRO A 1 348 ? -10.359 -2.415 11.290 1.00 94.31 348 PRO A CA 1
ATOM 2769 C C . PRO A 1 348 ? -8.917 -2.217 11.764 1.00 94.31 348 PRO A C 1
ATOM 2771 O O . PRO A 1 348 ? -8.463 -2.833 12.725 1.00 94.31 348 PRO A O 1
ATOM 2774 N N . SER A 1 349 ? -8.197 -1.300 11.125 1.00 94.31 349 SER A N 1
ATOM 2775 C CA . SER A 1 349 ? -6.796 -1.024 11.436 1.00 94.31 349 SER A CA 1
ATOM 2776 C C . SER A 1 349 ? -6.640 -0.330 12.793 1.00 94.31 349 SER A C 1
ATOM 2778 O O . SER A 1 349 ? -6.993 0.844 12.944 1.00 94.31 349 SER A O 1
ATOM 2780 N N . MET A 1 350 ? -6.018 -1.013 13.760 1.00 94.56 350 MET A N 1
ATOM 2781 C CA . MET A 1 350 ? -5.673 -0.429 15.063 1.00 94.56 350 MET A CA 1
ATOM 2782 C C . MET A 1 350 ? -4.727 0.767 14.932 1.00 94.56 350 MET A C 1
ATOM 2784 O O . MET A 1 350 ? -4.821 1.714 15.704 1.00 94.56 350 MET A O 1
ATOM 2788 N N . TRP A 1 351 ? -3.857 0.777 13.917 1.00 93.44 351 TRP A N 1
ATOM 2789 C CA . TRP A 1 351 ? -2.971 1.911 13.630 1.00 93.44 351 TRP A CA 1
ATOM 2790 C C . TRP A 1 351 ? -3.763 3.202 13.368 1.00 93.44 351 TRP A C 1
ATOM 2792 O O . TRP A 1 351 ? -3.472 4.249 13.950 1.00 93.44 351 TRP A O 1
ATOM 2802 N N . HIS A 1 352 ? -4.806 3.113 12.539 1.00 92.62 352 HIS A N 1
ATOM 2803 C CA . HIS A 1 352 ? -5.689 4.238 12.236 1.00 92.62 352 HIS A CA 1
ATOM 2804 C C . HIS A 1 352 ? -6.559 4.626 13.432 1.00 92.62 352 HIS A C 1
ATOM 2806 O O . HIS A 1 352 ? -6.710 5.818 13.714 1.00 92.62 352 HIS A O 1
ATOM 2812 N N . LEU A 1 353 ? -7.074 3.638 14.174 1.00 94.44 353 LEU A N 1
ATOM 2813 C CA . LEU A 1 353 ? -7.828 3.886 15.400 1.00 94.44 353 LEU A CA 1
ATOM 2814 C C . LEU A 1 353 ? -6.994 4.669 16.425 1.00 94.44 353 LEU A C 1
ATOM 2816 O O . LEU A 1 353 ? -7.447 5.718 16.885 1.00 94.44 353 LEU A O 1
ATOM 2820 N N . ILE A 1 354 ? -5.780 4.199 16.741 1.00 95.00 354 ILE A N 1
ATOM 2821 C CA . ILE A 1 354 ? -4.863 4.850 17.691 1.00 95.00 354 ILE A CA 1
ATOM 2822 C C . ILE A 1 354 ? -4.637 6.302 17.275 1.00 95.00 354 ILE A C 1
ATOM 2824 O O . ILE A 1 354 ? -4.897 7.205 18.066 1.00 95.00 354 ILE A O 1
ATOM 2828 N N . GLY A 1 355 ? -4.250 6.548 16.018 1.00 93.62 355 GLY A N 1
ATOM 2829 C CA . GLY A 1 355 ? -3.993 7.908 15.537 1.00 93.62 355 GLY A CA 1
ATOM 2830 C C . GLY A 1 355 ? -5.229 8.817 15.589 1.00 93.62 355 GLY A C 1
ATOM 2831 O O . GLY A 1 355 ? -5.129 10.003 15.919 1.00 93.62 355 GLY A O 1
ATOM 2832 N N . LYS A 1 356 ? -6.421 8.277 15.306 1.00 93.38 356 LYS A N 1
ATOM 2833 C CA . LYS A 1 356 ? -7.684 9.029 15.357 1.00 93.38 356 LYS A CA 1
ATOM 2834 C C . LYS A 1 356 ? -8.096 9.367 16.789 1.00 93.38 356 LYS A C 1
ATOM 2836 O O . LYS A 1 356 ? -8.532 10.495 17.047 1.00 93.38 356 LYS A O 1
ATOM 2841 N N . VAL A 1 357 ? -7.957 8.419 17.714 1.00 95.19 357 VAL A N 1
ATOM 2842 C CA . VAL A 1 357 ? -8.243 8.626 19.139 1.00 95.19 357 VAL A CA 1
ATOM 2843 C C . VAL A 1 357 ? -7.223 9.583 19.745 1.00 95.19 357 VAL A C 1
ATOM 2845 O O . VAL A 1 357 ? -7.631 10.564 20.357 1.00 95.19 357 VAL A O 1
ATOM 2848 N N . GLU A 1 358 ? -5.929 9.395 19.492 1.00 95.38 358 GLU A N 1
ATOM 2849 C CA . GLU A 1 358 ? -4.866 10.288 19.964 1.00 95.38 358 GLU A CA 1
ATOM 2850 C C . GLU A 1 358 ? -5.114 11.734 19.521 1.00 95.38 358 GLU A C 1
ATOM 2852 O O . GLU A 1 358 ? -5.153 12.641 20.353 1.00 95.38 358 GLU A O 1
ATOM 2857 N N . LYS A 1 359 ? -5.404 11.956 18.232 1.00 94.12 359 LYS A N 1
ATOM 2858 C CA . LYS A 1 359 ? -5.753 13.286 17.710 1.00 94.12 359 LYS A CA 1
ATOM 2859 C C . LYS A 1 359 ? -7.006 13.869 18.370 1.00 94.12 359 LYS A C 1
ATOM 2861 O O . LYS A 1 359 ? -7.083 15.078 18.580 1.00 94.12 359 LYS A O 1
ATOM 2866 N N . THR A 1 360 ? -7.995 13.027 18.669 1.00 94.81 360 THR A N 1
ATOM 2867 C CA . THR A 1 360 ? -9.230 13.442 19.349 1.00 94.81 360 THR A CA 1
ATOM 2868 C C . THR A 1 360 ? -8.941 13.895 20.778 1.00 94.81 360 THR A C 1
ATOM 2870 O O . THR A 1 360 ? -9.403 14.958 21.188 1.00 94.81 360 THR A O 1
ATOM 2873 N N . LEU A 1 361 ? -8.152 13.119 21.520 1.00 95.38 361 LEU A N 1
ATOM 2874 C CA . LEU A 1 361 ? -7.766 13.419 22.896 1.00 95.38 361 LEU A CA 1
ATOM 2875 C C . LEU A 1 361 ? -6.891 14.677 22.966 1.00 95.38 361 LEU A C 1
ATOM 2877 O O . LEU A 1 361 ? -7.162 15.567 23.771 1.00 95.38 361 LEU A O 1
ATOM 2881 N N . ALA A 1 362 ? -5.914 14.800 22.062 1.00 93.44 362 ALA A N 1
ATOM 2882 C CA . ALA A 1 362 ? -4.970 15.916 22.002 1.00 93.44 362 ALA A CA 1
ATOM 2883 C C . ALA A 1 362 ? -5.616 17.282 21.693 1.00 93.44 362 ALA A C 1
ATOM 2885 O O . ALA A 1 362 ? -4.964 18.315 21.829 1.00 93.44 362 ALA A O 1
ATOM 2886 N N . ALA A 1 363 ? -6.898 17.320 21.312 1.00 92.12 363 ALA A N 1
ATOM 2887 C CA . ALA A 1 363 ? -7.650 18.566 21.168 1.00 92.12 363 ALA A CA 1
ATOM 2888 C C . ALA A 1 363 ? -7.918 19.272 22.515 1.00 92.12 363 ALA A C 1
ATOM 2890 O O . ALA A 1 363 ? -8.246 20.458 22.527 1.00 92.12 363 ALA A O 1
ATOM 2891 N N . SER A 1 364 ? -7.788 18.565 23.645 1.00 92.56 364 SER A N 1
ATOM 2892 C CA . SER A 1 364 ? -7.867 19.155 24.983 1.00 92.56 364 SER A CA 1
ATOM 2893 C C . SER A 1 364 ? -6.470 19.453 25.533 1.00 92.56 364 SER A C 1
ATOM 2895 O O . SER A 1 364 ? -5.686 18.522 25.718 1.00 92.56 364 SER A O 1
ATOM 2897 N N . PRO A 1 365 ? -6.175 20.702 25.943 1.00 92.31 365 PRO A N 1
ATOM 2898 C CA . PRO A 1 365 ? -4.917 21.027 26.616 1.00 92.31 365 PRO A CA 1
ATOM 2899 C C . PRO A 1 365 ? -4.679 20.228 27.909 1.00 92.31 365 PRO A C 1
ATOM 2901 O O . PRO A 1 365 ? -3.538 20.036 28.311 1.00 92.31 365 PRO A O 1
ATOM 2904 N N . ARG A 1 366 ? -5.745 19.745 28.569 1.00 93.69 366 ARG A N 1
ATOM 2905 C CA . ARG A 1 366 ? -5.668 18.940 29.807 1.00 93.69 366 ARG A CA 1
ATOM 2906 C C . ARG A 1 366 ? -5.409 17.452 29.569 1.00 93.69 366 ARG A C 1
ATOM 2908 O O . ARG A 1 366 ? -5.170 16.713 30.526 1.00 93.69 366 ARG A O 1
ATOM 2915 N N . ALA A 1 367 ? -5.483 17.020 28.317 1.00 94.44 367 ALA A N 1
ATOM 2916 C CA . ALA A 1 367 ? -5.127 15.677 27.891 1.00 94.44 367 ALA A CA 1
ATOM 2917 C C . ALA A 1 367 ? -3.671 15.598 27.417 1.00 94.44 367 ALA A C 1
ATOM 2919 O O . ALA A 1 367 ? -3.228 14.526 27.015 1.00 94.44 367 ALA A O 1
ATOM 2920 N N . THR A 1 368 ? -2.927 16.709 27.460 1.00 95.75 368 THR A N 1
ATOM 2921 C CA . THR A 1 368 ? -1.590 16.798 26.879 1.00 95.75 368 THR A CA 1
ATOM 2922 C C . THR A 1 368 ? -0.554 17.415 27.807 1.00 95.75 368 THR A C 1
ATOM 2924 O O . THR A 1 368 ? -0.879 18.267 28.630 1.00 95.75 368 THR A O 1
ATOM 2927 N N . VAL A 1 369 ? 0.708 17.037 27.615 1.00 94.75 369 VAL A N 1
ATOM 2928 C CA . VAL A 1 369 ? 1.883 17.611 28.278 1.00 94.75 369 VAL A CA 1
ATOM 2929 C C . VAL A 1 369 ? 2.955 18.002 27.253 1.00 94.75 369 VAL A C 1
ATOM 2931 O O . VAL A 1 369 ? 3.093 17.340 26.217 1.00 94.75 369 VAL A O 1
ATOM 2934 N N . PRO A 1 370 ? 3.737 19.065 27.511 1.00 92.94 370 PRO A N 1
ATOM 2935 C CA . PRO A 1 370 ? 4.925 19.365 26.720 1.00 92.94 370 PRO A CA 1
ATOM 2936 C C . PRO A 1 370 ? 5.966 18.243 26.824 1.00 92.94 370 PRO A C 1
ATOM 2938 O O . PRO A 1 370 ? 6.170 17.660 27.885 1.00 92.94 370 PRO A O 1
ATOM 2941 N N . SER A 1 371 ? 6.670 17.974 25.730 1.00 88.75 371 SER A N 1
ATOM 2942 C CA . SER A 1 371 ? 7.803 17.051 25.667 1.00 88.75 371 SER A CA 1
ATOM 2943 C C . SER A 1 371 ? 8.885 17.595 24.731 1.00 88.75 371 SER A C 1
ATOM 2945 O O . SER A 1 371 ? 8.628 18.492 23.927 1.00 88.75 371 SER A O 1
ATOM 2947 N N . ALA A 1 372 ? 10.088 17.016 24.778 1.00 85.25 372 ALA A N 1
ATOM 2948 C CA . ALA A 1 372 ? 11.204 17.416 23.914 1.00 85.25 372 ALA A CA 1
ATOM 2949 C C . ALA A 1 372 ? 10.889 17.325 22.405 1.00 85.25 372 ALA A C 1
ATOM 2951 O O . ALA A 1 372 ? 11.476 18.048 21.607 1.00 85.25 372 ALA A O 1
ATOM 2952 N N . THR A 1 373 ? 9.953 16.456 22.008 1.00 84.31 373 THR A N 1
ATOM 2953 C CA . THR A 1 373 ? 9.561 16.228 20.607 1.00 84.31 373 THR A CA 1
ATOM 2954 C C . THR A 1 373 ? 8.230 16.892 20.238 1.00 84.31 373 THR A C 1
ATOM 2956 O O . THR A 1 373 ? 7.654 16.561 19.206 1.00 84.31 373 THR A O 1
ATOM 2959 N N . GLY A 1 374 ? 7.706 17.787 21.084 1.00 87.00 374 GLY A N 1
ATOM 2960 C CA . GLY A 1 374 ? 6.408 18.441 20.900 1.00 87.00 374 GLY A CA 1
ATOM 2961 C C . GLY A 1 374 ? 5.396 18.075 21.985 1.00 87.00 374 GLY A C 1
ATOM 2962 O O . GLY A 1 374 ? 5.765 17.742 23.107 1.00 87.00 374 GLY A O 1
ATOM 2963 N N . ILE A 1 375 ? 4.109 18.151 21.665 1.00 88.38 375 ILE A N 1
ATOM 2964 C CA . ILE A 1 375 ? 3.015 17.875 22.606 1.00 88.38 375 ILE A CA 1
ATOM 2965 C C . ILE A 1 375 ? 2.705 16.372 22.595 1.00 88.38 375 ILE A C 1
ATOM 2967 O O . ILE A 1 375 ? 2.577 15.787 21.522 1.00 88.38 375 ILE A O 1
ATOM 2971 N N . LYS A 1 376 ? 2.585 15.754 23.774 1.00 93.50 376 LYS A N 1
ATOM 2972 C CA . LYS A 1 376 ? 2.201 14.341 23.947 1.00 93.50 376 LYS A CA 1
ATOM 2973 C C . LYS A 1 376 ? 0.965 14.221 24.821 1.00 93.50 376 LYS A C 1
ATOM 2975 O O . LYS A 1 376 ? 0.656 15.154 25.557 1.00 93.50 376 LYS A O 1
ATOM 2980 N N . LEU A 1 377 ? 0.281 13.081 24.769 1.00 95.44 377 LEU A N 1
ATOM 2981 C CA . LEU A 1 377 ? -0.777 12.772 25.727 1.00 95.44 377 LEU A CA 1
ATOM 2982 C C . LEU A 1 377 ? -0.219 12.662 27.154 1.00 95.44 377 LEU A C 1
ATOM 2984 O O . LEU A 1 377 ? 0.945 12.318 27.354 1.00 95.44 377 LEU A O 1
ATOM 2988 N N . VAL A 1 378 ? -1.057 12.958 28.147 1.00 96.44 378 VAL A N 1
ATOM 2989 C CA . VAL A 1 378 ? -0.765 12.635 29.553 1.00 96.44 378 VAL A CA 1
ATOM 2990 C C . VAL A 1 378 ? -0.621 11.121 29.734 1.00 96.44 378 VAL A C 1
ATOM 2992 O O . VAL A 1 378 ? -1.300 10.349 29.056 1.00 96.44 378 VAL A O 1
ATOM 2995 N N . GLU A 1 379 ? 0.207 10.709 30.696 1.00 96.06 379 GLU A N 1
ATOM 2996 C CA . GLU A 1 379 ? 0.560 9.300 30.925 1.00 96.06 379 GLU A CA 1
ATOM 2997 C C . GLU A 1 379 ? -0.651 8.348 30.981 1.00 96.06 379 GLU A C 1
ATOM 2999 O O . GLU A 1 379 ? -0.642 7.368 30.243 1.00 96.06 379 GLU A O 1
ATOM 3004 N N . PRO A 1 380 ? -1.746 8.630 31.727 1.00 97.06 380 PRO A N 1
ATOM 3005 C CA . PRO A 1 380 ? -2.871 7.694 31.795 1.00 97.06 380 PRO A CA 1
ATOM 3006 C C . PRO A 1 380 ? -3.545 7.443 30.440 1.00 97.06 380 PRO A C 1
ATOM 3008 O O . PRO A 1 380 ? -3.976 6.331 30.166 1.00 97.06 380 PRO A O 1
ATOM 3011 N N . LEU A 1 381 ? -3.633 8.467 29.584 1.00 96.62 381 LEU A N 1
ATOM 3012 C CA . LEU A 1 381 ? -4.199 8.320 28.241 1.00 96.62 381 LEU A CA 1
ATOM 3013 C C . LEU A 1 381 ? -3.235 7.578 27.314 1.00 96.62 381 LEU A C 1
ATOM 3015 O O . LEU A 1 381 ? -3.670 6.766 26.505 1.00 96.62 381 LEU A O 1
ATOM 3019 N N . HIS A 1 382 ? -1.937 7.856 27.431 1.00 95.19 382 HIS A N 1
ATOM 3020 C CA . HIS A 1 382 ? -0.906 7.196 26.634 1.00 95.19 382 HIS A CA 1
ATOM 3021 C C . HIS A 1 382 ? -0.822 5.695 26.936 1.00 95.19 382 HIS A C 1
ATOM 3023 O O . HIS A 1 382 ? -0.859 4.885 26.011 1.00 95.19 382 HIS A O 1
ATOM 3029 N N . GLU A 1 383 ? -0.784 5.317 28.217 1.00 96.19 383 GLU A N 1
ATOM 3030 C CA . GLU A 1 383 ? -0.762 3.910 28.634 1.00 96.19 383 GLU A CA 1
ATOM 3031 C C . GLU A 1 383 ? -2.040 3.173 28.223 1.00 96.19 383 GLU A C 1
ATOM 3033 O O . GLU A 1 383 ? -1.963 2.040 27.751 1.00 96.19 383 GLU A O 1
ATOM 3038 N N . HIS A 1 384 ? -3.201 3.834 28.283 1.00 97.31 384 HIS A N 1
ATOM 3039 C CA . HIS A 1 384 ? -4.458 3.239 27.819 1.00 97.31 384 HIS A CA 1
ATOM 3040 C C . HIS A 1 384 ? -4.434 2.884 26.326 1.00 97.31 384 HIS A C 1
ATOM 3042 O O . HIS A 1 384 ? -4.918 1.827 25.919 1.00 97.31 384 HIS A O 1
ATOM 3048 N N . LEU A 1 385 ? -3.831 3.735 25.486 1.00 95.94 385 LEU A N 1
ATOM 3049 C CA . LEU A 1 385 ? -3.691 3.456 24.051 1.00 95.94 385 LEU A CA 1
ATOM 3050 C C . LEU A 1 385 ? -2.678 2.341 23.755 1.00 95.94 385 LEU A C 1
ATOM 3052 O O . LEU A 1 385 ? -2.844 1.632 22.762 1.00 95.94 385 LEU A O 1
ATOM 3056 N N . LYS A 1 386 ? -1.662 2.132 24.604 1.00 94.44 386 LYS A N 1
ATOM 3057 C CA . LYS A 1 386 ? -0.711 1.011 24.454 1.00 94.44 386 LYS A CA 1
ATOM 3058 C C . LYS A 1 386 ? -1.362 -0.360 24.635 1.00 94.44 386 LYS A C 1
ATOM 3060 O O . LYS A 1 386 ? -0.813 -1.355 24.161 1.00 94.44 386 LYS A O 1
ATOM 3065 N N . LEU A 1 387 ? -2.538 -0.418 25.261 1.00 94.81 387 LEU A N 1
ATOM 3066 C CA . LEU A 1 387 ? -3.328 -1.643 25.351 1.00 94.81 387 LEU A CA 1
ATOM 3067 C C . LEU A 1 387 ? -3.904 -2.073 23.993 1.00 94.81 387 LEU A C 1
ATOM 3069 O O . LEU A 1 387 ? -4.374 -3.193 23.874 1.00 94.81 387 LEU A O 1
ATOM 3073 N N . LEU A 1 388 ? -3.833 -1.268 22.931 1.00 93.19 388 LEU A N 1
ATOM 3074 C CA . LEU A 1 388 ? -4.251 -1.688 21.586 1.00 93.19 388 LEU A CA 1
ATOM 3075 C C . LEU A 1 388 ? -3.176 -2.537 20.885 1.00 93.19 388 LEU A C 1
ATOM 3077 O O . LEU A 1 388 ? -2.675 -2.206 19.808 1.00 93.19 388 LEU A O 1
ATOM 3081 N N . THR A 1 389 ? -2.804 -3.645 21.522 1.00 89.44 389 THR A N 1
ATOM 3082 C CA . THR A 1 389 ? -1.863 -4.653 21.021 1.00 89.44 389 THR A CA 1
ATOM 3083 C C . THR A 1 389 ? -2.427 -6.055 21.247 1.00 89.44 389 THR A C 1
ATOM 3085 O O . THR A 1 389 ? -3.304 -6.252 22.079 1.00 89.44 389 THR A O 1
ATOM 3088 N N . ARG A 1 390 ? -1.919 -7.053 20.513 1.00 84.25 390 ARG A N 1
ATOM 3089 C CA . ARG A 1 390 ? -2.441 -8.433 20.549 1.00 84.25 390 ARG A CA 1
ATOM 3090 C C . ARG A 1 390 ? -2.355 -9.125 21.916 1.00 84.25 390 ARG A C 1
ATOM 3092 O O . ARG A 1 390 ? -3.058 -10.098 22.122 1.00 84.25 390 ARG A O 1
ATOM 3099 N N . HIS A 1 391 ? -1.468 -8.683 22.807 1.00 84.62 391 HIS A N 1
ATOM 3100 C CA . HIS A 1 391 ? -1.148 -9.390 24.057 1.00 84.62 391 HIS A CA 1
ATOM 3101 C C . HIS A 1 391 ? -1.565 -8.622 25.315 1.00 84.62 391 HIS A C 1
ATOM 3103 O O . HIS A 1 391 ? -1.151 -8.970 26.416 1.00 84.62 391 HIS A O 1
ATOM 3109 N N . SER A 1 392 ? -2.333 -7.545 25.162 1.00 88.75 392 SER A N 1
ATOM 3110 C CA . SER A 1 392 ? -2.762 -6.704 26.281 1.00 88.75 392 SER A CA 1
ATOM 3111 C C . SER A 1 392 ? -4.002 -7.226 27.011 1.00 88.75 392 SER A C 1
ATOM 3113 O O . SER A 1 392 ? -4.320 -6.715 28.081 1.00 88.75 392 SER A O 1
ATOM 3115 N N . GLY A 1 393 ? -4.735 -8.169 26.412 1.00 90.62 393 GLY A N 1
ATOM 3116 C CA . GLY A 1 393 ? -6.055 -8.614 26.861 1.00 90.62 393 GLY A CA 1
ATOM 3117 C C . GLY A 1 393 ? -7.234 -7.801 26.307 1.00 90.62 393 GLY A C 1
ATOM 3118 O O . GLY A 1 393 ? -8.377 -8.252 26.358 1.00 90.62 393 GLY A O 1
ATOM 3119 N N . ALA A 1 394 ? -6.992 -6.613 25.738 1.00 93.19 394 ALA A N 1
ATOM 3120 C CA . ALA A 1 394 ? -8.058 -5.722 25.258 1.00 93.19 394 ALA A CA 1
ATOM 3121 C C . ALA A 1 394 ? -8.750 -6.213 23.971 1.00 93.19 394 ALA A C 1
ATOM 3123 O O . ALA A 1 394 ? -9.815 -5.712 23.622 1.00 93.19 394 ALA A O 1
ATOM 3124 N N . LEU A 1 395 ? -8.128 -7.151 23.252 1.00 94.00 395 LEU A N 1
ATOM 3125 C CA . LEU A 1 395 ? -8.604 -7.704 21.979 1.00 94.00 395 LEU A CA 1
ATOM 3126 C C . LEU A 1 395 ? -8.884 -9.215 22.080 1.00 94.00 395 LEU A C 1
ATOM 3128 O O . LEU A 1 395 ? -8.873 -9.904 21.062 1.00 94.00 395 LEU A O 1
ATOM 3132 N N . ASP A 1 396 ? -9.084 -9.730 23.294 1.00 92.88 396 ASP A N 1
ATOM 3133 C CA . ASP A 1 396 ? -9.314 -11.159 23.532 1.00 92.88 396 ASP A CA 1
ATOM 3134 C C . ASP A 1 396 ? -10.771 -11.548 23.251 1.00 92.88 396 ASP A C 1
ATOM 3136 O O . ASP A 1 396 ? -11.030 -12.565 22.612 1.00 92.88 396 ASP A O 1
ATOM 3140 N N . ASP A 1 397 ? -11.729 -10.737 23.714 1.00 94.75 397 ASP A N 1
ATOM 3141 C CA . ASP A 1 397 ? -13.158 -10.980 23.533 1.00 94.75 397 ASP A CA 1
ATOM 3142 C C . ASP A 1 397 ? -13.971 -9.671 23.500 1.00 94.75 397 ASP A C 1
ATOM 3144 O O . ASP A 1 397 ? -13.468 -8.578 23.771 1.00 94.75 397 ASP A O 1
ATOM 3148 N N . GLU A 1 398 ? -15.248 -9.768 23.119 1.00 96.25 398 GLU A N 1
ATOM 3149 C CA . GLU A 1 398 ? -16.133 -8.604 22.975 1.00 96.25 398 GLU A CA 1
ATOM 3150 C C . GLU A 1 398 ? -16.288 -7.823 24.291 1.00 96.25 398 GLU A C 1
ATOM 3152 O O . GLU A 1 398 ? -16.411 -6.596 24.288 1.00 96.25 398 GLU A O 1
ATOM 3157 N N . ARG A 1 399 ? -16.228 -8.514 25.435 1.00 96.81 399 ARG A N 1
ATOM 3158 C CA . ARG A 1 399 ? -16.367 -7.894 26.752 1.00 96.81 399 ARG A CA 1
ATOM 3159 C C . ARG A 1 399 ? -15.116 -7.099 27.112 1.00 96.81 399 ARG A C 1
ATOM 3161 O O . ARG A 1 399 ? -15.256 -5.956 27.544 1.00 96.81 399 ARG A O 1
ATOM 3168 N N . THR A 1 400 ? -13.914 -7.660 26.966 1.00 96.69 400 THR A N 1
ATOM 3169 C CA . THR A 1 400 ? -12.671 -6.922 27.259 1.00 96.69 400 THR A CA 1
ATOM 3170 C C . THR A 1 400 ? -12.495 -5.738 26.315 1.00 96.69 400 THR A C 1
ATOM 3172 O O . THR A 1 400 ? -12.047 -4.670 26.739 1.00 96.69 400 THR A O 1
ATOM 3175 N N . TRP A 1 401 ? -12.953 -5.883 25.073 1.00 97.25 401 TRP A N 1
ATOM 3176 C CA . TRP A 1 401 ? -12.991 -4.798 24.105 1.00 97.25 401 TRP A CA 1
ATOM 3177 C C . TRP A 1 401 ? -13.953 -3.665 24.499 1.00 97.25 401 TRP A C 1
ATOM 3179 O O . TRP A 1 401 ? -13.581 -2.489 24.444 1.00 97.25 401 TRP A O 1
ATOM 3189 N N . GLY A 1 402 ? -15.161 -3.994 24.965 1.00 97.88 402 GLY A N 1
ATOM 3190 C CA . GLY A 1 402 ? -16.109 -3.007 25.491 1.00 97.88 402 GLY A CA 1
ATOM 3191 C C . GLY A 1 402 ? -15.579 -2.273 26.729 1.00 97.88 402 GLY A C 1
ATOM 3192 O O . GLY A 1 402 ? -15.671 -1.046 26.814 1.00 97.88 402 GLY A O 1
ATOM 3193 N N . VAL A 1 403 ? -14.931 -3.002 27.649 1.00 98.19 403 VAL A N 1
ATOM 3194 C CA . VAL A 1 403 ? -14.291 -2.422 28.846 1.00 98.19 403 VAL A CA 1
ATOM 3195 C C . VAL A 1 403 ? -13.221 -1.400 28.461 1.00 98.19 403 VAL A C 1
ATOM 3197 O O . VAL A 1 403 ? -13.186 -0.309 29.032 1.00 98.19 403 VAL A O 1
ATOM 3200 N N . TRP A 1 404 ? -12.396 -1.697 27.453 1.00 98.19 404 TRP A N 1
ATOM 3201 C CA . TRP A 1 404 ? -11.386 -0.752 26.973 1.00 98.19 404 TRP A CA 1
ATOM 3202 C C . TRP A 1 404 ? -12.006 0.586 26.525 1.00 98.19 404 TRP A C 1
ATOM 3204 O O . TRP A 1 404 ? -11.448 1.655 26.800 1.00 98.19 404 TRP A O 1
ATOM 3214 N N . TRP A 1 405 ? -13.176 0.561 25.875 1.00 98.38 405 TRP A N 1
ATOM 3215 C CA . TRP A 1 405 ? -13.893 1.782 25.490 1.00 98.38 405 TRP A CA 1
ATOM 3216 C C . TRP A 1 405 ? -14.483 2.538 26.680 1.00 98.38 405 TRP A C 1
ATOM 3218 O O . TRP A 1 405 ? -14.377 3.767 26.726 1.00 98.38 405 TRP A O 1
ATOM 3228 N N . ASP A 1 406 ? -15.080 1.834 27.639 1.00 98.56 406 ASP A N 1
ATOM 3229 C CA . ASP A 1 406 ? -15.665 2.442 28.841 1.00 98.56 406 ASP A CA 1
ATOM 3230 C C . ASP A 1 406 ? -14.602 3.170 29.684 1.00 98.56 406 ASP A C 1
ATOM 3232 O O . ASP A 1 406 ? -14.805 4.297 30.163 1.00 98.56 406 ASP A O 1
ATOM 3236 N N . GLU A 1 407 ? -13.422 2.564 29.809 1.00 98.25 407 GLU A N 1
ATOM 3237 C CA . GLU A 1 407 ? -12.259 3.162 30.463 1.00 98.25 407 GLU A CA 1
ATOM 3238 C C . GLU A 1 407 ? -11.745 4.389 29.698 1.00 98.25 407 GLU A C 1
ATOM 3240 O O . GLU A 1 407 ? -11.484 5.435 30.306 1.00 98.25 407 GLU A O 1
ATOM 3245 N N . LEU A 1 408 ? -11.681 4.322 28.362 1.00 98.31 408 LEU A N 1
ATOM 3246 C CA . LEU A 1 408 ? -11.296 5.463 27.529 1.00 98.31 408 LEU A CA 1
ATOM 3247 C C . LEU A 1 408 ? -12.274 6.639 27.680 1.00 98.31 408 LEU A C 1
ATOM 3249 O O . LEU A 1 408 ? -11.834 7.786 27.789 1.00 98.31 408 LEU A O 1
ATOM 3253 N N . GLU A 1 409 ? -13.587 6.391 27.706 1.00 98.50 409 GLU A N 1
ATOM 3254 C CA . GLU A 1 409 ? -14.597 7.434 27.940 1.00 98.50 409 GLU A CA 1
ATOM 3255 C C . GLU A 1 409 ? -14.432 8.075 29.326 1.00 98.50 409 GLU A C 1
ATOM 3257 O O . GLU A 1 409 ? -14.464 9.304 29.454 1.00 98.50 409 GLU A O 1
ATOM 3262 N N . THR A 1 410 ? -14.169 7.264 30.353 1.00 98.31 410 THR A N 1
ATOM 3263 C CA . THR A 1 410 ? -13.907 7.738 31.721 1.00 98.31 410 THR A CA 1
ATOM 3264 C C . THR A 1 410 ? -12.668 8.634 31.780 1.00 98.31 410 THR A C 1
ATOM 3266 O O . THR A 1 410 ? -12.696 9.724 32.368 1.00 98.31 410 THR A O 1
ATOM 3269 N N . LEU A 1 411 ? -11.576 8.215 31.134 1.00 97.81 411 LEU A N 1
ATOM 3270 C CA . LEU A 1 411 ? -10.351 9.006 31.037 1.00 97.81 411 LEU A CA 1
ATOM 3271 C C . LEU A 1 411 ? -10.571 10.293 30.229 1.00 97.81 411 LEU A C 1
ATOM 3273 O O . LEU A 1 411 ? -10.091 11.359 30.625 1.00 97.81 411 LEU A O 1
ATOM 3277 N N . ALA A 1 412 ? -11.342 10.234 29.142 1.00 96.94 412 ALA A N 1
ATOM 3278 C CA . ALA A 1 412 ? -11.675 11.403 28.340 1.00 96.94 412 ALA A CA 1
ATOM 3279 C C . ALA A 1 412 ? -12.429 12.459 29.166 1.00 96.94 412 ALA A C 1
ATOM 3281 O O . ALA A 1 412 ? -12.056 13.634 29.133 1.00 96.94 412 ALA A O 1
ATOM 3282 N N . VAL A 1 413 ? -13.419 12.056 29.973 1.00 97.50 413 VAL A N 1
ATOM 3283 C CA . VAL A 1 413 ? -14.133 12.959 30.897 1.00 97.50 413 VAL A CA 1
ATOM 3284 C C . VAL A 1 413 ? -13.170 13.582 31.907 1.00 97.50 413 VAL A C 1
ATOM 3286 O O . VAL A 1 413 ? -13.139 14.807 32.061 1.00 97.50 413 VAL A O 1
ATOM 3289 N N . ARG A 1 414 ? -12.334 12.761 32.556 1.00 97.31 414 ARG A N 1
ATOM 3290 C CA . ARG A 1 414 ? -11.354 13.214 33.558 1.00 97.31 414 ARG A CA 1
ATOM 3291 C C . ARG A 1 414 ? -10.411 14.284 33.000 1.00 97.31 414 ARG A C 1
ATOM 3293 O O . ARG A 1 414 ? -10.151 15.289 33.664 1.00 97.31 414 ARG A O 1
ATOM 3300 N N . HIS A 1 415 ? -9.947 14.101 31.767 1.00 96.44 415 HIS A N 1
ATOM 3301 C CA . HIS A 1 415 ? -9.015 15.008 31.092 1.00 96.44 415 HIS A CA 1
ATOM 3302 C C . HIS A 1 415 ? -9.700 16.071 30.217 1.00 96.44 415 HIS A C 1
ATOM 3304 O O . HIS A 1 415 ? -9.034 16.784 29.461 1.00 96.44 415 HIS A O 1
ATOM 3310 N N . ARG A 1 416 ? -11.028 16.229 30.342 1.00 95.06 416 ARG A N 1
ATOM 3311 C CA . ARG A 1 416 ? -11.850 17.173 29.561 1.00 95.06 416 ARG A CA 1
ATOM 3312 C C . ARG A 1 416 ? -11.618 17.066 28.047 1.00 95.06 416 ARG A C 1
ATOM 3314 O O . ARG A 1 416 ? -11.635 18.074 27.344 1.00 95.06 416 ARG A O 1
ATOM 3321 N N . ALA A 1 417 ? -11.341 15.861 27.558 1.00 94.38 417 ALA A N 1
ATOM 3322 C CA . ALA A 1 417 ? -11.251 15.579 26.135 1.00 94.38 417 ALA A CA 1
ATOM 3323 C C . ALA A 1 417 ? -12.658 15.534 25.501 1.00 94.38 417 ALA A C 1
ATOM 3325 O O . ALA A 1 417 ? -13.643 15.318 26.213 1.00 94.38 417 ALA A O 1
ATOM 3326 N N . PRO A 1 418 ? -12.789 15.736 24.177 1.00 94.56 418 PRO A N 1
ATOM 3327 C CA . PRO A 1 418 ? -14.088 15.753 23.501 1.00 94.56 418 PRO A CA 1
ATOM 3328 C C . PRO A 1 418 ? -14.791 14.380 23.513 1.00 94.56 418 PRO A C 1
ATOM 3330 O O . PRO A 1 418 ? -14.635 13.583 22.585 1.00 94.56 418 PRO A O 1
ATOM 3333 N N . LEU A 1 419 ? -15.598 14.110 24.546 1.00 96.12 419 LEU A N 1
ATOM 3334 C CA . LEU A 1 419 ? -16.287 12.827 24.742 1.00 96.12 419 LEU A CA 1
ATOM 3335 C C . LEU A 1 419 ? -17.165 12.436 23.544 1.00 96.12 419 LEU A C 1
ATOM 3337 O O . LEU A 1 419 ? -17.120 11.292 23.104 1.00 96.12 419 LEU A O 1
ATOM 3341 N N . ASP A 1 420 ? -17.889 13.384 22.946 1.00 96.56 420 ASP A N 1
ATOM 3342 C CA . ASP A 1 420 ? -18.740 13.109 21.777 1.00 96.56 420 ASP A CA 1
ATOM 3343 C C . ASP A 1 420 ? -17.940 12.581 20.578 1.00 96.56 420 ASP A C 1
ATOM 3345 O O . ASP A 1 420 ? -18.417 11.747 19.806 1.00 96.56 420 ASP A O 1
ATOM 3349 N N . LYS A 1 421 ? -16.690 13.034 20.417 1.00 95.00 421 LYS A N 1
ATOM 3350 C CA . LYS A 1 421 ? -15.797 12.547 19.357 1.00 95.00 421 LYS A CA 1
ATOM 3351 C C . LYS A 1 421 ? -15.224 11.173 19.691 1.00 95.00 421 LYS A C 1
ATOM 3353 O O . LYS A 1 421 ? -15.115 10.349 18.787 1.00 95.00 421 LYS A O 1
ATOM 3358 N N . VAL A 1 422 ? -14.926 10.901 20.964 1.00 96.31 422 VAL A N 1
ATOM 3359 C CA . VAL A 1 422 ? -14.544 9.556 21.431 1.00 96.31 422 VAL A CA 1
ATOM 3360 C C . VAL A 1 422 ? -15.681 8.566 21.170 1.00 96.31 422 VAL A C 1
ATOM 3362 O O . VAL A 1 422 ? -15.458 7.555 20.511 1.00 96.31 422 VAL A O 1
ATOM 3365 N N . ARG A 1 423 ? -16.918 8.909 21.543 1.00 97.25 423 ARG A N 1
ATOM 3366 C CA . ARG A 1 423 ? -18.120 8.104 21.264 1.00 97.25 423 ARG A CA 1
ATOM 3367 C C . ARG A 1 423 ? -18.380 7.910 19.773 1.00 97.25 423 ARG A C 1
ATOM 3369 O O . ARG A 1 423 ? -18.777 6.832 19.343 1.00 97.25 423 ARG A O 1
ATOM 3376 N N . SER A 1 424 ? -18.115 8.928 18.954 1.00 94.81 424 SER A N 1
ATOM 3377 C CA . SER A 1 424 ? -18.189 8.790 17.495 1.00 94.81 424 SER A CA 1
ATOM 3378 C C . SER A 1 424 ? -17.173 7.778 16.952 1.00 94.81 424 SER A C 1
ATOM 3380 O O . SER A 1 424 ? -17.487 7.074 15.990 1.00 94.81 424 SER A O 1
ATOM 3382 N N . ASN A 1 425 ? -15.971 7.704 17.534 1.00 94.00 425 ASN A N 1
ATOM 3383 C CA . ASN A 1 425 ? -14.991 6.676 17.183 1.00 94.00 425 ASN A CA 1
ATOM 3384 C C . ASN A 1 425 ? -15.467 5.300 17.662 1.00 94.00 425 ASN A C 1
ATOM 3386 O O . ASN A 1 425 ? -15.498 4.382 16.848 1.00 94.00 425 ASN A O 1
ATOM 3390 N N . ARG A 1 426 ? -15.939 5.185 18.910 1.00 96.62 426 ARG A N 1
ATOM 3391 C CA . ARG A 1 426 ? -16.518 3.953 19.469 1.00 96.62 426 ARG A CA 1
ATOM 3392 C C . ARG A 1 426 ? -17.586 3.359 18.554 1.00 96.62 426 ARG A C 1
ATOM 3394 O O . ARG A 1 426 ? -17.431 2.244 18.081 1.00 96.62 426 ARG A O 1
ATOM 3401 N N . LYS A 1 427 ? -18.575 4.163 18.151 1.00 94.31 427 LYS A N 1
ATOM 3402 C CA . LYS A 1 427 ? -19.640 3.752 17.217 1.00 94.31 427 LYS A CA 1
ATOM 3403 C C . LYS A 1 427 ? -19.122 3.187 15.885 1.00 94.31 427 LYS A C 1
ATOM 3405 O O . LYS A 1 427 ? -19.814 2.401 15.249 1.00 94.31 427 LYS A O 1
ATOM 3410 N N . THR A 1 428 ? -17.945 3.624 15.434 1.00 91.25 428 THR A N 1
ATOM 3411 C CA . THR A 1 428 ? -17.346 3.171 14.169 1.00 91.25 428 THR A CA 1
ATOM 3412 C C . THR A 1 428 ? -16.555 1.874 14.341 1.00 91.25 428 THR A C 1
ATOM 3414 O O . THR A 1 428 ? -16.640 1.003 13.483 1.00 91.25 428 THR A O 1
ATOM 3417 N N . TYR A 1 429 ? -15.760 1.761 15.408 1.00 93.94 429 TYR A N 1
ATOM 3418 C CA . TYR A 1 429 ? -14.783 0.678 15.556 1.00 93.94 429 TYR A CA 1
ATOM 3419 C C . TYR A 1 429 ? -15.231 -0.426 16.505 1.00 93.94 429 TYR A C 1
ATOM 3421 O O . TYR A 1 429 ? -14.872 -1.568 16.266 1.00 93.94 429 TYR A O 1
ATOM 3429 N N . GLU A 1 430 ? -15.991 -0.123 17.558 1.00 95.50 430 GLU A N 1
ATOM 3430 C CA . GLU A 1 430 ? -16.388 -1.122 18.552 1.00 95.50 430 GLU A CA 1
ATOM 3431 C C . GLU A 1 430 ? -17.110 -2.324 17.917 1.00 95.50 430 GLU A C 1
ATOM 3433 O O . GLU A 1 430 ? -16.556 -3.422 18.000 1.00 95.50 430 GLU A O 1
ATOM 3438 N N . PRO A 1 431 ? -18.236 -2.144 17.191 1.00 93.75 431 PRO A N 1
ATOM 3439 C CA . PRO A 1 431 ? -18.929 -3.270 16.564 1.00 93.75 431 PRO A CA 1
ATOM 3440 C C . PRO A 1 431 ? -18.089 -3.940 15.468 1.00 93.75 431 PRO A C 1
ATOM 3442 O O . PRO A 1 431 ? -18.025 -5.160 15.393 1.00 93.75 431 PRO A O 1
ATOM 3445 N N . ALA A 1 432 ? -17.389 -3.150 14.648 1.00 91.81 432 ALA A N 1
ATOM 3446 C CA . ALA A 1 432 ? -16.612 -3.676 13.526 1.00 91.81 432 ALA A CA 1
ATOM 3447 C C . ALA A 1 432 ? -15.411 -4.525 13.973 1.00 91.81 432 ALA A C 1
ATOM 3449 O O . ALA A 1 432 ? -15.009 -5.434 13.259 1.00 91.81 432 ALA A O 1
ATOM 3450 N N . VAL A 1 433 ? -14.813 -4.215 15.128 1.00 94.38 433 VAL A N 1
ATOM 3451 C CA . VAL A 1 433 ? -13.742 -5.028 15.717 1.00 94.38 433 VAL A CA 1
ATOM 3452 C C . VAL A 1 433 ? -14.327 -6.259 16.402 1.00 94.38 433 VAL A C 1
ATOM 3454 O O . VAL A 1 433 ? -13.780 -7.340 16.212 1.00 94.38 433 VAL A O 1
ATOM 3457 N N . ALA A 1 434 ? -15.444 -6.123 17.129 1.00 94.94 434 ALA A N 1
ATOM 3458 C CA . ALA A 1 434 ? -16.111 -7.244 17.797 1.00 94.94 434 ALA A CA 1
ATOM 3459 C C . ALA A 1 434 ? -16.439 -8.394 16.824 1.00 94.94 434 ALA A C 1
ATOM 3461 O O . ALA A 1 434 ? -16.178 -9.553 17.134 1.00 94.94 434 ALA A O 1
ATOM 3462 N N . GLU A 1 435 ? -16.895 -8.069 15.608 1.00 92.62 435 GLU A N 1
ATOM 3463 C CA . GLU A 1 435 ? -17.190 -9.036 14.535 1.00 92.62 435 GLU A CA 1
ATOM 3464 C C . GLU A 1 435 ? -15.986 -9.890 14.088 1.00 92.62 435 GLU A C 1
ATOM 3466 O O . GLU A 1 435 ? -16.171 -10.933 13.460 1.00 92.62 435 GLU A O 1
ATOM 3471 N N . VAL A 1 436 ? -14.754 -9.461 14.379 1.00 93.31 436 VAL A N 1
ATOM 3472 C CA . VAL A 1 436 ? -13.519 -10.098 13.894 1.00 93.31 436 VAL A CA 1
ATOM 3473 C C . VAL A 1 436 ? -12.550 -10.494 15.010 1.00 93.31 436 VAL A C 1
ATOM 3475 O O . VAL A 1 436 ? -11.417 -10.882 14.728 1.00 93.31 436 VAL A O 1
ATOM 3478 N N . LEU A 1 437 ? -12.962 -10.445 16.278 1.00 93.75 437 LEU A N 1
ATOM 3479 C CA . LEU A 1 437 ? -12.093 -10.863 17.385 1.00 93.75 437 LEU A CA 1
ATOM 3480 C C . LEU A 1 437 ? -11.706 -12.346 17.289 1.00 93.75 437 LEU A C 1
ATOM 3482 O O . LEU A 1 437 ? -10.551 -12.684 17.533 1.00 93.75 437 LEU A O 1
ATOM 3486 N N . ASP A 1 438 ? -12.617 -13.212 16.841 1.00 90.75 438 ASP A N 1
ATOM 3487 C CA . ASP A 1 438 ? -12.351 -14.646 16.641 1.00 90.75 438 ASP A CA 1
ATOM 3488 C C . ASP A 1 438 ? -11.221 -14.903 15.628 1.00 90.75 438 ASP A C 1
ATOM 3490 O O . ASP A 1 438 ? -10.289 -15.663 15.892 1.00 90.75 438 ASP A O 1
ATOM 3494 N N . ILE A 1 439 ? -11.232 -14.203 14.487 1.00 89.62 439 ILE A N 1
ATOM 3495 C CA . ILE A 1 439 ? -10.182 -14.371 13.473 1.00 89.62 439 ILE A CA 1
ATOM 3496 C C . ILE A 1 439 ? -8.849 -13.768 13.936 1.00 89.62 439 ILE A C 1
ATOM 3498 O O . ILE A 1 439 ? -7.784 -14.305 13.629 1.00 89.62 439 ILE A O 1
ATOM 3502 N N . ILE A 1 440 ? -8.890 -12.679 14.713 1.00 90.00 440 ILE A N 1
ATOM 3503 C CA . ILE A 1 440 ? -7.697 -12.050 15.291 1.00 90.00 440 ILE A CA 1
ATOM 3504 C C . ILE A 1 440 ? -7.045 -12.977 16.322 1.00 90.00 440 ILE A C 1
ATOM 3506 O O . ILE A 1 440 ? -5.817 -13.089 16.324 1.00 90.00 440 ILE A O 1
ATOM 3510 N N . THR A 1 441 ? -7.827 -13.624 17.185 1.00 89.06 441 THR A N 1
ATOM 3511 C CA . THR A 1 441 ? -7.318 -14.511 18.242 1.00 89.06 441 THR A CA 1
ATOM 3512 C C . THR A 1 441 ? -6.876 -15.866 17.693 1.00 89.06 441 THR A C 1
ATOM 3514 O O . THR A 1 441 ? -5.802 -16.343 18.058 1.00 89.06 441 THR A O 1
ATOM 3517 N N . THR A 1 442 ? -7.631 -16.443 16.755 1.00 89.00 442 THR A N 1
ATOM 3518 C CA . THR A 1 442 ? -7.328 -17.751 16.149 1.00 89.00 442 THR A CA 1
ATOM 3519 C C . THR A 1 442 ? -6.130 -17.697 15.198 1.00 89.00 442 THR A C 1
ATOM 3521 O O . THR A 1 442 ? -5.349 -18.647 15.131 1.00 89.00 442 THR A O 1
ATOM 3524 N N . HIS A 1 443 ? -5.933 -16.577 14.492 1.00 88.94 443 HIS A N 1
ATOM 3525 C CA . HIS A 1 443 ? -4.814 -16.396 13.566 1.00 88.94 443 HIS A CA 1
ATOM 3526 C C . HIS A 1 443 ? -3.883 -15.273 14.048 1.00 88.94 443 HIS A C 1
ATOM 3528 O O . HIS A 1 443 ? -4.066 -14.103 13.679 1.00 88.94 443 HIS A O 1
ATOM 3534 N N . PRO A 1 444 ? -2.830 -15.595 14.829 1.00 84.00 444 PRO A N 1
ATOM 3535 C CA . PRO A 1 444 ? -1.894 -14.593 15.359 1.00 84.00 444 PRO A CA 1
ATOM 3536 C C . PRO A 1 444 ? -1.165 -13.812 14.255 1.00 84.00 444 PRO A C 1
ATOM 3538 O O . PRO A 1 444 ? -0.688 -12.697 14.468 1.00 84.00 444 PRO A O 1
ATOM 3541 N N . ASP A 1 445 ? -1.133 -14.383 13.058 1.00 83.12 445 ASP A N 1
ATOM 3542 C CA . ASP A 1 445 ? -0.424 -13.879 11.895 1.00 83.12 445 ASP A CA 1
ATOM 3543 C C . ASP A 1 445 ? -1.169 -12.815 11.090 1.00 83.12 445 ASP A C 1
ATOM 3545 O O . ASP A 1 445 ? -0.557 -12.086 10.306 1.00 83.12 445 ASP A O 1
ATOM 3549 N N . VAL A 1 446 ? -2.482 -12.694 11.291 1.00 89.69 446 VAL A N 1
ATOM 3550 C CA . VAL A 1 446 ? -3.284 -11.638 10.671 1.00 89.69 446 VAL A CA 1
ATOM 3551 C C . VAL A 1 446 ? -2.840 -10.285 11.251 1.00 89.69 446 VAL A C 1
ATOM 3553 O O 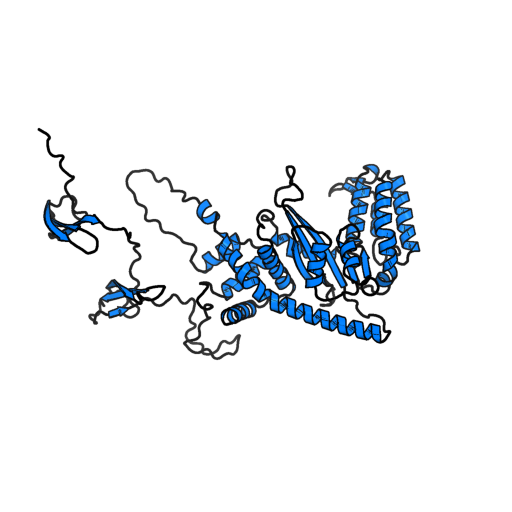. VAL A 1 446 ? -2.813 -10.110 12.464 1.00 89.69 446 VAL A O 1
ATOM 3556 N N . PRO A 1 447 ? -2.451 -9.270 10.475 1.00 90.81 447 PRO A N 1
ATOM 3557 C CA . PRO A 1 447 ? -2.106 -7.982 11.067 1.00 90.81 447 PRO A CA 1
ATOM 3558 C C . PRO A 1 447 ? -3.341 -7.305 11.684 1.00 90.81 447 PRO A C 1
ATOM 3560 O O . PRO A 1 447 ? -4.361 -7.155 11.024 1.00 90.81 447 PRO A O 1
ATOM 3563 N N . ILE A 1 448 ? -3.237 -6.809 12.921 1.00 92.06 448 ILE A N 1
ATOM 3564 C CA . ILE A 1 448 ? -4.297 -5.985 13.549 1.00 92.06 448 ILE A CA 1
ATOM 3565 C C . ILE A 1 448 ? -4.259 -4.517 13.092 1.00 92.06 448 ILE A C 1
ATOM 3567 O O . ILE A 1 448 ? -5.009 -3.676 13.575 1.00 92.06 448 ILE A O 1
ATOM 3571 N N . GLY A 1 449 ? -3.348 -4.160 12.186 1.00 92.31 449 GLY A N 1
ATOM 3572 C CA . GLY A 1 449 ? -3.238 -2.800 11.680 1.00 92.31 449 GLY A CA 1
ATOM 3573 C C . GLY A 1 449 ? -2.323 -2.661 10.473 1.00 92.31 449 GLY A C 1
ATOM 3574 O O . GLY A 1 449 ? -1.450 -3.485 10.210 1.00 92.31 449 GLY A O 1
ATOM 3575 N N . THR A 1 450 ? -2.495 -1.549 9.770 1.00 93.06 450 THR A N 1
ATOM 3576 C CA . THR A 1 450 ? -1.795 -1.205 8.523 1.00 93.06 450 THR A CA 1
ATOM 3577 C C . THR A 1 450 ? -0.438 -0.531 8.743 1.00 93.06 450 THR A C 1
ATOM 3579 O O . THR A 1 450 ? 0.211 -0.121 7.789 1.00 93.06 450 THR A O 1
ATOM 3582 N N . GLY A 1 451 ? 0.074 -0.460 9.978 1.00 90.00 451 GLY A N 1
ATOM 3583 C CA . GLY A 1 451 ? 1.355 0.203 10.271 1.00 90.00 451 GLY A CA 1
ATOM 3584 C C . GLY A 1 451 ? 2.561 -0.384 9.511 1.00 90.00 451 GLY A C 1
ATOM 3585 O O . GLY A 1 451 ? 3.527 0.325 9.228 1.00 90.00 451 GLY A O 1
ATOM 3586 N N . GLY A 1 452 ? 2.518 -1.675 9.155 1.00 90.19 452 GLY A N 1
ATOM 3587 C CA . GLY A 1 452 ? 3.503 -2.300 8.263 1.00 90.19 452 GLY A CA 1
ATOM 3588 C C . GLY A 1 452 ? 3.417 -1.782 6.824 1.00 90.19 452 GLY A C 1
ATOM 3589 O O . GLY A 1 452 ? 4.448 -1.451 6.237 1.00 90.19 452 GLY A O 1
ATOM 3590 N N . LEU A 1 453 ? 2.196 -1.651 6.298 1.00 93.75 453 LEU A N 1
ATOM 3591 C CA . LEU A 1 453 ? 1.910 -1.074 4.984 1.00 93.75 453 LEU A CA 1
ATOM 3592 C C . LEU A 1 453 ? 2.322 0.405 4.923 1.00 93.75 453 LEU A C 1
ATOM 3594 O O . LEU A 1 453 ? 3.012 0.815 3.999 1.00 93.75 453 LEU A O 1
ATOM 3598 N N . GLU A 1 454 ? 2.038 1.181 5.962 1.00 93.12 454 GLU A N 1
ATOM 3599 C CA . GLU A 1 454 ? 2.455 2.585 6.064 1.00 93.12 454 GLU A CA 1
ATOM 3600 C C . GLU A 1 454 ? 3.980 2.756 5.987 1.00 93.12 454 GLU A C 1
ATOM 3602 O O . GLU A 1 454 ? 4.505 3.636 5.298 1.00 93.12 454 GLU A O 1
ATOM 3607 N N . ARG A 1 455 ? 4.738 1.872 6.653 1.00 93.06 455 ARG A N 1
ATOM 3608 C CA . ARG A 1 455 ? 6.206 1.847 6.529 1.00 93.06 455 ARG A CA 1
ATOM 3609 C C . ARG A 1 455 ? 6.656 1.452 5.123 1.00 93.06 455 ARG A C 1
ATOM 3611 O O . ARG A 1 455 ? 7.629 2.018 4.623 1.00 93.06 455 ARG A O 1
ATOM 3618 N N . LEU A 1 456 ? 5.968 0.504 4.487 1.00 93.31 456 LEU A N 1
ATOM 3619 C CA . LEU A 1 456 ? 6.242 0.083 3.114 1.00 93.31 456 LEU A CA 1
ATOM 3620 C C . LEU A 1 456 ? 6.012 1.233 2.123 1.00 93.31 456 LEU A C 1
ATOM 3622 O O . LEU A 1 456 ? 6.899 1.537 1.326 1.00 93.31 456 LEU A O 1
ATOM 3626 N N . MET A 1 457 ? 4.882 1.933 2.238 1.00 94.56 457 MET A N 1
ATOM 3627 C CA . MET A 1 457 ? 4.531 3.097 1.424 1.00 94.56 457 MET A CA 1
ATOM 3628 C C . MET A 1 457 ? 5.541 4.231 1.589 1.00 94.56 457 MET A C 1
ATOM 3630 O O . MET A 1 457 ? 6.041 4.745 0.589 1.00 94.56 457 MET A O 1
ATOM 3634 N N . LYS A 1 458 ? 5.920 4.574 2.827 1.00 92.81 458 LYS A N 1
ATOM 3635 C CA . LYS A 1 458 ? 6.965 5.578 3.100 1.00 92.81 458 LYS A CA 1
ATOM 3636 C C . LYS A 1 458 ? 8.300 5.236 2.448 1.00 92.81 458 LYS A C 1
ATOM 3638 O O . LYS A 1 458 ? 9.005 6.130 1.990 1.00 92.81 458 LYS A O 1
ATOM 3643 N N . ARG A 1 459 ? 8.652 3.948 2.417 1.00 93.06 459 ARG A N 1
ATOM 3644 C CA . ARG A 1 459 ? 9.927 3.463 1.878 1.00 93.06 459 ARG A CA 1
ATOM 3645 C C . ARG A 1 459 ? 9.943 3.383 0.352 1.00 93.06 459 ARG A C 1
ATOM 3647 O O . ARG A 1 459 ? 10.976 3.680 -0.236 1.00 93.06 459 ARG A O 1
ATOM 3654 N N . LEU A 1 460 ? 8.851 2.946 -0.275 1.00 93.50 460 LEU A N 1
ATOM 3655 C CA . LEU A 1 460 ? 8.835 2.594 -1.702 1.00 93.50 460 LEU A CA 1
ATOM 3656 C C . LEU A 1 460 ? 7.984 3.530 -2.562 1.00 93.50 460 LEU A C 1
ATOM 3658 O O . LEU A 1 460 ? 8.400 3.905 -3.653 1.00 93.50 460 LEU A O 1
ATOM 3662 N N . VAL A 1 461 ? 6.816 3.942 -2.070 1.00 92.31 461 VAL A N 1
ATOM 3663 C CA . VAL A 1 461 ? 5.824 4.690 -2.859 1.00 92.31 461 VAL A CA 1
ATOM 3664 C C . VAL A 1 461 ? 6.038 6.198 -2.735 1.00 92.31 461 VAL A C 1
ATOM 3666 O O . VAL A 1 461 ? 6.083 6.915 -3.732 1.00 92.31 461 VAL A O 1
ATOM 3669 N N . GLU A 1 462 ? 6.216 6.711 -1.518 1.00 89.75 462 GLU A N 1
ATOM 3670 C CA . GLU A 1 462 ? 6.384 8.148 -1.275 1.00 89.75 462 GLU A CA 1
ATOM 3671 C C . GLU A 1 462 ? 7.603 8.790 -1.957 1.00 89.75 462 GLU A C 1
ATOM 3673 O O . GLU A 1 462 ? 7.464 9.932 -2.413 1.00 89.75 462 GLU A O 1
ATOM 3678 N N . PRO A 1 463 ? 8.760 8.111 -2.105 1.00 89.06 463 PRO A N 1
ATOM 3679 C CA . PRO A 1 463 ? 9.878 8.649 -2.875 1.00 89.06 463 PRO A CA 1
ATOM 3680 C C . PRO A 1 463 ? 9.508 8.973 -4.328 1.00 89.06 463 PRO A C 1
ATOM 3682 O O . PRO A 1 463 ? 10.010 9.952 -4.880 1.00 89.06 463 PRO A O 1
ATOM 3685 N N . MET A 1 464 ? 8.552 8.251 -4.931 1.00 85.00 464 MET A N 1
ATOM 3686 C CA . MET A 1 464 ? 8.047 8.574 -6.275 1.00 85.00 464 MET A CA 1
ATOM 3687 C C . MET A 1 464 ? 7.364 9.936 -6.332 1.00 85.00 464 MET A C 1
ATOM 3689 O O . MET A 1 464 ? 7.300 10.565 -7.381 1.00 85.00 464 MET A O 1
ATOM 3693 N N . LEU A 1 465 ? 6.848 10.426 -5.212 1.00 79.00 465 LEU A N 1
ATOM 3694 C CA . LEU A 1 465 ? 6.100 11.674 -5.152 1.00 79.00 465 LEU A CA 1
ATOM 3695 C C . LEU A 1 465 ? 6.969 12.879 -4.772 1.00 79.00 465 LEU A C 1
ATOM 3697 O O . LEU A 1 465 ? 6.533 14.024 -4.937 1.00 79.00 465 LEU A O 1
ATOM 3701 N N . ALA A 1 466 ? 8.169 12.655 -4.236 1.00 72.06 466 ALA A N 1
ATOM 3702 C CA . ALA A 1 466 ? 9.024 13.706 -3.694 1.00 72.06 466 ALA A CA 1
ATOM 3703 C C . ALA A 1 466 ? 9.350 14.778 -4.752 1.00 72.06 466 ALA A C 1
ATOM 3705 O O . ALA A 1 466 ? 9.817 14.480 -5.847 1.00 72.06 466 ALA A O 1
ATOM 3706 N N . GLY A 1 467 ? 9.049 16.047 -4.449 1.00 61.28 467 GLY A N 1
ATOM 3707 C CA . GLY A 1 467 ? 9.336 17.186 -5.333 1.00 61.28 467 GLY A CA 1
ATOM 3708 C C . GLY A 1 467 ? 8.507 17.278 -6.625 1.00 61.28 467 GLY A C 1
ATOM 3709 O O . GLY A 1 467 ? 8.652 18.261 -7.346 1.00 61.28 467 GLY A O 1
ATOM 3710 N N . ARG A 1 468 ? 7.618 16.311 -6.918 1.00 64.06 468 ARG A N 1
ATOM 3711 C CA . ARG A 1 468 ? 6.897 16.221 -8.209 1.00 64.06 468 ARG A CA 1
ATOM 3712 C C . ARG A 1 468 ? 5.396 15.923 -8.128 1.00 64.06 468 ARG A C 1
ATOM 3714 O O . ARG A 1 468 ? 4.775 15.665 -9.151 1.00 64.06 468 ARG A O 1
ATOM 3721 N N . ARG A 1 469 ? 4.780 16.035 -6.945 1.00 59.00 469 ARG A N 1
ATOM 3722 C CA . ARG A 1 469 ? 3.325 15.817 -6.726 1.00 59.00 469 ARG A CA 1
ATOM 3723 C C . ARG A 1 469 ? 2.416 16.607 -7.678 1.00 59.00 469 ARG A C 1
ATOM 3725 O O . ARG A 1 469 ? 1.331 16.156 -8.006 1.00 59.00 469 ARG A O 1
ATOM 3732 N N . HIS A 1 470 ? 2.889 17.763 -8.135 1.00 53.09 470 HIS A N 1
ATOM 3733 C CA . HIS A 1 470 ? 2.197 18.690 -9.030 1.00 53.09 470 HIS A CA 1
ATOM 3734 C C . HIS A 1 470 ? 2.353 18.373 -10.528 1.00 53.09 470 HIS A C 1
ATOM 3736 O O . HIS A 1 470 ? 1.736 19.036 -11.355 1.00 53.09 470 HIS A O 1
ATOM 3742 N N . ALA A 1 471 ? 3.208 17.410 -10.890 1.00 49.75 471 ALA A N 1
ATOM 3743 C CA . ALA A 1 471 ? 3.591 17.128 -12.276 1.00 49.75 471 ALA A CA 1
ATOM 3744 C C . ALA A 1 471 ? 2.902 15.882 -12.870 1.00 49.75 471 ALA A C 1
ATOM 3746 O O . ALA A 1 471 ? 3.076 15.590 -14.054 1.00 49.75 471 ALA A O 1
ATOM 3747 N N . PHE A 1 472 ? 2.119 15.150 -12.075 1.00 56.56 472 PHE A N 1
ATOM 3748 C CA . PHE A 1 472 ? 1.400 13.949 -12.508 1.00 56.56 472 PHE A CA 1
ATOM 3749 C C . PHE A 1 472 ? 0.047 14.314 -13.133 1.00 56.56 472 PHE A C 1
ATOM 3751 O O . PHE A 1 472 ? -0.998 14.185 -12.508 1.00 56.56 472 PHE A O 1
ATOM 3758 N N . GLY A 1 473 ? 0.080 14.818 -14.371 1.00 57.12 473 GLY A N 1
ATOM 3759 C CA . GLY A 1 473 ? -1.131 15.116 -15.150 1.00 57.12 473 GLY A CA 1
ATOM 3760 C C . GLY A 1 473 ? -1.682 13.923 -15.943 1.00 57.12 473 GLY A C 1
ATOM 3761 O O . GLY A 1 473 ? -2.858 13.916 -16.286 1.00 57.12 473 GLY A O 1
ATOM 3762 N N . ASN A 1 474 ? -0.846 12.916 -16.227 1.00 68.50 474 ASN A N 1
ATOM 3763 C CA . ASN A 1 474 ? -1.248 11.674 -16.891 1.00 68.50 474 ASN A CA 1
ATOM 3764 C C . ASN A 1 474 ? -1.301 10.542 -15.849 1.00 68.50 474 ASN A C 1
ATOM 3766 O O . ASN A 1 474 ? -0.251 10.080 -15.394 1.00 68.50 474 ASN A O 1
ATOM 3770 N N . LEU A 1 475 ? -2.509 10.123 -15.458 1.00 72.31 475 LEU A N 1
ATOM 3771 C CA . LEU A 1 475 ? -2.704 9.068 -14.457 1.00 72.31 475 LEU A CA 1
ATOM 3772 C C . LEU A 1 475 ? -2.266 7.687 -14.953 1.00 72.31 475 LEU A C 1
ATOM 3774 O O . LEU A 1 475 ? -1.739 6.919 -14.161 1.00 72.31 475 LEU A O 1
ATOM 3778 N N . GLU A 1 476 ? -2.391 7.395 -16.245 1.00 72.69 476 GLU A N 1
ATOM 3779 C CA . GLU A 1 476 ? -1.969 6.117 -16.829 1.00 72.69 476 GLU A CA 1
ATOM 3780 C C . GLU A 1 476 ? -0.449 5.947 -16.740 1.00 72.69 476 GLU A C 1
ATOM 3782 O O . GLU A 1 476 ? 0.042 5.007 -16.123 1.00 72.69 476 GLU A O 1
ATOM 3787 N N . ARG A 1 477 ? 0.317 6.947 -17.194 1.00 76.75 477 ARG A N 1
ATOM 3788 C CA . ARG A 1 477 ? 1.779 6.973 -16.996 1.00 76.75 477 ARG A CA 1
ATOM 3789 C C . ARG A 1 477 ? 2.166 6.913 -15.519 1.00 76.75 477 ARG A C 1
ATOM 3791 O O . ARG A 1 477 ? 3.207 6.370 -15.158 1.00 76.75 477 ARG A O 1
ATOM 3798 N N . THR A 1 478 ? 1.363 7.535 -14.661 1.00 80.94 478 THR A N 1
ATOM 3799 C CA . THR A 1 478 ? 1.590 7.506 -13.214 1.00 80.94 478 THR A CA 1
ATOM 3800 C C . THR A 1 478 ? 1.393 6.092 -12.664 1.00 80.94 478 THR A C 1
ATOM 3802 O O . THR A 1 478 ? 2.216 5.646 -11.871 1.00 80.94 478 THR A O 1
ATOM 3805 N N . ASN A 1 479 ? 0.375 5.367 -13.131 1.00 85.06 479 ASN A N 1
ATOM 3806 C CA . ASN A 1 479 ? 0.163 3.958 -12.807 1.00 85.06 479 ASN A CA 1
ATOM 3807 C C . ASN A 1 479 ? 1.322 3.092 -13.298 1.00 85.06 479 ASN A C 1
ATOM 3809 O O . ASN A 1 479 ? 1.876 2.357 -12.494 1.00 85.06 479 ASN A O 1
ATOM 3813 N N . HIS A 1 480 ? 1.791 3.285 -14.531 1.00 84.25 480 HIS A N 1
ATOM 3814 C CA . HIS A 1 480 ? 2.974 2.589 -15.047 1.00 84.25 480 HIS A CA 1
ATOM 3815 C C . HIS A 1 480 ? 4.240 2.847 -14.224 1.00 84.25 480 HIS A C 1
ATOM 3817 O O . HIS A 1 480 ? 5.025 1.936 -13.980 1.00 84.25 480 HIS A O 1
ATOM 3823 N N . LEU A 1 481 ? 4.441 4.073 -13.730 1.00 90.06 481 LEU A N 1
ATOM 3824 C CA . LEU A 1 481 ? 5.541 4.350 -12.804 1.00 90.06 481 LEU A CA 1
ATOM 3825 C C . LEU A 1 481 ? 5.389 3.559 -11.496 1.00 90.06 481 LEU A C 1
ATOM 3827 O O . LEU A 1 481 ? 6.379 3.076 -10.952 1.00 90.06 481 LEU A O 1
ATOM 3831 N N . PHE A 1 482 ? 4.166 3.440 -10.982 1.00 94.88 482 PHE A N 1
ATOM 3832 C CA . PHE A 1 482 ? 3.888 2.679 -9.770 1.00 94.88 482 PHE A CA 1
ATOM 3833 C C . PHE A 1 482 ? 3.956 1.163 -9.972 1.00 94.88 482 PHE A C 1
ATOM 3835 O O . PHE A 1 482 ? 4.377 0.466 -9.051 1.00 94.88 482 PHE A O 1
ATOM 3842 N N . ASP A 1 483 ? 3.664 0.663 -11.170 1.00 96.12 483 ASP A N 1
ATOM 3843 C CA . ASP A 1 483 ? 3.907 -0.729 -11.547 1.00 96.12 483 ASP A CA 1
ATOM 3844 C C . ASP A 1 483 ? 5.396 -1.073 -11.401 1.00 96.12 483 ASP A C 1
ATOM 3846 O O . ASP A 1 483 ? 5.738 -2.098 -10.815 1.00 96.12 483 ASP A O 1
ATOM 3850 N N . LEU A 1 484 ? 6.305 -0.164 -11.783 1.00 96.81 484 LEU A N 1
ATOM 3851 C CA . LEU A 1 484 ? 7.744 -0.358 -11.552 1.00 96.81 484 LEU A CA 1
ATOM 3852 C C . LEU A 1 484 ? 8.105 -0.455 -10.061 1.00 96.81 484 LEU A C 1
ATOM 3854 O O . LEU A 1 484 ? 9.049 -1.159 -9.700 1.00 96.81 484 LEU A O 1
ATOM 3858 N N . VAL A 1 485 ? 7.376 0.238 -9.180 1.00 96.69 485 VAL A N 1
ATOM 3859 C CA . VAL A 1 485 ? 7.579 0.131 -7.724 1.00 96.69 485 VAL A CA 1
ATOM 3860 C C . VAL A 1 485 ? 7.164 -1.251 -7.225 1.00 96.69 485 VAL A C 1
ATOM 3862 O O . VAL A 1 485 ? 7.870 -1.826 -6.396 1.00 96.69 485 VAL A O 1
ATOM 3865 N N . VAL A 1 486 ? 6.068 -1.805 -7.756 1.00 97.25 486 VAL A N 1
ATOM 3866 C CA . VAL A 1 486 ? 5.663 -3.192 -7.485 1.00 97.25 486 VAL A CA 1
ATOM 3867 C C . VAL A 1 486 ? 6.736 -4.156 -7.998 1.00 97.25 486 VAL A C 1
ATOM 3869 O O . VAL A 1 486 ? 7.218 -4.980 -7.225 1.00 97.25 486 VAL A O 1
ATOM 3872 N N . CYS A 1 487 ? 7.204 -4.002 -9.241 1.00 97.31 487 CYS A N 1
ATOM 3873 C CA . CYS A 1 487 ? 8.295 -4.809 -9.803 1.00 97.31 487 CYS A CA 1
ATOM 3874 C C . CYS A 1 487 ? 9.541 -4.806 -8.910 1.00 97.31 487 CYS A C 1
ATOM 3876 O O . CYS A 1 487 ? 10.139 -5.855 -8.673 1.00 97.31 487 CYS A O 1
ATOM 3878 N N . ARG A 1 488 ? 9.913 -3.641 -8.369 1.00 95.81 488 ARG A N 1
ATOM 3879 C CA . ARG A 1 488 ? 11.050 -3.508 -7.453 1.00 95.81 488 ARG A CA 1
ATOM 3880 C C . ARG A 1 488 ? 10.835 -4.228 -6.125 1.00 95.81 488 ARG A C 1
ATOM 3882 O O . ARG A 1 488 ? 11.759 -4.870 -5.645 1.00 95.81 488 ARG A O 1
ATOM 3889 N N . ASP A 1 489 ? 9.656 -4.118 -5.517 1.00 95.25 489 ASP A N 1
ATOM 3890 C CA . ASP A 1 489 ? 9.356 -4.822 -4.258 1.00 95.25 489 ASP A CA 1
ATOM 3891 C C . ASP A 1 489 ? 9.353 -6.355 -4.434 1.00 95.25 489 ASP A C 1
ATOM 3893 O O . ASP A 1 489 ? 9.585 -7.109 -3.486 1.00 95.25 489 ASP A O 1
ATOM 3897 N N . HIS A 1 490 ? 9.149 -6.804 -5.676 1.00 94.19 490 HIS A N 1
ATOM 3898 C CA . HIS A 1 490 ? 9.227 -8.196 -6.118 1.00 94.19 490 HIS A CA 1
ATOM 3899 C C . HIS A 1 490 ? 10.541 -8.560 -6.817 1.00 94.19 490 HIS A C 1
ATOM 3901 O O . HIS A 1 490 ? 10.591 -9.579 -7.505 1.00 94.19 490 HIS A O 1
ATOM 3907 N N . HIS A 1 491 ? 11.598 -7.765 -6.622 1.00 94.00 491 HIS A N 1
ATOM 3908 C CA . HIS A 1 491 ? 12.972 -8.077 -7.046 1.00 94.00 491 HIS A CA 1
ATOM 3909 C C . HIS A 1 491 ? 13.166 -8.255 -8.560 1.00 94.00 491 HIS A C 1
ATOM 3911 O O . HIS A 1 491 ? 14.162 -8.818 -9.004 1.00 94.00 491 HIS A O 1
ATOM 3917 N N . ALA A 1 492 ? 12.252 -7.740 -9.390 1.00 93.56 492 ALA A N 1
ATOM 3918 C CA . ALA A 1 492 ? 12.343 -7.874 -10.848 1.00 93.56 492 ALA A CA 1
ATOM 3919 C C . ALA A 1 492 ? 13.598 -7.201 -11.433 1.00 93.56 492 ALA A C 1
ATOM 3921 O O . ALA A 1 492 ? 14.084 -7.590 -12.490 1.00 93.56 492 ALA A O 1
ATOM 3922 N N . PHE A 1 493 ? 14.136 -6.196 -10.738 1.00 94.19 493 PHE A N 1
ATOM 3923 C CA . PHE A 1 493 ? 15.323 -5.455 -11.160 1.00 94.19 493 PHE A CA 1
ATOM 3924 C C . PHE A 1 493 ? 16.647 -6.000 -10.610 1.00 94.19 493 PHE A C 1
ATOM 3926 O O . PHE A 1 493 ? 17.699 -5.448 -10.935 1.00 94.19 493 PHE A O 1
ATOM 3933 N N . ASP A 1 494 ? 16.629 -7.080 -9.825 1.00 91.75 494 ASP A N 1
ATOM 3934 C CA . ASP A 1 494 ? 17.859 -7.700 -9.314 1.00 91.75 494 ASP A CA 1
ATOM 3935 C C . ASP A 1 494 ? 18.695 -8.310 -10.452 1.00 91.75 494 ASP A C 1
ATOM 3937 O O . ASP A 1 494 ? 19.919 -8.394 -10.356 1.00 91.75 494 ASP A O 1
ATOM 3941 N N . ASN A 1 495 ? 18.046 -8.667 -11.568 1.00 89.94 495 ASN A N 1
ATOM 3942 C CA . ASN A 1 495 ? 18.694 -9.114 -12.795 1.00 89.94 495 ASN A CA 1
ATOM 3943 C C . ASN A 1 495 ? 18.346 -8.195 -13.978 1.00 89.94 495 ASN A C 1
ATOM 3945 O O . ASN A 1 495 ? 17.410 -8.432 -14.741 1.00 89.94 495 ASN A O 1
ATOM 3949 N N . ILE A 1 496 ? 19.153 -7.149 -14.165 1.00 88.19 496 ILE A N 1
ATOM 3950 C CA . ILE A 1 496 ? 18.995 -6.193 -15.273 1.00 88.19 496 ILE A CA 1
ATOM 3951 C C . ILE A 1 496 ? 19.172 -6.837 -16.649 1.00 88.19 496 ILE A C 1
ATOM 3953 O O . ILE A 1 496 ? 18.552 -6.379 -17.610 1.00 88.19 496 ILE A O 1
ATOM 3957 N N . ALA A 1 497 ? 19.979 -7.896 -16.763 1.00 77.94 497 ALA A N 1
ATOM 3958 C CA . ALA A 1 497 ? 20.139 -8.607 -18.028 1.00 77.94 497 ALA A CA 1
ATOM 3959 C C . ALA A 1 497 ? 18.820 -9.270 -18.445 1.00 77.94 497 ALA A C 1
ATOM 3961 O O . ALA A 1 497 ? 18.371 -9.053 -19.566 1.00 77.94 497 ALA A O 1
ATOM 3962 N N . HIS A 1 498 ? 18.147 -9.944 -17.507 1.00 84.00 498 HIS A N 1
ATOM 3963 C CA . HIS A 1 498 ? 16.835 -10.542 -17.749 1.00 84.00 498 HIS A CA 1
ATOM 3964 C C . HIS A 1 498 ? 15.788 -9.497 -18.160 1.00 84.00 498 HIS A C 1
ATOM 3966 O O . HIS A 1 498 ? 15.072 -9.694 -19.137 1.00 84.00 498 HIS A O 1
ATOM 3972 N N . VAL A 1 499 ? 15.744 -8.341 -17.486 1.00 86.12 499 VAL A N 1
ATOM 3973 C CA . VAL A 1 499 ? 14.856 -7.238 -17.895 1.00 86.12 499 VAL A CA 1
ATOM 3974 C C . VAL A 1 499 ? 15.178 -6.780 -19.320 1.00 86.12 499 VAL A C 1
ATOM 3976 O O . VAL A 1 499 ? 14.277 -6.599 -20.131 1.00 86.12 499 VAL A O 1
ATOM 3979 N N . ALA A 1 500 ? 16.457 -6.621 -19.665 1.00 78.62 500 ALA A N 1
ATOM 3980 C CA . ALA A 1 500 ? 16.857 -6.226 -21.013 1.00 78.62 500 ALA A CA 1
ATOM 3981 C C . ALA A 1 500 ? 16.514 -7.281 -22.081 1.00 78.62 500 ALA A C 1
ATOM 3983 O O . ALA A 1 500 ? 16.301 -6.898 -23.235 1.00 78.62 500 ALA A O 1
ATOM 3984 N N . ASP A 1 501 ? 16.476 -8.566 -21.718 1.00 78.94 501 ASP A N 1
ATOM 3985 C CA . ASP A 1 501 ? 16.038 -9.668 -22.579 1.00 78.94 501 ASP A CA 1
ATOM 3986 C C . ASP A 1 501 ? 14.524 -9.602 -22.823 1.00 78.94 501 ASP A C 1
ATOM 3988 O O . ASP A 1 501 ? 14.117 -9.597 -23.984 1.00 78.94 501 ASP A O 1
ATOM 3992 N N . LEU A 1 502 ? 13.717 -9.408 -21.771 1.00 84.38 502 LEU A N 1
ATOM 3993 C CA . LEU A 1 502 ? 12.262 -9.205 -21.880 1.00 84.38 502 LEU A CA 1
ATOM 3994 C C . LEU A 1 502 ? 11.924 -8.050 -22.833 1.00 84.38 502 LEU A C 1
ATOM 3996 O O . LEU A 1 502 ? 11.122 -8.198 -23.752 1.00 84.38 502 LEU A O 1
ATOM 4000 N N . LEU A 1 503 ? 12.607 -6.910 -22.682 1.00 81.44 503 LEU A N 1
ATOM 4001 C CA . LEU A 1 503 ? 12.430 -5.763 -23.580 1.00 81.44 503 LEU A CA 1
ATOM 4002 C C . LEU A 1 503 ? 12.850 -6.066 -25.029 1.00 81.44 503 LEU A C 1
ATOM 4004 O O . LEU A 1 503 ? 12.370 -5.423 -25.960 1.00 81.44 503 LEU A O 1
ATOM 4008 N N . ARG A 1 504 ? 13.785 -6.999 -25.251 1.00 72.56 504 ARG A N 1
ATOM 4009 C CA . ARG A 1 504 ? 14.198 -7.411 -26.603 1.00 72.56 504 ARG A CA 1
ATOM 4010 C C . ARG A 1 504 ? 13.198 -8.368 -27.241 1.00 72.56 504 ARG A C 1
ATOM 4012 O O . ARG A 1 504 ? 13.054 -8.320 -28.461 1.00 72.56 504 ARG A O 1
ATOM 4019 N N . GLU A 1 505 ? 12.565 -9.230 -26.454 1.00 73.50 505 GLU A N 1
ATOM 4020 C CA . GLU A 1 505 ? 11.523 -10.153 -26.912 1.00 73.50 505 GLU A CA 1
ATOM 4021 C C . GLU A 1 505 ? 10.260 -9.406 -27.337 1.00 73.50 505 GLU A C 1
ATOM 4023 O O . GLU A 1 505 ? 9.778 -9.643 -28.441 1.00 73.50 505 GLU A O 1
ATOM 4028 N N . ASP A 1 506 ? 9.811 -8.436 -26.538 1.00 73.06 506 ASP A N 1
ATOM 4029 C CA . ASP A 1 506 ? 8.656 -7.583 -26.854 1.00 73.06 506 ASP A CA 1
ATOM 4030 C C . ASP A 1 506 ? 8.809 -6.870 -28.206 1.00 73.06 506 ASP A C 1
ATOM 4032 O O . ASP A 1 506 ? 7.909 -6.877 -29.034 1.00 73.06 506 ASP A O 1
ATOM 4036 N N . VAL A 1 507 ? 10.003 -6.352 -28.508 1.00 61.44 507 VAL A N 1
ATOM 4037 C CA . VAL A 1 507 ? 10.259 -5.660 -29.786 1.00 61.44 507 VAL A CA 1
ATOM 4038 C C . VAL A 1 507 ? 10.340 -6.621 -30.988 1.00 61.44 507 VAL A C 1
ATOM 4040 O O . VAL A 1 507 ? 10.361 -6.182 -32.144 1.00 61.44 507 VAL A O 1
ATOM 4043 N N . ARG A 1 508 ? 10.458 -7.932 -30.750 1.00 53.22 508 ARG A N 1
ATOM 4044 C CA . ARG A 1 508 ? 10.451 -8.957 -31.807 1.00 53.22 508 ARG A CA 1
ATOM 4045 C C . ARG A 1 508 ? 9.050 -9.507 -32.085 1.00 53.22 508 ARG A C 1
ATOM 4047 O O . ARG A 1 508 ? 8.875 -10.050 -33.179 1.00 53.22 508 ARG A O 1
ATOM 4054 N N . ALA A 1 509 ? 8.135 -9.412 -31.120 1.00 48.22 509 ALA A N 1
ATOM 4055 C CA . ALA A 1 509 ? 6.719 -9.737 -31.274 1.00 48.22 509 ALA A CA 1
ATOM 4056 C C . ALA A 1 509 ? 6.013 -8.692 -32.154 1.00 48.22 509 ALA A C 1
ATOM 4058 O O . ALA A 1 509 ? 5.072 -9.097 -32.878 1.00 48.22 509 ALA A O 1
#